Protein AF-0000000080634363 (afdb_homodimer)

Foldseek 3Di:
DPPPPPPPDPPDDPPPDPDPDPVRLLVVLQVPQPLQVVLCVLLVVLVVLLVCLVPPPLDDQLDFDQVQAFQDAPVDPSHDPSQNRGAHRRRGRVRSLLSNQSNLLLCLLQLLLVLLLVVQLVLQLQCQQVPDPSVVVSVVVLVVLVPDPLLVVLLVQLVVVPAASVSLSVSSNVRLNSVSNVLNNVQNNVQCPDPVNVVCVVVPHDPVCSCVPRRCVSCVLVSLLVSLLSSLVSSVSLLVCLLVVRHHDPPRRHLSVQLSSCPVVCVPHVSSNVVSVVVSVSNNSSSNSNSVSSCVSPPPCPDD/DPPPPPPPDPPDPPPPDPDPDPVRLLVVLQVPQVLQVVLCVLLVVLVVLLVCLVPPPLDDQLDFDQVQAFQDAPVDPSHDPSQNRGAHRRRGRPRSLLSNQSNLLLCLLQLLLVLLLVVQLVLQLCCQQVPDPSVVVSVVVLVVLVPDPLLVVLLVQLVVVPAASVSLSVSSNVNLNSVSNVLNNVQNNVQCPDPVNVVCVVVPHDPVCSCVPRRCVSCVLVSLLSSLLSSLVSSVSLLVCLLVVRHHDPPRHHLSVQLSSCPVVCVPHVSSNVVSVVVSVSNNSSSNSNSVSSCVSPPPCVPD

pLDDT: mean 87.27, std 14.67, range [27.08, 98.5]

Organism: NCBI:txid1064539

Solvent-accessible surface area (backbone atoms only — not comparable to full-atom values): 30603 Å² total; per-residue (Å²): 138,83,80,74,73,76,74,71,72,76,78,80,74,75,76,73,71,76,74,76,51,72,63,54,52,48,48,52,47,42,75,63,31,63,54,24,46,50,12,46,49,52,42,48,48,52,50,50,44,26,71,39,21,89,76,67,36,88,49,60,50,74,49,69,33,74,90,47,40,57,34,43,26,48,91,40,92,77,26,39,81,90,30,54,60,7,23,37,88,50,17,22,36,36,50,19,27,51,30,45,5,44,39,44,39,50,46,43,11,51,51,16,26,50,47,4,37,53,54,8,34,54,47,6,37,48,18,26,67,70,31,72,69,52,28,50,53,46,53,50,52,41,51,52,56,73,16,45,51,61,65,61,51,47,48,53,50,22,69,73,72,40,49,28,65,66,53,49,31,51,48,45,15,73,68,58,18,53,65,35,18,53,52,32,18,53,45,32,42,58,45,59,72,32,66,73,45,49,51,39,56,71,74,60,56,53,69,69,52,44,44,69,65,54,43,46,68,70,38,40,66,60,49,51,36,48,40,32,53,41,16,41,47,42,39,47,50,44,22,50,33,13,54,67,73,40,13,59,44,83,81,59,44,26,38,31,35,43,29,36,66,17,55,88,37,42,92,80,41,48,61,47,31,47,53,33,46,50,51,48,29,52,50,29,35,14,39,46,26,34,25,52,29,52,49,60,66,66,43,71,76,71,76,131,138,82,80,76,74,73,75,72,72,77,75,76,75,75,77,74,74,77,74,74,51,72,64,53,53,47,48,52,46,41,74,64,30,62,54,23,47,50,10,46,51,50,44,48,49,52,50,50,44,25,72,39,21,89,76,67,37,87,50,58,50,75,48,68,34,73,91,45,40,58,35,42,26,46,94,41,92,77,25,40,81,90,29,54,59,7,23,37,88,51,17,21,36,35,50,19,28,50,29,46,4,41,39,42,39,50,46,41,11,50,50,14,26,50,46,4,37,54,54,8,35,53,47,7,38,47,19,26,67,71,31,71,67,52,27,49,51,46,51,49,52,41,50,51,54,71,15,46,49,60,63,61,52,46,48,53,51,22,68,75,70,40,48,29,64,65,52,48,33,51,49,44,13,74,68,56,17,52,64,35,19,53,53,32,18,55,46,30,40,58,43,59,73,32,67,73,45,48,51,40,54,71,73,60,57,52,69,69,52,44,44,66,64,53,43,46,68,71,40,41,66,60,48,50,34,48,40,31,52,42,18,43,48,43,38,46,51,44,24,50,33,13,53,68,72,40,13,60,44,84,82,59,44,25,39,31,34,43,28,37,66,17,55,88,38,41,90,80,40,48,62,47,31,46,53,33,45,48,51,49,28,50,51,29,34,14,38,47,25,33,24,50,30,52,50,60,65,66,43,73,80,73,68,128

Sequence (608 aa):
MTMSETLRAPAASAAAAPPPTPGQILRRRILGHWSLMGGLAVLGLILLLAVLAPFVAPDDPYRQDLMERLVPPVWNAEGSWTHPLGTDHLGRDYLSRLLYGARVSLLIGFAAALGSGVIGTTLGVCAGYFRGRVDMVVTFLVTVRLSTPVVLVALAVVALFGGSLEVVILVLSALLWDRFAIVMRTSTIQATSQDYVLAAQAVGCSVPRIIFGEILPNVLNNLIIVATLEMAHAILLEAALSFLGLGVQPPLPSWGLMVAEGRSNLFFEPWLIAIPGVALFLLVLAINLVGDGVRDVTAPDGRTMTMSETLRAPAASAAAAPPPTPGQILRRRILGHWSLMGGLAVLGLILLLAVLAPFVAPDDPYRQDLMERLVPPVWNAEGSWTHPLGTDHLGRDYLSRLLYGARVSLLIGFAAALGSGVIGTTLGVCAGYFRGRVDMVVTFLVTVRLSTPVVLVALAVVALFGGSLEVVILVLSALLWDRFAIVMRTSTIQATSQDYVLAAQAVGCSVPRIIFGEILPNVLNNLIIVATLEMAHAILLEAA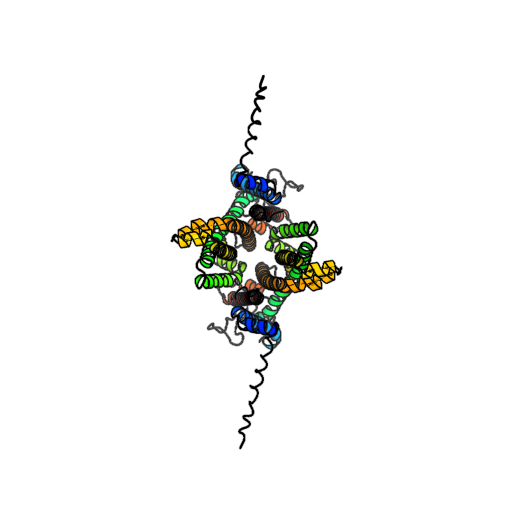LSFLGLGVQPPLPSWGLMVAEGRSNLFFEPWLIAIPGVALFLLVLAINLVGDGVRDVTAPDGRT

Radius of gyration: 30.13 Å; Cα contacts (8 Å, |Δi|>4): 949; chains: 2; bounding box: 117×101×61 Å

Secondary structure (DSSP, 8-state):
---------------------HHHHHHHHHHH-HHHHHHHHHHHHHHHHHHTHHHH-SS-TT---GGGTTPPPTTSTT--TTSTT-B-TT--BHHHHHHHHHHHHHHHHHHHHHHHHHHHHHHHHHHHHH-HHHHHHHHHHHHHHHHS-HHHHHHHHHHHH---HHHHHHHHHHHS-HHHHHHHHHHHHHHHTSHHHHHHHHHT--HHHHIIIIIHHHHHHHHHHHHHHHHHHHHHHHHHHHHTT-SS-TTS--HHHHHHHHGGGTTT-THHHHHHHHHHHHHHHHHHHHHHHHHHHHS-----/---------------------HHHHHHHHHHH-HHHHHHHHHHHHHHHHHHTHHHH-SS-TT---GGGTTPPPTTSTT--TTSTT-B-TT--BHHHHHHHHHHHHHHHHHHHHHHHHHHHHHHHHHHHHH-HHHHHHHHHHHHHHHHS-HHHHHHHHHHHH---HHHHHHHHHHHS-HHHHHHHHHHHHHHHTSHHHHHHHHHT--HHHHIIIIIHHHHHHHHHHHHHHHHHHHHHHHHHHHHTT-SS-TTS--HHHHHHHHGGGTTT-THHHHHHHHHHHHHHHHHHHHHHHHHHHHS-----

Nearest PDB structures (foldseek):
  8j5q-assembly1_C  TM=8.961E-01  e=3.047E-15  Mycobacterium tuberculosis H37Rv
  8xfc-assembly1_C  TM=9.104E-01  e=8.372E-14  Mycobacterium tuberculosis H37Rv
  8wda-assembly1_B  TM=7.779E-01  e=4.416E-04  Mycobacterium tuberculosis H37Rv
  8wd9-assembly1_B  TM=6.577E-01  e=3.423E-04  Mycobacterium tuberculosis H37Rv
  8j5q-assembly1_B  TM=6.318E-01  e=2.219E-03  Mycobacterium tuberculosis H37Rv

Structure (mmCIF, N/CA/C/O backbone):
data_AF-0000000080634363-model_v1
#
loop_
_entity.id
_entity.type
_entity.pdbx_description
1 polymer 'Dipeptide transport system permease protein dppC (ABC transporter)'
#
loop_
_atom_site.group_PDB
_atom_site.id
_atom_site.type_symbol
_atom_site.label_atom_id
_atom_site.label_alt_id
_atom_site.label_comp_id
_atom_site.label_asym_id
_atom_site.label_entity_id
_atom_site.label_seq_id
_atom_site.pdbx_PDB_ins_code
_atom_site.Cartn_x
_atom_site.Cartn_y
_atom_site.Cartn_z
_atom_site.occupancy
_atom_site.B_iso_or_equiv
_atom_site.auth_seq_id
_atom_site.auth_comp_id
_atom_site.auth_asym_id
_atom_site.auth_atom_id
_atom_site.pdbx_PDB_model_num
ATOM 1 N N . MET A 1 1 ? 54.75 71.5 22.969 1 32.91 1 MET A N 1
ATOM 2 C CA . MET A 1 1 ? 55.031 70.25 22.281 1 32.91 1 MET A CA 1
ATOM 3 C C . MET A 1 1 ? 53.844 69.25 22.391 1 32.91 1 MET A C 1
ATOM 5 O O . MET A 1 1 ? 53.531 68.812 23.484 1 32.91 1 MET A O 1
ATOM 9 N N . THR A 1 2 ? 52.75 69.438 21.531 1 37.19 2 THR A N 1
ATOM 10 C CA . THR A 1 2 ? 51.469 68.812 21.219 1 37.19 2 THR A CA 1
ATOM 11 C C . THR A 1 2 ? 51.688 67.375 20.734 1 37.19 2 THR A C 1
ATOM 13 O O . THR A 1 2 ? 52.375 67.125 19.734 1 37.19 2 THR A O 1
ATOM 16 N N . MET A 1 3 ? 51.969 66.438 21.672 1 39.88 3 MET A N 1
ATOM 17 C CA . MET A 1 3 ? 52.094 65 21.375 1 39.88 3 MET A CA 1
ATOM 18 C C . MET A 1 3 ? 50.906 64.5 20.531 1 39.88 3 MET A C 1
ATOM 20 O O . MET A 1 3 ? 49.75 64.5 21 1 39.88 3 MET A O 1
ATOM 24 N N . SER A 1 4 ? 50.812 64.75 19.188 1 43.94 4 SER A N 1
ATOM 25 C CA . SER A 1 4 ? 49.875 64.188 18.219 1 43.94 4 SER A CA 1
ATOM 26 C C . SER A 1 4 ? 49.906 62.688 18.266 1 43.94 4 SER A C 1
ATOM 28 O O . SER A 1 4 ? 50.875 62.062 17.781 1 43.94 4 SER A O 1
ATOM 30 N N . GLU A 1 5 ? 49.625 62.062 19.438 1 40.88 5 GLU A N 1
ATOM 31 C CA . GLU A 1 5 ? 49.469 60.594 19.375 1 40.88 5 GLU A CA 1
ATOM 32 C C . GLU A 1 5 ? 48.594 60.188 18.188 1 40.88 5 GLU A C 1
ATOM 34 O O . GLU A 1 5 ? 47.469 60.688 18.047 1 40.88 5 GLU A O 1
ATOM 39 N N . THR A 1 6 ? 49.188 59.906 17.031 1 45.09 6 THR A N 1
ATOM 40 C CA . THR A 1 6 ? 48.625 59.219 15.875 1 45.09 6 THR A CA 1
ATOM 41 C C . THR A 1 6 ? 47.781 58.031 16.312 1 45.09 6 THR A C 1
ATOM 43 O O . THR A 1 6 ? 48.281 57.031 16.844 1 45.09 6 THR A O 1
ATOM 46 N N . LEU A 1 7 ? 46.625 58.281 16.984 1 43.5 7 LEU A N 1
ATOM 47 C CA . LEU A 1 7 ? 45.656 57.219 17.188 1 43.5 7 LEU A CA 1
ATOM 48 C C . LEU A 1 7 ? 45.531 56.312 15.953 1 43.5 7 LEU A C 1
ATOM 50 O O . LEU A 1 7 ? 45.062 56.75 14.906 1 43.5 7 LEU A O 1
ATOM 54 N N . ARG A 1 8 ? 46.594 55.469 15.68 1 42.72 8 ARG A N 1
ATOM 55 C CA . ARG A 1 8 ? 46.469 54.438 14.633 1 42.72 8 ARG A CA 1
ATOM 56 C C . ARG A 1 8 ? 45.094 53.781 14.672 1 42.72 8 ARG A C 1
ATOM 58 O O . ARG A 1 8 ? 44.625 53.344 15.734 1 42.72 8 ARG A O 1
ATOM 65 N N . ALA A 1 9 ? 44.281 54.094 13.656 1 45.97 9 ALA A N 1
ATOM 66 C CA . ALA A 1 9 ? 43 53.5 13.352 1 45.97 9 ALA A CA 1
ATOM 67 C C . ALA A 1 9 ? 43 52 13.586 1 45.97 9 ALA A C 1
ATOM 69 O O . ALA A 1 9 ? 44 51.312 13.242 1 45.97 9 ALA A O 1
ATOM 70 N N . PRO A 1 10 ? 42.281 51.406 14.664 1 42.09 10 PRO A N 1
ATOM 71 C CA . PRO A 1 10 ? 42.25 49.969 14.844 1 42.09 10 PRO A CA 1
ATOM 72 C C . PRO A 1 10 ? 42.219 49.188 13.523 1 42.09 10 PRO A C 1
ATOM 74 O O . PRO A 1 10 ? 41.781 49.75 12.5 1 42.09 10 PRO A O 1
ATOM 77 N N . ALA A 1 11 ? 43.156 48.219 13.266 1 44.34 11 ALA A N 1
ATOM 78 C CA . ALA A 1 11 ? 43.219 47.281 12.164 1 44.34 11 ALA A CA 1
ATOM 79 C C . ALA A 1 11 ? 41.812 46.906 11.656 1 44.34 11 ALA A C 1
ATOM 81 O O . ALA A 1 11 ? 40.844 46.969 12.414 1 44.34 11 ALA A O 1
ATOM 82 N N . ALA A 1 12 ? 41.594 47.094 10.344 1 42.5 12 ALA A N 1
ATOM 83 C CA . ALA A 1 12 ? 40.438 46.656 9.547 1 42.5 12 ALA A CA 1
ATOM 84 C C . ALA A 1 12 ? 39.875 45.344 10.078 1 42.5 12 ALA A C 1
ATOM 86 O O . ALA A 1 12 ? 40.625 44.406 10.383 1 42.5 12 ALA A O 1
ATOM 87 N N . SER A 1 13 ? 38.719 45.281 10.766 1 44.53 13 SER A N 1
ATOM 88 C CA . SER A 1 13 ? 37.875 44.125 11.125 1 44.53 13 SER A CA 1
ATOM 89 C C . SER A 1 13 ? 38 43 10.102 1 44.53 13 SER A C 1
ATOM 91 O O . SER A 1 13 ? 37.938 43.25 8.898 1 44.53 13 SER A O 1
ATOM 93 N N . ALA A 1 14 ? 38.781 41.969 10.391 1 46.22 14 ALA A N 1
ATOM 94 C CA . ALA A 1 14 ? 38.812 40.719 9.617 1 46.22 14 ALA A CA 1
ATOM 95 C C . ALA A 1 14 ? 37.5 40.531 8.852 1 46.22 14 ALA A C 1
ATOM 97 O O . ALA A 1 14 ? 36.438 40.688 9.414 1 46.22 14 ALA A O 1
ATOM 98 N N . ALA A 1 15 ? 37.5 40.781 7.609 1 46.09 15 ALA A N 1
ATOM 99 C CA . ALA A 1 15 ? 36.406 40.438 6.676 1 46.09 15 ALA A CA 1
ATOM 100 C C . ALA A 1 15 ? 35.688 39.188 7.094 1 46.09 15 ALA A C 1
ATOM 102 O O . ALA A 1 15 ? 36.312 38.125 7.262 1 46.09 15 ALA A O 1
ATOM 103 N N . ALA A 1 16 ? 34.625 39.156 7.965 1 52.53 16 ALA A N 1
ATOM 104 C CA . ALA A 1 16 ? 33.688 38.062 8.273 1 52.53 16 ALA A CA 1
ATOM 105 C C . ALA A 1 16 ? 33.5 37.125 7.078 1 52.53 16 ALA A C 1
ATOM 107 O O . ALA A 1 16 ? 33.406 37.594 5.938 1 52.53 16 ALA A O 1
ATOM 108 N N . ALA A 1 17 ? 34.188 36 7.023 1 54.72 17 ALA A N 1
ATOM 109 C CA . ALA A 1 17 ? 33.969 34.969 6.004 1 54.72 17 ALA A CA 1
ATOM 110 C C . ALA A 1 17 ? 32.562 35.031 5.461 1 54.72 17 ALA A C 1
ATOM 112 O O . ALA A 1 17 ? 31.609 35.344 6.199 1 54.72 17 ALA A O 1
ATOM 113 N N . PRO A 1 18 ? 32.344 35.219 4.168 1 57.47 18 PRO A N 1
ATOM 114 C CA . PRO A 1 18 ? 30.984 35.281 3.615 1 57.47 18 PRO A CA 1
ATOM 115 C C . PRO A 1 18 ? 30.078 34.188 4.148 1 57.47 18 PRO A C 1
ATOM 117 O O . PRO A 1 18 ? 30.547 33.094 4.496 1 57.47 18 PRO A O 1
ATOM 120 N N . PRO A 1 19 ? 28.859 34.469 4.738 1 64 19 PRO A N 1
ATOM 121 C CA . PRO A 1 19 ? 27.891 33.5 5.215 1 64 19 PRO A CA 1
ATOM 122 C C . PRO A 1 19 ? 27.75 32.281 4.273 1 64 19 PRO A C 1
ATOM 124 O O . PRO A 1 19 ? 27.922 32.438 3.059 1 64 19 PRO A O 1
ATOM 127 N N . PRO A 1 20 ? 28 31.109 4.773 1 61.31 20 PRO A N 1
ATOM 128 C CA . PRO A 1 20 ? 27.891 29.922 3.932 1 61.31 20 PRO A CA 1
ATOM 129 C C . PRO A 1 20 ? 26.688 29.969 2.988 1 61.31 20 PRO A C 1
ATOM 131 O O . PRO A 1 20 ? 25.656 30.562 3.328 1 61.31 20 PRO A O 1
ATOM 134 N N . THR A 1 21 ? 26.906 29.844 1.684 1 61 21 THR A N 1
ATOM 135 C CA . THR A 1 21 ? 25.875 29.781 0.658 1 61 21 THR A CA 1
ATOM 136 C C . THR A 1 21 ? 24.828 28.719 1.009 1 61 21 THR A C 1
ATOM 138 O O . THR A 1 21 ? 25.109 27.812 1.781 1 61 21 THR A O 1
ATOM 141 N N . PRO A 1 22 ? 23.609 28.891 0.783 1 62.78 22 PRO A N 1
ATOM 142 C CA . PRO A 1 22 ? 22.547 27.922 1.034 1 62.78 22 PRO A CA 1
ATOM 143 C C . PRO A 1 22 ? 22.938 26.5 0.629 1 62.78 22 PRO A C 1
ATOM 145 O O . PRO A 1 22 ? 22.578 25.531 1.308 1 62.78 22 PRO A O 1
ATOM 148 N N . GLY A 1 23 ? 23.797 26.438 -0.386 1 62.72 23 GLY A N 1
ATOM 149 C CA . GLY A 1 23 ? 24.266 25.125 -0.792 1 62.72 23 GLY A CA 1
ATOM 150 C C . GLY A 1 23 ? 25.219 24.5 0.212 1 62.72 23 GLY A C 1
ATOM 151 O O . GLY A 1 23 ? 25.172 23.297 0.441 1 62.72 23 GLY A O 1
ATOM 152 N N . GLN A 1 24 ? 26.094 25.266 0.692 1 62.12 24 GLN A N 1
ATOM 153 C CA . GLN A 1 24 ? 27.047 24.766 1.668 1 62.12 24 GLN A CA 1
ATOM 154 C C . GLN A 1 24 ? 26.359 24.344 2.965 1 62.12 24 GLN A C 1
ATOM 156 O O . GLN A 1 24 ? 26.734 23.359 3.586 1 62.12 24 GLN A O 1
ATOM 161 N N . ILE A 1 25 ? 25.375 25.125 3.371 1 61.66 25 ILE A N 1
ATOM 162 C CA . ILE A 1 25 ? 24.594 24.797 4.562 1 61.66 25 ILE A CA 1
ATOM 163 C C . ILE A 1 25 ? 23.859 23.469 4.348 1 61.66 25 ILE A C 1
ATOM 165 O O . ILE A 1 25 ? 23.844 22.609 5.234 1 61.66 25 ILE A O 1
ATOM 169 N N . LEU A 1 26 ? 23.422 23.406 3.166 1 63.81 26 LEU A N 1
ATOM 170 C CA . LEU A 1 26 ? 22.719 22.188 2.818 1 63.81 26 LEU A CA 1
ATOM 171 C C . LEU A 1 26 ? 23.672 20.984 2.848 1 63.81 26 LEU A C 1
ATOM 173 O O . LEU A 1 26 ? 23.312 19.922 3.338 1 63.81 26 LEU A O 1
ATOM 177 N N . ARG A 1 27 ? 24.828 21.203 2.311 1 62.34 27 ARG A N 1
ATOM 178 C CA . ARG A 1 27 ? 25.812 20.125 2.281 1 62.34 27 ARG A CA 1
ATOM 179 C C . ARG A 1 27 ? 26.203 19.703 3.693 1 62.34 27 ARG A C 1
ATOM 181 O O . ARG A 1 27 ? 26.344 18.516 3.98 1 62.34 27 ARG A O 1
ATOM 188 N N . ARG A 1 28 ? 26.375 20.594 4.484 1 61.59 28 ARG A N 1
ATOM 189 C CA . ARG A 1 28 ? 26.75 20.312 5.867 1 61.59 28 ARG A CA 1
ATOM 190 C C . ARG A 1 28 ? 25.625 19.578 6.594 1 61.59 28 ARG A C 1
ATOM 192 O O . ARG A 1 28 ? 25.891 18.672 7.395 1 61.59 28 ARG A O 1
ATOM 199 N N . ARG A 1 29 ? 24.5 20 6.336 1 64.38 29 ARG A N 1
ATOM 200 C CA . ARG A 1 29 ? 23.344 19.344 6.949 1 64.38 29 ARG A CA 1
ATOM 201 C C . ARG A 1 29 ? 23.203 17.922 6.445 1 64.38 29 ARG A C 1
ATOM 203 O O . ARG A 1 29 ? 22.875 17.016 7.215 1 64.38 29 ARG A O 1
ATOM 210 N N . ILE A 1 30 ? 23.547 17.844 5.258 1 62.62 30 ILE A N 1
ATOM 211 C CA . ILE A 1 30 ? 23.453 16.531 4.625 1 62.62 30 ILE A CA 1
ATOM 212 C C . ILE A 1 30 ? 24.5 15.594 5.23 1 62.62 30 ILE A C 1
ATOM 214 O O . ILE A 1 30 ? 24.172 14.461 5.602 1 62.62 30 ILE A O 1
ATOM 218 N N . LEU A 1 31 ? 25.641 16.062 5.281 1 63.41 31 LEU A N 1
ATOM 219 C CA . LEU A 1 31 ? 26.734 15.234 5.766 1 63.41 31 LEU A CA 1
ATOM 220 C C . LEU A 1 31 ? 26.578 14.93 7.25 1 63.41 31 LEU A C 1
ATOM 222 O O . LEU A 1 31 ? 27.156 13.961 7.754 1 63.41 31 LEU A O 1
ATOM 226 N N . GLY A 1 32 ? 25.766 15.695 7.758 1 63.53 32 GLY A N 1
ATOM 227 C CA . GLY A 1 32 ? 25.562 15.492 9.18 1 63.53 32 GLY A CA 1
ATOM 228 C C . GLY A 1 32 ? 24.375 14.602 9.492 1 63.53 32 GLY A C 1
ATOM 229 O O . GLY A 1 32 ? 24.203 14.164 10.633 1 63.53 32 GLY A O 1
ATOM 230 N N . HIS A 1 33 ? 23.656 14.352 8.445 1 74.56 33 HIS A N 1
ATOM 231 C CA . HIS A 1 33 ? 22.484 13.531 8.688 1 74.56 33 HIS A CA 1
ATOM 232 C C . HIS A 1 33 ? 22.75 12.062 8.406 1 74.56 33 HIS A C 1
ATOM 234 O O . HIS A 1 33 ? 22.812 11.648 7.242 1 74.56 33 HIS A O 1
ATOM 240 N N . TRP A 1 34 ? 22.984 11.281 9.375 1 78.5 34 TRP A N 1
ATOM 241 C CA . TRP A 1 34 ? 23.422 9.891 9.305 1 78.5 34 TRP A CA 1
ATOM 242 C C . TRP A 1 34 ? 22.453 9.062 8.461 1 78.5 34 TRP A C 1
ATOM 244 O O . TRP A 1 34 ? 22.891 8.188 7.703 1 78.5 34 TRP A O 1
ATOM 254 N N . SER A 1 35 ? 21.219 9.344 8.594 1 80.94 35 SER A N 1
ATOM 255 C CA . SER A 1 35 ? 20.234 8.578 7.828 1 80.94 35 SER A CA 1
ATOM 256 C C . SER A 1 35 ? 20.359 8.867 6.336 1 80.94 35 SER A C 1
ATOM 258 O O . SER A 1 35 ? 20.297 7.949 5.516 1 80.94 35 SER A O 1
ATOM 260 N N . LEU A 1 36 ? 20.609 10.086 6.012 1 86.38 36 LEU A N 1
ATOM 261 C CA . LEU A 1 36 ? 20.719 10.469 4.609 1 86.38 36 LEU A CA 1
ATOM 262 C C . LEU A 1 36 ? 22.016 9.906 4.008 1 86.38 36 LEU A C 1
ATOM 264 O O . LEU A 1 36 ? 21.984 9.336 2.912 1 86.38 36 LEU A O 1
ATOM 268 N N . MET A 1 37 ? 23.047 10.008 4.695 1 89.5 37 MET A N 1
ATOM 269 C CA . MET A 1 37 ? 24.344 9.531 4.207 1 89.5 37 MET A CA 1
ATOM 270 C C . MET A 1 37 ? 24.344 8.008 4.078 1 89.5 37 MET A C 1
ATOM 272 O O . MET A 1 37 ? 24.859 7.465 3.104 1 89.5 37 MET A O 1
ATOM 276 N N . GLY A 1 38 ? 23.812 7.426 5.078 1 91 38 GLY A N 1
ATOM 277 C CA . GLY A 1 38 ? 23.703 5.977 5.004 1 91 38 GLY A CA 1
ATOM 278 C C . GLY A 1 38 ? 22.875 5.488 3.836 1 91 38 GLY A C 1
ATOM 279 O O . GLY A 1 38 ? 23.266 4.559 3.131 1 91 38 GLY A O 1
ATOM 280 N N . GLY A 1 39 ? 21.75 6.102 3.713 1 92.56 39 GLY A N 1
ATOM 281 C CA . GLY A 1 39 ? 20.891 5.762 2.59 1 92.56 39 GLY A CA 1
ATOM 282 C C . GLY A 1 39 ? 21.547 6.008 1.244 1 92.56 39 GLY A C 1
ATOM 283 O O . GLY A 1 39 ? 21.453 5.168 0.345 1 92.56 39 GLY A O 1
ATOM 284 N N . LEU A 1 40 ? 22.234 7.121 1.144 1 93.94 40 LEU A N 1
ATOM 285 C CA . LEU A 1 40 ? 22.906 7.469 -0.109 1 93.94 40 LEU A CA 1
ATOM 286 C C . LEU A 1 40 ? 24.047 6.508 -0.4 1 93.94 40 LEU A C 1
ATOM 288 O O . LEU A 1 40 ? 24.297 6.156 -1.557 1 93.94 40 LEU A O 1
ATOM 292 N N . ALA A 1 41 ? 24.688 6.156 0.59 1 95.62 41 ALA A N 1
ATOM 293 C CA . ALA A 1 41 ? 25.797 5.227 0.427 1 95.62 41 ALA A CA 1
ATOM 294 C C . ALA A 1 41 ? 25.312 3.875 -0.088 1 95.62 41 ALA A C 1
ATOM 296 O O . ALA A 1 41 ? 25.875 3.334 -1.045 1 95.62 41 ALA A O 1
ATOM 297 N N . VAL A 1 42 ? 24.312 3.363 0.576 1 95.94 42 VAL A N 1
ATOM 298 C CA . VAL A 1 42 ? 23.781 2.059 0.189 1 95.94 42 VAL A CA 1
ATOM 299 C C . VAL A 1 42 ? 23.172 2.143 -1.206 1 95.94 42 VAL A C 1
ATOM 301 O O . VAL A 1 42 ? 23.406 1.28 -2.053 1 95.94 42 VAL A O 1
ATOM 304 N N . LEU A 1 43 ? 22.375 3.115 -1.414 1 96.06 43 LEU A N 1
ATOM 305 C CA . LEU A 1 43 ? 21.766 3.311 -2.721 1 96.06 43 LEU A CA 1
ATOM 306 C C . LEU A 1 43 ? 22.828 3.518 -3.799 1 96.06 43 LEU A C 1
ATOM 308 O O . LEU A 1 43 ? 22.703 2.984 -4.902 1 96.06 43 LEU A O 1
ATOM 312 N N . GLY A 1 44 ? 23.828 4.355 -3.51 1 96.56 44 GLY A N 1
ATOM 313 C CA . GLY A 1 44 ? 24.922 4.566 -4.434 1 96.56 44 GLY A CA 1
ATOM 314 C C . GLY A 1 44 ? 25.672 3.287 -4.773 1 96.56 44 GLY A C 1
ATOM 315 O O . GLY A 1 44 ? 26.031 3.062 -5.934 1 96.56 44 GLY A O 1
ATOM 316 N N . LEU A 1 45 ? 25.844 2.514 -3.764 1 96.81 45 LEU A N 1
ATOM 317 C CA . LEU A 1 45 ? 26.516 1.238 -3.977 1 96.81 45 LEU A CA 1
ATOM 318 C C . LEU A 1 45 ? 25.703 0.335 -4.891 1 96.81 45 LEU A C 1
ATOM 320 O O . LEU A 1 45 ? 26.234 -0.288 -5.805 1 96.81 45 LEU A O 1
ATOM 324 N N . ILE A 1 46 ? 24.453 0.225 -4.609 1 97.12 46 ILE A N 1
ATOM 325 C CA . ILE A 1 46 ? 23.578 -0.61 -5.422 1 97.12 46 ILE A CA 1
ATOM 326 C C . ILE A 1 46 ? 23.547 -0.09 -6.859 1 97.12 46 ILE A C 1
ATOM 328 O O . ILE A 1 46 ? 23.609 -0.871 -7.809 1 97.12 46 ILE A O 1
ATOM 332 N N . LEU A 1 47 ? 23.484 1.202 -7.031 1 96.75 47 LEU A N 1
ATOM 333 C CA . LEU A 1 47 ? 23.484 1.817 -8.352 1 96.75 47 LEU A CA 1
ATOM 334 C C . LEU A 1 47 ? 24.797 1.542 -9.078 1 96.75 47 LEU A C 1
ATOM 336 O O . LEU A 1 47 ? 24.797 1.251 -10.281 1 96.75 47 LEU A O 1
ATOM 340 N N . LEU A 1 48 ? 25.859 1.686 -8.375 1 96.56 48 LEU A N 1
ATOM 341 C CA . LEU A 1 48 ? 27.188 1.427 -8.945 1 96.56 48 LEU A CA 1
ATOM 342 C C . LEU A 1 48 ? 27.297 -0.023 -9.406 1 96.56 48 LEU A C 1
ATOM 344 O O . LEU A 1 48 ? 27.781 -0.294 -10.5 1 96.56 48 LEU A O 1
ATOM 348 N N . LEU A 1 49 ? 26.828 -0.913 -8.555 1 96.38 49 LEU A N 1
ATOM 349 C CA . LEU A 1 49 ? 26.875 -2.33 -8.898 1 96.38 49 LEU A CA 1
ATOM 350 C C . LEU A 1 49 ? 25.969 -2.629 -10.094 1 96.38 49 LEU A C 1
ATOM 352 O O . LEU A 1 49 ? 26.297 -3.475 -10.93 1 96.38 49 LEU A O 1
ATOM 356 N N . ALA A 1 50 ? 24.875 -1.965 -10.102 1 95.88 50 ALA A N 1
ATOM 357 C CA . ALA A 1 50 ? 23.953 -2.146 -11.219 1 95.88 50 ALA A CA 1
ATOM 358 C C . ALA A 1 50 ? 24.562 -1.665 -12.531 1 95.88 50 ALA A C 1
ATOM 360 O O . ALA A 1 50 ? 24.469 -2.342 -13.555 1 95.88 50 ALA A O 1
ATOM 361 N N . VAL A 1 51 ? 25.25 -0.552 -12.547 1 95.19 51 VAL A N 1
ATOM 362 C CA . VAL A 1 51 ? 25.844 0.037 -13.75 1 95.19 51 VAL A CA 1
ATOM 363 C C . VAL A 1 51 ? 27.062 -0.775 -14.172 1 95.19 51 VAL A C 1
ATOM 365 O O . VAL A 1 51 ? 27.281 -0.978 -15.367 1 95.19 51 VAL A O 1
ATOM 368 N N . LEU A 1 52 ? 27.734 -1.294 -13.227 1 95.44 52 LEU A N 1
ATOM 369 C CA . LEU A 1 52 ? 28.969 -2.012 -13.523 1 95.44 52 LEU A CA 1
ATOM 370 C C . LEU A 1 52 ? 28.703 -3.502 -13.703 1 95.44 52 LEU A C 1
ATOM 372 O O . LEU A 1 52 ? 29.641 -4.289 -13.867 1 95.44 52 LEU A O 1
ATOM 376 N N . ALA A 1 53 ? 27.5 -3.852 -13.648 1 94.38 53 ALA A N 1
ATOM 377 C CA . ALA A 1 53 ? 27.141 -5.27 -13.711 1 94.38 53 ALA A CA 1
ATOM 378 C C . ALA A 1 53 ? 27.828 -5.953 -14.891 1 94.38 53 ALA A C 1
ATOM 380 O O . ALA A 1 53 ? 28.422 -7.027 -14.734 1 94.38 53 ALA A O 1
ATOM 381 N N . PRO A 1 54 ? 27.906 -5.348 -16.109 1 92.12 54 PRO A N 1
ATOM 382 C CA . PRO A 1 54 ? 28.547 -6.02 -17.25 1 92.12 54 PRO A CA 1
ATOM 383 C C . PRO A 1 54 ? 30.047 -6.23 -17.047 1 92.12 54 PRO A C 1
ATOM 385 O O . PRO A 1 54 ? 30.625 -7.133 -17.656 1 92.12 54 PRO A O 1
ATOM 388 N N . PHE A 1 55 ? 30.594 -5.523 -16.109 1 93.12 55 PHE A N 1
ATOM 389 C CA . PHE A 1 55 ? 32.031 -5.598 -15.914 1 93.12 55 PHE A CA 1
ATOM 390 C C . PHE A 1 55 ? 32.375 -6.449 -14.695 1 93.12 55 PHE A C 1
ATOM 392 O O . PHE A 1 55 ? 33.438 -7.051 -14.633 1 93.12 55 PHE A O 1
ATOM 399 N N . VAL A 1 56 ? 31.438 -6.535 -13.773 1 92.12 56 VAL A N 1
ATOM 400 C CA . VAL A 1 56 ? 31.766 -7.168 -12.5 1 92.12 56 VAL A CA 1
ATOM 401 C C . VAL A 1 56 ? 31.125 -8.555 -12.438 1 92.12 56 VAL A C 1
ATOM 403 O O . VAL A 1 56 ? 31.578 -9.422 -11.68 1 92.12 56 VAL A O 1
ATOM 406 N N . ALA A 1 57 ? 30.156 -8.812 -13.219 1 93.56 57 ALA A N 1
ATOM 407 C CA . ALA A 1 57 ? 29.5 -10.109 -13.188 1 93.56 57 ALA A CA 1
ATOM 408 C C . ALA A 1 57 ? 30.438 -11.219 -13.648 1 93.56 57 ALA A C 1
ATOM 410 O O . ALA A 1 57 ? 31.062 -11.109 -14.703 1 93.56 57 ALA A O 1
ATOM 411 N N . PRO A 1 58 ? 30.5 -12.227 -12.945 1 91.44 58 PRO A N 1
ATOM 412 C CA . PRO A 1 58 ? 31.438 -13.305 -13.281 1 91.44 58 PRO A CA 1
ATOM 413 C C . PRO A 1 58 ? 31 -14.086 -14.523 1 91.44 58 PRO A C 1
ATOM 415 O O . PRO A 1 58 ? 31.844 -14.695 -15.188 1 91.44 58 PRO A O 1
ATOM 418 N N . ASP A 1 59 ? 29.672 -14.117 -14.703 1 91.81 59 ASP A N 1
ATOM 419 C CA . ASP A 1 59 ? 29.141 -14.906 -15.812 1 91.81 59 ASP A CA 1
ATOM 420 C C . ASP A 1 59 ? 27.984 -14.195 -16.5 1 91.81 59 ASP A C 1
ATOM 422 O O . ASP A 1 59 ? 27.516 -13.156 -16.016 1 91.81 59 ASP A O 1
ATOM 426 N N . ASP A 1 60 ? 27.656 -14.805 -17.625 1 93.25 60 ASP A N 1
ATOM 427 C CA . ASP A 1 60 ? 26.422 -14.359 -18.281 1 93.25 60 ASP A CA 1
ATOM 428 C C . ASP A 1 60 ? 25.188 -14.688 -17.438 1 93.25 60 ASP A C 1
ATOM 430 O O . ASP A 1 60 ? 24.969 -15.852 -17.094 1 93.25 60 ASP A O 1
ATOM 434 N N . PRO A 1 61 ? 24.406 -13.68 -17.094 1 93.44 61 PRO A N 1
ATOM 435 C CA . PRO A 1 61 ? 23.25 -13.914 -16.234 1 93.44 61 PRO A CA 1
ATOM 436 C C . PRO A 1 61 ? 22.188 -14.789 -16.906 1 93.44 61 PRO A C 1
ATOM 438 O O . PRO A 1 61 ? 21.281 -15.281 -16.234 1 93.44 61 PRO A O 1
ATOM 441 N N . TYR A 1 62 ? 22.406 -15.109 -18.219 1 93.38 62 TYR A N 1
ATOM 442 C CA . TYR A 1 62 ? 21.391 -15.844 -18.984 1 93.38 62 TYR A CA 1
ATOM 443 C C . TYR A 1 62 ? 21.891 -17.234 -19.328 1 93.38 62 TYR A C 1
ATOM 445 O O . TYR A 1 62 ? 21.125 -18.078 -19.812 1 93.38 62 TYR A O 1
ATOM 453 N N . ARG A 1 63 ? 23.156 -17.5 -19.062 1 92.81 63 ARG A N 1
ATOM 454 C CA . ARG A 1 63 ? 23.734 -18.781 -19.422 1 92.81 63 ARG A CA 1
ATOM 455 C C . ARG A 1 63 ? 23.234 -19.891 -18.5 1 92.81 63 ARG A C 1
ATOM 457 O O . ARG A 1 63 ? 23.359 -19.781 -17.266 1 92.81 63 ARG A O 1
ATOM 464 N N . GLN A 1 64 ? 22.578 -20.859 -19.109 1 94.31 64 GLN A N 1
ATOM 465 C CA . GLN A 1 64 ? 22.047 -21.984 -18.328 1 94.31 64 GLN A CA 1
ATOM 466 C C . GLN A 1 64 ? 23 -23.172 -18.375 1 94.31 64 GLN A C 1
ATOM 468 O O . GLN A 1 64 ? 23.625 -23.438 -19.406 1 94.31 64 GLN A O 1
ATOM 473 N N . ASP A 1 65 ? 23.281 -23.766 -17.281 1 93.75 65 ASP A N 1
ATOM 474 C CA . ASP A 1 65 ? 24.047 -25 -17.156 1 93.75 65 ASP A CA 1
ATOM 475 C C . ASP A 1 65 ? 23.359 -25.984 -16.219 1 93.75 65 ASP A C 1
ATOM 477 O O . ASP A 1 65 ? 23.594 -25.969 -15.008 1 93.75 65 ASP A O 1
ATOM 481 N N . LEU A 1 66 ? 22.672 -26.922 -16.781 1 92.69 66 LEU A N 1
ATOM 482 C CA . LEU A 1 66 ? 21.844 -27.828 -16.016 1 92.69 66 LEU A CA 1
ATOM 483 C C . LEU A 1 66 ? 22.688 -28.781 -15.18 1 92.69 66 LEU A C 1
ATOM 485 O O . LEU A 1 66 ? 22.203 -29.375 -14.211 1 92.69 66 LEU A O 1
ATOM 489 N N . MET A 1 67 ? 23.953 -28.859 -15.469 1 91.94 67 MET A N 1
ATOM 490 C CA . MET A 1 67 ? 24.859 -29.719 -14.703 1 91.94 67 MET A CA 1
ATOM 491 C C . MET A 1 67 ? 25.25 -29.062 -13.391 1 91.94 67 MET A C 1
ATOM 493 O O . MET A 1 67 ? 25.672 -29.734 -12.453 1 91.94 67 MET A O 1
ATOM 497 N N . GLU A 1 68 ? 25.047 -27.812 -13.289 1 92.06 68 GLU A N 1
ATOM 498 C CA . GLU A 1 68 ? 25.406 -27.047 -12.094 1 92.06 68 GLU A CA 1
ATOM 499 C C . GLU A 1 68 ? 24.172 -26.406 -11.461 1 92.06 68 GLU A C 1
ATOM 501 O O . GLU A 1 68 ? 24.203 -25.234 -11.07 1 92.06 68 GLU A O 1
ATOM 506 N N . ARG A 1 69 ? 23.141 -27.188 -11.414 1 92.62 69 ARG A N 1
ATOM 507 C CA . ARG A 1 69 ? 21.922 -26.656 -10.844 1 92.62 69 ARG A CA 1
ATOM 508 C C . ARG A 1 69 ? 21.969 -26.641 -9.32 1 92.62 69 ARG A C 1
ATOM 510 O O . ARG A 1 69 ? 22.5 -27.578 -8.711 1 92.62 69 ARG A O 1
ATOM 517 N N . LEU A 1 70 ? 21.516 -25.578 -8.773 1 93.56 70 LEU A N 1
ATOM 518 C CA . LEU A 1 70 ? 21.297 -25.438 -7.344 1 93.56 70 LEU A CA 1
ATOM 519 C C . LEU A 1 70 ? 22.578 -25.672 -6.566 1 93.56 70 LEU A C 1
ATOM 521 O O . LEU A 1 70 ? 22.578 -26.391 -5.559 1 93.56 70 LEU A O 1
ATOM 525 N N . VAL A 1 71 ? 23.672 -25.234 -7.129 1 93.31 71 VAL A N 1
ATOM 526 C CA . VAL A 1 71 ? 24.922 -25.203 -6.375 1 93.31 71 VAL A CA 1
ATOM 527 C C . VAL A 1 71 ? 24.828 -24.172 -5.254 1 93.31 71 VAL A C 1
ATOM 529 O O . VAL A 1 71 ? 24.469 -23.016 -5.496 1 93.31 71 VAL A O 1
ATOM 532 N N . PRO A 1 72 ? 25.047 -24.578 -4.02 1 93.94 72 PRO A N 1
ATOM 533 C CA . PRO A 1 72 ? 24.922 -23.641 -2.9 1 93.94 72 PRO A CA 1
ATOM 534 C C . PRO A 1 72 ? 26 -22.562 -2.893 1 93.94 72 PRO A C 1
ATOM 536 O O . PRO A 1 72 ? 27.016 -22.703 -3.572 1 93.94 72 PRO A O 1
ATOM 539 N N . PRO A 1 73 ? 25.75 -21.5 -2.182 1 95.25 73 PRO A N 1
ATOM 540 C CA . PRO A 1 73 ? 26.766 -20.438 -2.07 1 95.25 73 PRO A CA 1
ATOM 541 C C . PRO A 1 73 ? 28.016 -20.891 -1.323 1 95.25 73 PRO A C 1
ATOM 543 O O . PRO A 1 73 ? 28.031 -21.969 -0.718 1 95.25 73 PRO A O 1
ATOM 546 N N . VAL A 1 74 ? 28.938 -20.047 -1.327 1 93.06 74 VAL A N 1
ATOM 547 C CA . VAL A 1 74 ? 30.266 -20.406 -0.847 1 93.06 74 VAL A CA 1
ATOM 548 C C . VAL A 1 74 ? 30.234 -20.609 0.667 1 93.06 74 VAL A C 1
ATOM 550 O O . VAL A 1 74 ? 31.094 -21.281 1.229 1 93.06 74 VAL A O 1
ATOM 553 N N . TRP A 1 75 ? 29.219 -20 1.355 1 91.56 75 TRP A N 1
ATOM 554 C CA . TRP A 1 75 ? 29.188 -20.156 2.807 1 91.56 75 TRP A CA 1
ATOM 555 C C . TRP A 1 75 ? 28.656 -21.531 3.197 1 91.56 75 TRP A C 1
ATOM 557 O O . TRP A 1 75 ? 28.734 -21.922 4.363 1 91.56 75 TRP A O 1
ATOM 567 N N . ASN A 1 76 ? 28.172 -22.25 2.217 1 90 76 ASN A N 1
ATOM 568 C CA . ASN A 1 76 ? 27.797 -23.656 2.406 1 90 76 ASN A CA 1
AT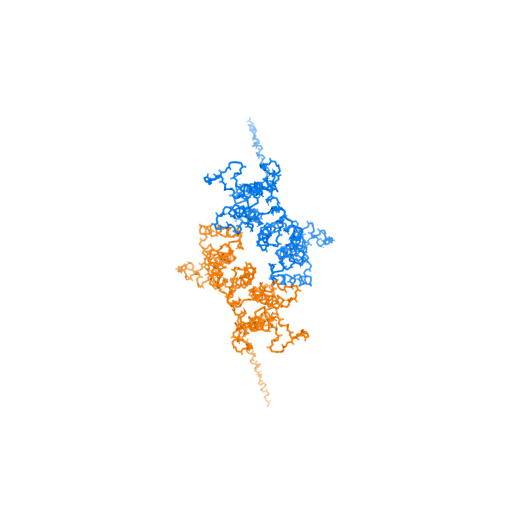OM 569 C C . ASN A 1 76 ? 28.969 -24.578 2.08 1 90 76 ASN A C 1
ATOM 571 O O . ASN A 1 76 ? 29.828 -24.234 1.271 1 90 76 ASN A O 1
ATOM 575 N N . ALA A 1 77 ? 29.031 -25.75 2.645 1 87.88 77 ALA A N 1
ATOM 576 C CA . ALA A 1 77 ? 30.125 -26.719 2.482 1 87.88 77 ALA A CA 1
ATOM 577 C C . ALA A 1 77 ? 30.25 -27.156 1.029 1 87.88 77 ALA A C 1
ATOM 579 O O . ALA A 1 77 ? 31.344 -27.406 0.54 1 87.88 77 ALA A O 1
ATOM 580 N N . GLU A 1 78 ? 29.156 -27.203 0.393 1 88.75 78 GLU A N 1
ATOM 581 C CA . GLU A 1 78 ? 29.141 -27.688 -0.985 1 88.75 78 GLU A CA 1
ATOM 582 C C . GLU A 1 78 ? 29.25 -26.531 -1.976 1 88.75 78 GLU A C 1
ATOM 584 O O . GLU A 1 78 ? 29.125 -26.719 -3.186 1 88.75 78 GLU A O 1
ATOM 589 N N . GLY A 1 79 ? 29.562 -25.375 -1.406 1 88.88 79 GLY A N 1
ATOM 590 C CA . GLY A 1 79 ? 29.641 -24.203 -2.262 1 88.88 79 GLY A CA 1
ATOM 591 C C . GLY A 1 79 ? 30.969 -24.109 -3.008 1 88.88 79 GLY A C 1
ATOM 592 O O . GLY A 1 79 ? 31.938 -24.797 -2.67 1 88.88 79 GLY A O 1
ATOM 593 N N . SER A 1 80 ? 30.969 -23.406 -4.188 1 87.88 80 SER A N 1
ATOM 594 C CA . SER A 1 80 ? 32.156 -23.203 -5.02 1 87.88 80 SER A CA 1
ATOM 595 C C . SER A 1 80 ? 32.406 -21.719 -5.242 1 87.88 80 SER A C 1
ATOM 597 O O . SER A 1 80 ? 31.469 -20.922 -5.293 1 87.88 80 SER A O 1
ATOM 599 N N . TRP A 1 81 ? 33.594 -21.422 -5.375 1 91.62 81 TRP A N 1
ATOM 600 C CA . TRP A 1 81 ? 33.969 -20.031 -5.617 1 91.62 81 TRP A CA 1
ATOM 601 C C . TRP A 1 81 ? 33.75 -19.641 -7.078 1 91.62 81 TRP A C 1
ATOM 603 O O . TRP A 1 81 ? 33.781 -18.469 -7.43 1 91.62 81 TRP A O 1
ATOM 613 N N . THR A 1 82 ? 33.5 -20.672 -7.895 1 89.88 82 THR A N 1
ATOM 614 C CA . THR A 1 82 ? 33.125 -20.375 -9.273 1 89.88 82 THR A CA 1
ATOM 615 C C . THR A 1 82 ? 31.781 -19.625 -9.328 1 89.88 82 THR A C 1
ATOM 617 O O . THR A 1 82 ? 31.562 -18.812 -10.219 1 89.88 82 THR A O 1
ATOM 620 N N . HIS A 1 83 ? 30.969 -20.016 -8.367 1 94 83 HIS A N 1
ATOM 621 C CA . HIS A 1 83 ? 29.672 -19.359 -8.18 1 94 83 HIS A CA 1
ATOM 622 C C . HIS A 1 83 ? 29.5 -18.891 -6.738 1 94 83 HIS A C 1
ATOM 624 O O . HIS A 1 83 ? 28.781 -19.531 -5.957 1 94 83 HIS A O 1
ATOM 630 N N . PRO A 1 84 ? 29.984 -17.766 -6.41 1 94.25 84 PRO A N 1
ATOM 631 C CA . PRO A 1 84 ? 30.062 -17.312 -5.02 1 94.25 84 PRO A CA 1
ATOM 632 C C . PRO A 1 84 ? 28.688 -17.312 -4.332 1 94.25 84 PRO A C 1
ATOM 634 O O . PRO A 1 84 ? 28.594 -17.625 -3.146 1 94.25 84 PRO A O 1
ATOM 637 N N . LEU A 1 85 ? 27.625 -16.953 -5.113 1 96.12 85 LEU A N 1
ATOM 638 C CA . LEU A 1 85 ? 26.281 -16.938 -4.512 1 96.12 85 LEU A CA 1
ATOM 639 C C . LEU A 1 85 ? 25.469 -18.125 -4.977 1 96.12 85 LEU A C 1
ATOM 641 O O . LEU A 1 85 ? 24.25 -18.156 -4.785 1 96.12 85 LEU A O 1
ATOM 645 N N . GLY A 1 86 ? 26.188 -19.047 -5.621 1 95.38 86 GLY A N 1
ATOM 646 C CA . GLY A 1 86 ? 25.516 -20.25 -6.07 1 95.38 86 GLY A CA 1
ATOM 647 C C . GLY A 1 86 ? 24.859 -20.094 -7.426 1 95.38 86 GLY A C 1
ATOM 648 O O . GLY A 1 86 ? 25.203 -19.203 -8.195 1 95.38 86 GLY A O 1
ATOM 649 N N . THR A 1 87 ? 24.016 -21.141 -7.766 1 95.19 87 THR A N 1
ATOM 650 C CA . THR A 1 87 ? 23.281 -21.156 -9.023 1 95.19 87 THR A CA 1
ATOM 651 C C . THR A 1 87 ? 21.812 -21.453 -8.781 1 95.19 87 THR A C 1
ATOM 653 O O . THR A 1 87 ? 21.422 -21.875 -7.688 1 95.19 87 THR A O 1
ATOM 656 N N . ASP A 1 88 ? 21.016 -21.047 -9.75 1 94 88 ASP A N 1
ATOM 657 C CA . ASP A 1 88 ? 19.578 -21.25 -9.586 1 94 88 ASP A CA 1
ATOM 658 C C . ASP A 1 88 ? 19.141 -22.578 -10.203 1 94 88 ASP A C 1
ATOM 660 O O . ASP A 1 88 ? 19.969 -23.469 -10.422 1 94 88 ASP A O 1
ATOM 664 N N . HIS A 1 89 ? 17.875 -22.844 -10.336 1 92.19 89 HIS A N 1
ATOM 665 C CA . HIS A 1 89 ? 17.297 -24.109 -10.75 1 92.19 89 HIS A CA 1
ATOM 666 C C . HIS A 1 89 ? 17.672 -24.453 -12.195 1 92.19 89 HIS A C 1
ATOM 668 O O . HIS A 1 89 ? 17.562 -25.594 -12.617 1 92.19 89 HIS A O 1
ATOM 674 N N . LEU A 1 90 ? 18.172 -23.422 -12.953 1 93.81 90 LEU A N 1
ATOM 675 C CA . LEU A 1 90 ? 18.594 -23.641 -14.328 1 93.81 90 LEU A CA 1
ATOM 676 C C . LEU A 1 90 ? 20.125 -23.609 -14.43 1 93.81 90 LEU A C 1
ATOM 678 O O . LEU A 1 90 ? 20.672 -23.656 -15.531 1 93.81 90 LEU A O 1
ATOM 682 N N . GLY A 1 91 ? 20.734 -23.484 -13.25 1 93.81 91 GLY A N 1
ATOM 683 C CA . GLY A 1 91 ? 22.188 -23.453 -13.219 1 93.81 91 GLY A CA 1
ATOM 684 C C . GLY A 1 91 ? 22.766 -22.094 -13.586 1 93.81 91 GLY A C 1
ATOM 685 O O . GLY A 1 91 ? 23.938 -22 -13.977 1 93.81 91 GLY A O 1
ATOM 686 N N . ARG A 1 92 ? 21.922 -21.078 -13.586 1 95.5 92 ARG A N 1
ATOM 687 C CA . ARG A 1 92 ? 22.406 -19.734 -13.875 1 95.5 92 ARG A CA 1
ATOM 688 C C . ARG A 1 92 ? 23.156 -19.156 -12.672 1 95.5 92 ARG A C 1
ATOM 690 O O . ARG A 1 92 ? 22.75 -19.359 -11.531 1 95.5 92 ARG A O 1
ATOM 697 N N . ASP A 1 93 ? 24.188 -18.453 -12.961 1 95.75 93 ASP A N 1
ATOM 698 C CA . ASP A 1 93 ? 25 -17.859 -11.898 1 95.75 93 ASP A CA 1
ATOM 699 C C . ASP A 1 93 ? 24.203 -16.844 -11.094 1 95.75 93 ASP A C 1
ATOM 701 O O . ASP A 1 93 ? 23.781 -15.82 -11.633 1 95.75 93 ASP A O 1
ATOM 705 N N . TYR A 1 94 ? 24.094 -17.078 -9.891 1 96.25 94 TYR A N 1
ATOM 706 C CA . TYR A 1 94 ? 23.156 -16.312 -9.07 1 96.25 94 TYR A CA 1
ATOM 707 C C . TYR A 1 94 ? 23.703 -14.922 -8.773 1 96.25 94 TYR A C 1
ATOM 709 O O . TYR A 1 94 ? 22.938 -13.953 -8.688 1 96.25 94 TYR A O 1
ATOM 717 N N . LEU A 1 95 ? 25.031 -14.789 -8.633 1 96.88 95 LEU A N 1
ATOM 718 C CA . LEU A 1 95 ? 25.625 -13.477 -8.43 1 96.88 95 LEU A CA 1
ATOM 719 C C . LEU A 1 95 ? 25.422 -12.586 -9.648 1 96.88 95 LEU A C 1
ATOM 721 O O . LEU A 1 95 ? 25.047 -11.422 -9.516 1 96.88 95 LEU A O 1
ATOM 725 N N . SER A 1 96 ? 25.656 -13.125 -10.781 1 97.06 96 SER A N 1
ATOM 726 C CA . SER A 1 96 ? 25.453 -12.375 -12.016 1 97.06 96 SER A CA 1
ATOM 727 C C . SER A 1 96 ? 24 -11.953 -12.18 1 97.06 96 SER A C 1
ATOM 729 O O . SER A 1 96 ? 23.734 -10.812 -12.555 1 97.06 96 SER A O 1
ATOM 731 N N . ARG A 1 97 ? 23.172 -12.852 -11.828 1 96.69 97 ARG A N 1
ATOM 732 C CA . ARG A 1 97 ? 21.75 -12.531 -11.922 1 96.69 97 ARG A CA 1
ATOM 733 C C . ARG A 1 97 ? 21.359 -11.453 -10.914 1 96.69 97 ARG A C 1
ATOM 735 O O . ARG A 1 97 ? 20.531 -10.586 -11.211 1 96.69 97 ARG A O 1
ATOM 742 N N . LEU A 1 98 ? 21.906 -11.539 -9.797 1 97.38 98 LEU A N 1
ATOM 743 C CA . LEU A 1 98 ? 21.641 -10.539 -8.773 1 97.38 98 LEU A CA 1
ATOM 744 C C . LEU A 1 98 ? 22.078 -9.156 -9.227 1 97.38 98 LEU A C 1
ATOM 746 O O . LEU A 1 98 ? 21.359 -8.172 -9.039 1 97.38 98 LEU A O 1
ATOM 750 N N . LEU A 1 99 ? 23.219 -9.078 -9.805 1 97.44 99 LEU A N 1
ATOM 751 C CA . LEU A 1 99 ? 23.766 -7.809 -10.273 1 97.44 99 LEU A CA 1
ATOM 752 C C . LEU A 1 99 ? 22.906 -7.234 -11.398 1 97.44 99 LEU A C 1
ATOM 754 O O . LEU A 1 99 ? 22.547 -6.055 -11.375 1 97.44 99 LEU A O 1
ATOM 758 N N . TYR A 1 100 ? 22.562 -8.031 -12.297 1 96.69 100 TYR A N 1
ATOM 759 C CA . TYR A 1 100 ? 21.734 -7.566 -13.398 1 96.69 100 TYR A CA 1
ATOM 760 C C . TYR A 1 100 ? 20.312 -7.309 -12.938 1 96.69 100 TYR A C 1
ATOM 762 O O . TYR A 1 100 ? 19.625 -6.441 -13.484 1 96.69 100 TYR A O 1
ATOM 770 N N . GLY A 1 101 ? 19.875 -8.062 -11.977 1 96.62 101 GLY A N 1
ATOM 771 C CA . GLY A 1 101 ? 18.578 -7.832 -11.383 1 96.62 101 GLY A CA 1
ATOM 772 C C . GLY A 1 101 ? 18.438 -6.461 -10.742 1 96.62 101 GLY A C 1
ATOM 773 O O . GLY A 1 101 ? 17.359 -5.879 -10.742 1 96.62 101 GLY A O 1
ATOM 774 N N . ALA A 1 102 ? 19.516 -6.023 -10.242 1 97.06 102 ALA A N 1
ATOM 775 C CA . ALA A 1 102 ? 19.531 -4.684 -9.664 1 97.06 102 ALA A CA 1
ATOM 776 C C . ALA A 1 102 ? 19.172 -3.629 -10.711 1 97.06 102 ALA A C 1
ATOM 778 O O . ALA A 1 102 ? 18.453 -2.678 -10.422 1 97.06 102 ALA A O 1
ATOM 779 N N . ARG A 1 103 ? 19.656 -3.809 -11.859 1 96.5 103 ARG A N 1
ATOM 780 C CA . ARG A 1 103 ? 19.391 -2.875 -12.945 1 96.5 103 ARG A CA 1
ATOM 781 C C . ARG A 1 103 ? 17.906 -2.824 -13.273 1 96.5 103 ARG A C 1
ATOM 783 O O . ARG A 1 103 ? 17.328 -1.743 -13.406 1 96.5 103 ARG A O 1
ATOM 790 N N . VAL A 1 104 ? 17.375 -3.973 -13.352 1 95.88 104 VAL A N 1
ATOM 791 C CA . VAL A 1 104 ? 15.977 -4.078 -13.75 1 95.88 104 VAL A CA 1
ATOM 792 C C . VAL A 1 104 ? 15.078 -3.551 -12.633 1 95.88 104 VAL A C 1
ATOM 794 O O . VAL A 1 104 ? 14.148 -2.781 -12.891 1 95.88 104 VAL A O 1
ATOM 797 N N . SER A 1 105 ? 15.336 -3.953 -11.43 1 96.81 105 SER A N 1
ATOM 798 C CA . SER A 1 105 ? 14.539 -3.504 -10.297 1 96.81 105 SER A CA 1
ATOM 799 C C . SER A 1 105 ? 14.609 -1.988 -10.133 1 96.81 105 SER A C 1
ATOM 801 O O . SER A 1 105 ? 13.594 -1.337 -9.883 1 96.81 105 SER A O 1
ATOM 803 N N . LEU A 1 106 ? 15.812 -1.468 -10.305 1 97.31 106 LEU A N 1
ATOM 804 C CA . LEU A 1 106 ? 15.977 -0.021 -10.219 1 97.31 106 LEU A CA 1
ATOM 805 C C . LEU A 1 106 ? 15.242 0.682 -11.352 1 97.31 106 LEU A C 1
ATOM 807 O O . LEU A 1 106 ? 14.609 1.721 -11.141 1 97.31 106 LEU A O 1
ATOM 811 N N . LEU A 1 107 ? 15.328 0.108 -12.484 1 96.94 107 LEU A N 1
ATOM 812 C CA . LEU A 1 107 ? 14.656 0.681 -13.641 1 96.94 107 LEU A CA 1
ATOM 813 C C . LEU A 1 107 ? 13.141 0.705 -13.438 1 96.94 107 LEU A C 1
ATOM 815 O O . LEU A 1 107 ? 12.484 1.704 -13.734 1 96.94 107 LEU A O 1
ATOM 819 N N . ILE A 1 108 ? 12.625 -0.334 -12.945 1 97 108 ILE A N 1
ATOM 820 C CA . ILE A 1 108 ? 11.188 -0.434 -12.711 1 97 108 ILE A CA 1
ATOM 821 C C . ILE A 1 108 ? 10.766 0.617 -11.688 1 97 108 ILE A C 1
ATOM 823 O O . ILE A 1 108 ? 9.797 1.352 -11.906 1 97 108 ILE A O 1
ATOM 827 N N . GLY A 1 109 ? 11.477 0.603 -10.609 1 97.44 109 GLY A N 1
ATOM 828 C CA . GLY A 1 109 ? 11.148 1.574 -9.586 1 97.44 109 GLY A CA 1
ATOM 829 C C . GLY A 1 109 ? 11.195 3.008 -10.078 1 97.44 109 GLY A C 1
ATOM 830 O O . GLY A 1 109 ? 10.266 3.781 -9.852 1 97.44 109 GLY A O 1
ATOM 831 N N . PHE A 1 110 ? 12.234 3.324 -10.805 1 97.5 110 PHE A N 1
ATOM 832 C CA . PHE A 1 110 ? 12.43 4.688 -11.289 1 97.5 110 PHE A CA 1
ATOM 833 C C . PHE A 1 110 ? 11.406 5.039 -12.359 1 97.5 110 PHE A C 1
ATOM 835 O O . PHE A 1 110 ? 10.781 6.102 -12.305 1 97.5 110 PHE A O 1
ATOM 842 N N . ALA A 1 111 ? 11.211 4.176 -13.289 1 98.31 111 ALA A N 1
ATOM 843 C CA . ALA A 1 111 ? 10.297 4.43 -14.406 1 98.31 111 ALA A CA 1
ATOM 844 C C . ALA A 1 111 ? 8.859 4.531 -13.914 1 98.31 111 ALA A C 1
ATOM 846 O O . ALA A 1 111 ? 8.109 5.406 -14.352 1 98.31 111 ALA A O 1
ATOM 847 N N . ALA A 1 112 ? 8.492 3.631 -13.055 1 98 112 ALA A N 1
ATOM 848 C CA . ALA A 1 112 ? 7.137 3.658 -12.516 1 98 112 ALA A CA 1
ATOM 849 C C . ALA A 1 112 ? 6.895 4.926 -11.703 1 98 112 ALA A C 1
ATOM 851 O O . ALA A 1 112 ? 5.836 5.547 -11.805 1 98 112 ALA A O 1
ATOM 852 N N . ALA A 1 113 ? 7.852 5.266 -10.859 1 97.88 113 ALA A N 1
ATOM 853 C CA . ALA A 1 113 ? 7.734 6.484 -10.062 1 97.88 113 ALA A CA 1
ATOM 854 C C . ALA A 1 113 ? 7.637 7.715 -10.961 1 97.88 113 ALA A C 1
ATOM 856 O O . ALA A 1 113 ? 6.867 8.633 -10.672 1 97.88 113 ALA A O 1
ATOM 857 N N . LEU A 1 114 ? 8.445 7.719 -11.992 1 98.06 114 LEU A N 1
ATOM 858 C CA . LEU A 1 114 ? 8.43 8.844 -12.93 1 98.06 114 LEU A CA 1
ATOM 859 C C . LEU A 1 114 ? 7.078 8.945 -13.633 1 98.06 114 LEU A C 1
ATOM 861 O O . LEU A 1 114 ? 6.492 10.023 -13.711 1 98.06 114 LEU A O 1
ATOM 865 N N . GLY A 1 115 ? 6.609 7.871 -14.172 1 98.5 115 GLY A N 1
ATOM 866 C CA . GLY A 1 115 ? 5.316 7.871 -14.836 1 98.5 115 GLY A CA 1
ATOM 867 C C . GLY A 1 115 ? 4.176 8.273 -13.922 1 98.5 115 GLY A C 1
ATOM 868 O O . GLY A 1 115 ? 3.379 9.148 -14.266 1 98.5 115 GLY A O 1
ATOM 869 N N . SER A 1 116 ? 4.109 7.652 -12.75 1 98.44 116 SER A N 1
ATOM 870 C CA . SER A 1 116 ? 3.094 7.992 -11.758 1 98.44 116 SER A CA 1
ATOM 871 C C . SER A 1 116 ? 3.24 9.438 -11.297 1 98.44 116 SER A C 1
ATOM 873 O O . SER A 1 116 ? 2.242 10.117 -11.039 1 98.44 116 SER A O 1
ATOM 875 N N . GLY A 1 117 ? 4.516 9.844 -11.148 1 98.38 117 GLY A N 1
ATOM 876 C CA . GLY A 1 117 ? 4.785 11.211 -10.734 1 98.38 117 GLY A CA 1
ATOM 877 C C . GLY A 1 117 ? 4.277 12.242 -11.727 1 98.38 117 GLY A C 1
ATOM 878 O O . GLY A 1 117 ? 3.723 13.266 -11.336 1 98.38 117 GLY A O 1
ATOM 879 N N . VAL A 1 118 ? 4.484 11.969 -12.961 1 98.19 118 VAL A N 1
ATOM 880 C CA . VAL A 1 118 ? 4.027 12.883 -14 1 98.19 118 VAL A CA 1
ATOM 881 C C . VAL A 1 118 ? 2.502 12.984 -13.961 1 98.19 118 VAL A C 1
ATOM 883 O O . VAL A 1 118 ? 1.946 14.086 -13.961 1 98.19 118 VAL A O 1
ATOM 886 N N . ILE A 1 119 ? 1.854 11.914 -13.852 1 98.25 119 ILE A N 1
ATOM 887 C CA . ILE A 1 119 ? 0.395 11.875 -13.828 1 98.25 119 ILE A CA 1
ATOM 888 C C . ILE A 1 119 ? -0.121 12.555 -12.562 1 98.25 119 ILE A C 1
ATOM 890 O O . ILE A 1 119 ? -0.937 13.477 -12.633 1 98.25 119 ILE A O 1
ATOM 894 N N . GLY A 1 120 ? 0.365 12.109 -11.469 1 98.5 120 GLY A N 1
ATOM 895 C CA . GLY A 1 120 ? -0.104 12.609 -10.188 1 98.5 120 GLY A CA 1
ATOM 896 C C . GLY A 1 120 ? 0.215 14.078 -9.969 1 98.5 120 GLY A C 1
ATOM 897 O O . GLY A 1 120 ? -0.619 14.836 -9.461 1 98.5 120 GLY A O 1
ATOM 898 N N . THR A 1 121 ? 1.43 14.453 -10.312 1 98.06 121 THR A N 1
ATOM 899 C CA . THR A 1 121 ? 1.832 15.844 -10.141 1 98.06 121 THR A CA 1
ATOM 900 C C . THR A 1 121 ? 0.99 16.75 -11.031 1 98.06 121 THR A C 1
ATOM 902 O O . THR A 1 121 ? 0.553 17.828 -10.586 1 98.06 121 THR A O 1
ATOM 905 N N . THR A 1 122 ? 0.784 16.375 -12.266 1 97.88 122 THR A N 1
ATOM 906 C CA . THR A 1 122 ? -0.041 17.156 -13.172 1 97.88 122 THR A CA 1
ATOM 907 C C . THR A 1 122 ? -1.451 17.328 -12.617 1 97.88 122 THR A C 1
ATOM 909 O O . THR A 1 122 ? -1.963 18.438 -12.539 1 97.88 122 THR A O 1
ATOM 912 N N . LEU A 1 123 ? -2.027 16.312 -12.141 1 98.19 123 LEU A N 1
ATOM 913 C CA . LEU A 1 123 ? -3.375 16.375 -11.594 1 98.19 123 LEU A CA 1
ATOM 914 C C . LEU A 1 123 ? -3.4 17.172 -10.289 1 98.19 123 LEU A C 1
ATOM 916 O O . LEU A 1 123 ? -4.273 18.016 -10.094 1 98.19 123 LEU A O 1
ATOM 920 N N . GLY A 1 124 ? -2.428 16.859 -9.43 1 98 124 GLY A N 1
ATOM 921 C CA . GLY A 1 124 ? -2.379 17.531 -8.141 1 98 124 GLY A CA 1
ATOM 922 C C . GLY A 1 124 ? -2.162 19.016 -8.25 1 98 124 GLY A C 1
ATOM 923 O O . GLY A 1 124 ? -2.844 19.797 -7.582 1 98 124 GLY A O 1
ATOM 924 N N . VAL A 1 125 ? -1.213 19.406 -9.078 1 97.25 125 VAL A N 1
ATOM 925 C CA . VAL A 1 125 ? -0.911 20.828 -9.258 1 97.25 125 VAL A CA 1
ATOM 926 C C . VAL A 1 125 ? -2.109 21.531 -9.883 1 97.25 125 VAL A C 1
ATOM 928 O O . VAL A 1 125 ? -2.467 22.641 -9.477 1 97.25 125 VAL A O 1
ATOM 931 N N . CYS A 1 126 ? -2.75 20.938 -10.867 1 97 126 CYS A N 1
ATOM 932 C CA . CYS A 1 126 ? -3.934 21.516 -11.492 1 97 126 CYS A CA 1
ATOM 933 C C . CYS A 1 126 ? -5.055 21.688 -10.469 1 97 126 CYS A C 1
ATOM 935 O O . CYS A 1 126 ? -5.707 22.734 -10.422 1 97 126 CYS A O 1
ATOM 937 N N . ALA A 1 127 ? -5.262 20.75 -9.672 1 97.31 127 ALA A N 1
ATOM 938 C CA . ALA A 1 127 ? -6.316 20.812 -8.664 1 97.31 127 ALA A CA 1
ATOM 939 C C . ALA A 1 127 ? -6.012 21.891 -7.621 1 97.31 127 ALA A C 1
ATOM 941 O O . ALA A 1 127 ? -6.902 22.656 -7.23 1 97.31 127 ALA A O 1
ATOM 942 N N . GLY A 1 128 ? -4.77 21.938 -7.215 1 95.88 128 GLY A N 1
ATOM 943 C CA . GLY A 1 128 ? -4.383 22.906 -6.203 1 95.88 128 GLY A CA 1
ATOM 944 C C . GLY A 1 128 ? -4.395 24.344 -6.715 1 95.88 128 GLY A C 1
ATOM 945 O O . GLY A 1 128 ? -4.684 25.266 -5.961 1 95.88 128 GLY A O 1
ATOM 946 N N . TYR A 1 129 ? -4.055 24.516 -7.941 1 95 129 TYR A N 1
ATOM 947 C CA . TYR A 1 129 ? -3.934 25.859 -8.492 1 95 129 TYR A CA 1
ATOM 948 C C . TYR A 1 129 ? -5.297 26.391 -8.914 1 95 129 TYR A C 1
ATOM 950 O O . TYR A 1 129 ? -5.652 27.516 -8.57 1 95 129 TYR A O 1
ATOM 958 N N . PHE A 1 130 ? -6.047 25.672 -9.695 1 94.56 130 PHE A N 1
ATOM 959 C CA . PHE A 1 130 ? -7.293 26.156 -10.273 1 94.56 130 PHE A CA 1
ATOM 960 C C . PHE A 1 130 ? -8.43 26.078 -9.258 1 94.56 130 PHE A C 1
ATOM 962 O O . PHE A 1 130 ? -9.383 26.844 -9.328 1 94.56 130 PHE A O 1
ATOM 969 N N . ARG A 1 131 ? -8.359 25.125 -8.359 1 92.75 131 ARG A N 1
ATOM 970 C CA . ARG A 1 131 ? -9.391 24.938 -7.348 1 92.75 131 ARG A CA 1
ATOM 971 C C . ARG A 1 131 ? -10.75 24.703 -8 1 92.75 131 ARG A C 1
ATOM 973 O O . ARG A 1 131 ? -10.828 24.266 -9.148 1 92.75 131 ARG A O 1
ATOM 980 N N . GLY A 1 132 ? -11.938 24.703 -7.238 1 93.19 132 GLY A N 1
ATOM 981 C CA . GLY A 1 132 ? -13.281 24.625 -7.773 1 93.19 132 GLY A CA 1
ATOM 982 C C . GLY A 1 132 ? -13.586 23.281 -8.414 1 93.19 132 GLY A C 1
ATOM 983 O O . GLY A 1 132 ? -13.391 22.234 -7.793 1 93.19 132 GLY A O 1
ATOM 984 N N . ARG A 1 133 ? -13.961 23.359 -9.703 1 93.94 133 ARG A N 1
ATOM 985 C CA . ARG A 1 133 ? -14.414 22.156 -10.398 1 93.94 133 ARG A CA 1
ATOM 986 C C . ARG A 1 133 ? -13.258 21.203 -10.664 1 93.94 133 ARG A C 1
ATOM 988 O O . ARG A 1 133 ? -13.422 19.984 -10.609 1 93.94 133 ARG A O 1
ATOM 995 N N . VAL A 1 134 ? -12.156 21.797 -10.969 1 95.88 134 VAL A N 1
ATOM 996 C CA . VAL A 1 134 ? -10.992 20.969 -11.25 1 95.88 134 VAL A CA 1
ATOM 997 C C . VAL A 1 134 ? -10.594 20.203 -9.992 1 95.88 134 VAL A C 1
ATOM 999 O O . VAL A 1 134 ? -10.305 19 -10.055 1 95.88 134 VAL A O 1
ATOM 1002 N N . ASP A 1 135 ? -10.617 20.844 -8.906 1 95.38 135 ASP A N 1
ATOM 1003 C CA . ASP A 1 135 ? -10.305 20.219 -7.629 1 95.38 135 ASP A CA 1
ATOM 1004 C C . ASP A 1 135 ? -11.297 19.094 -7.309 1 95.38 135 ASP A C 1
ATOM 1006 O O . ASP A 1 135 ? -10.898 18.031 -6.832 1 95.38 135 ASP A O 1
ATOM 1010 N N . MET A 1 136 ? -12.508 19.359 -7.699 1 91.69 136 MET A N 1
ATOM 1011 C CA . MET A 1 136 ? -13.547 18.375 -7.434 1 91.69 136 MET A CA 1
ATOM 1012 C C . MET A 1 136 ? -13.336 17.109 -8.273 1 91.69 136 MET A C 1
ATOM 1014 O O . MET A 1 136 ? -13.484 16 -7.773 1 91.69 136 MET A O 1
ATOM 1018 N N . VAL A 1 137 ? -13.008 17.297 -9.461 1 95.12 137 VAL A N 1
ATOM 1019 C CA . VAL A 1 137 ? -12.812 16.172 -10.367 1 95.12 137 VAL A CA 1
ATOM 1020 C C . VAL A 1 137 ? -11.594 15.359 -9.93 1 95.12 137 VAL A C 1
ATOM 1022 O O . VAL A 1 137 ? -11.641 14.125 -9.891 1 95.12 137 VAL A O 1
ATOM 1025 N N . VAL A 1 138 ? -10.516 16.031 -9.617 1 96.38 138 VAL A N 1
ATOM 1026 C CA . VAL A 1 138 ? -9.289 15.359 -9.227 1 96.38 138 VAL A CA 1
ATOM 1027 C C . VAL A 1 138 ? -9.508 14.609 -7.914 1 96.38 138 VAL A C 1
ATOM 1029 O O . VAL A 1 138 ? -9.07 13.461 -7.766 1 96.38 138 VAL A O 1
ATOM 1032 N N . THR A 1 139 ? -10.203 15.211 -7.02 1 90 139 THR A N 1
ATOM 1033 C CA . THR A 1 139 ? -10.492 14.57 -5.742 1 90 139 THR A CA 1
ATOM 1034 C C . THR A 1 139 ? -11.359 13.328 -5.945 1 90 139 THR A C 1
ATOM 1036 O O . THR A 1 139 ? -11.156 12.312 -5.285 1 90 139 THR A O 1
ATOM 1039 N N . PHE A 1 140 ? -12.266 13.484 -6.879 1 87.12 140 PHE A N 1
ATOM 1040 C CA . PHE A 1 140 ? -13.102 12.336 -7.211 1 87.12 140 PHE A CA 1
ATOM 1041 C C . PHE A 1 140 ? -12.258 11.211 -7.797 1 87.12 140 PHE A C 1
ATOM 1043 O O . PHE A 1 140 ? -12.422 10.047 -7.418 1 87.12 140 PHE A O 1
ATOM 1050 N N . LEU A 1 141 ? -11.398 11.461 -8.648 1 94.44 141 LEU A N 1
ATOM 1051 C CA . LEU A 1 141 ? -10.539 10.461 -9.273 1 94.44 141 LEU A CA 1
ATOM 1052 C C . LEU A 1 141 ? -9.641 9.797 -8.242 1 94.44 141 LEU A C 1
ATOM 1054 O O . LEU A 1 141 ? -9.391 8.586 -8.312 1 94.44 141 LEU A O 1
ATOM 1058 N N . VAL A 1 142 ? -9.133 10.547 -7.316 1 94.12 142 VAL A N 1
ATOM 1059 C CA . VAL A 1 142 ? -8.281 10.016 -6.254 1 94.12 142 VAL A CA 1
ATOM 1060 C C . VAL A 1 142 ? -9.086 9.047 -5.387 1 94.12 142 VAL A C 1
ATOM 1062 O O . VAL A 1 142 ? -8.586 7.98 -5.02 1 94.12 142 VAL A O 1
ATOM 1065 N N . THR A 1 143 ? -10.297 9.438 -5.121 1 86.19 143 THR A N 1
ATOM 1066 C CA . THR A 1 143 ? -11.148 8.57 -4.309 1 86.19 143 THR A CA 1
ATOM 1067 C C . THR A 1 143 ? -11.414 7.25 -5.023 1 86.19 143 THR A C 1
ATOM 1069 O O . THR A 1 143 ? -11.383 6.184 -4.402 1 86.19 143 THR A O 1
ATOM 1072 N N . VAL A 1 144 ? -11.656 7.336 -6.238 1 88.38 144 VAL A N 1
ATOM 1073 C CA . VAL A 1 144 ? -11.883 6.141 -7.043 1 88.38 144 VAL A CA 1
ATOM 1074 C C . VAL A 1 144 ? -10.633 5.27 -7.039 1 88.38 144 VAL A C 1
ATOM 1076 O O . VAL A 1 144 ? -10.711 4.051 -6.848 1 88.38 144 VAL A O 1
ATOM 1079 N N . ARG A 1 145 ? -9.539 5.875 -7.273 1 93.62 145 ARG A N 1
ATOM 1080 C CA . ARG A 1 145 ? -8.281 5.141 -7.293 1 93.62 145 ARG A CA 1
ATOM 1081 C C . ARG A 1 145 ? -8.016 4.469 -5.953 1 93.62 145 ARG A C 1
ATOM 1083 O O . ARG A 1 145 ? -7.602 3.309 -5.902 1 93.62 145 ARG A O 1
ATOM 1090 N N . LEU A 1 146 ? -8.25 5.141 -4.887 1 88.44 146 LEU A N 1
ATOM 1091 C CA . LEU A 1 146 ? -8 4.613 -3.551 1 88.44 146 LEU A CA 1
ATOM 1092 C C . LEU A 1 146 ? -8.938 3.445 -3.244 1 88.44 146 LEU A C 1
ATOM 1094 O O . LEU A 1 146 ? -8.617 2.588 -2.42 1 88.44 146 LEU A O 1
ATOM 1098 N N . SER A 1 147 ? -10.039 3.371 -3.938 1 87.44 147 SER A N 1
ATOM 1099 C CA . SER A 1 147 ? -11.016 2.309 -3.721 1 87.44 147 SER A CA 1
ATOM 1100 C C . SER A 1 147 ? -10.719 1.1 -4.605 1 87.44 147 SER A C 1
ATOM 1102 O O . SER A 1 147 ? -11.281 0.021 -4.395 1 87.44 147 SER A O 1
ATOM 1104 N N . THR A 1 148 ? -9.883 1.316 -5.555 1 89.31 148 THR A N 1
ATOM 1105 C CA . THR A 1 148 ? -9.555 0.261 -6.508 1 89.31 148 THR A CA 1
ATOM 1106 C C . THR A 1 148 ? -8.555 -0.722 -5.902 1 89.31 148 THR A C 1
ATOM 1108 O O . THR A 1 148 ? -7.512 -0.315 -5.383 1 89.31 148 THR A O 1
ATOM 1111 N N . PRO A 1 149 ? -8.805 -1.965 -5.953 1 86.56 149 PRO A N 1
ATOM 1112 C CA . PRO A 1 149 ? -7.805 -2.957 -5.555 1 86.56 149 PRO A CA 1
ATOM 1113 C C . PRO A 1 149 ? -6.637 -3.037 -6.535 1 86.56 149 PRO A C 1
ATOM 1115 O O . PRO A 1 149 ? -6.707 -3.76 -7.531 1 86.56 149 PRO A O 1
ATOM 1118 N N . VAL A 1 150 ? -5.578 -2.42 -6.219 1 87.81 150 VAL A N 1
ATOM 1119 C CA . VAL A 1 150 ? -4.457 -2.182 -7.121 1 87.81 150 VAL A CA 1
ATOM 1120 C C . VAL A 1 150 ? -3.873 -3.516 -7.582 1 87.81 150 VAL A C 1
ATOM 1122 O O . VAL A 1 150 ? -3.6 -3.703 -8.773 1 87.81 150 VAL A O 1
ATOM 1125 N N . VAL A 1 151 ? -3.689 -4.387 -6.684 1 83.56 151 VAL A N 1
ATOM 1126 C CA . VAL A 1 151 ? -3.064 -5.664 -7.008 1 83.56 151 VAL A CA 1
ATOM 1127 C C . VAL A 1 151 ? -3.947 -6.441 -7.984 1 83.56 151 VAL A C 1
ATOM 1129 O O . VAL A 1 151 ? -3.453 -7.004 -8.961 1 83.56 151 VAL A O 1
ATOM 1132 N N . LEU A 1 152 ? -5.258 -6.457 -7.707 1 82.75 152 LEU A N 1
ATOM 1133 C CA . LEU A 1 152 ? -6.188 -7.191 -8.555 1 82.75 152 LEU A CA 1
ATOM 1134 C C . LEU A 1 152 ? -6.234 -6.598 -9.961 1 82.75 152 LEU A C 1
ATOM 1136 O O . LEU A 1 152 ? -6.273 -7.328 -10.945 1 82.75 152 LEU A O 1
ATOM 1140 N N . VAL A 1 153 ? -6.262 -5.305 -9.969 1 89.06 153 VAL A N 1
ATOM 1141 C CA . VAL A 1 153 ? -6.301 -4.629 -11.266 1 89.06 153 VAL A CA 1
ATOM 1142 C C . VAL A 1 153 ? -5.004 -4.895 -12.023 1 89.06 153 VAL A C 1
ATOM 1144 O O . VAL A 1 153 ? -5.023 -5.176 -13.227 1 89.06 153 VAL A O 1
ATOM 1147 N N . ALA A 1 154 ? -3.912 -4.797 -11.305 1 90 154 ALA A N 1
ATOM 1148 C CA . ALA A 1 154 ? -2.615 -5.066 -11.922 1 90 154 ALA A CA 1
ATOM 1149 C C . ALA A 1 154 ? -2.557 -6.488 -12.477 1 90 154 ALA A C 1
ATOM 1151 O O . ALA A 1 154 ? -2.086 -6.707 -13.594 1 90 154 ALA A O 1
ATOM 1152 N N . LEU A 1 155 ? -2.996 -7.383 -11.734 1 83.44 155 LEU A N 1
ATOM 1153 C CA . LEU A 1 155 ? -3.004 -8.773 -12.164 1 83.44 155 LEU A CA 1
ATOM 1154 C C . LEU A 1 155 ? -3.877 -8.961 -13.398 1 83.44 155 LEU A C 1
ATOM 1156 O O . LEU A 1 155 ? -3.496 -9.672 -14.336 1 83.44 155 LEU A O 1
ATOM 1160 N N . ALA A 1 156 ? -5.078 -8.352 -13.367 1 82.5 156 ALA A N 1
ATOM 1161 C CA . ALA A 1 156 ? -6.008 -8.461 -14.492 1 82.5 156 ALA A CA 1
ATOM 1162 C C . ALA A 1 156 ? -5.387 -7.902 -15.766 1 82.5 156 ALA A C 1
ATOM 1164 O O . ALA A 1 156 ? -5.496 -8.516 -16.828 1 82.5 156 ALA A O 1
ATOM 1165 N N . VAL A 1 157 ? -4.742 -6.824 -15.641 1 88.25 157 VAL A N 1
ATOM 1166 C CA . VAL A 1 157 ? -4.145 -6.184 -16.797 1 88.25 157 VAL A CA 1
ATOM 1167 C C . VAL A 1 157 ? -2.988 -7.031 -17.328 1 88.25 157 VAL A C 1
ATOM 1169 O O . VAL A 1 157 ? -2.885 -7.27 -18.531 1 88.25 157 VAL A O 1
ATOM 1172 N N . VAL A 1 158 ? -2.174 -7.5 -16.438 1 84.81 158 VAL A N 1
ATOM 1173 C CA . VAL A 1 158 ? -1.017 -8.289 -16.844 1 84.81 158 VAL A CA 1
ATOM 1174 C C . VAL A 1 158 ? -1.479 -9.641 -17.391 1 84.81 158 VAL A C 1
ATOM 1176 O O . VAL A 1 158 ? -0.871 -10.188 -18.312 1 84.81 158 VAL A O 1
ATOM 1179 N N . ALA A 1 159 ? -2.518 -10.148 -16.828 1 78.19 159 ALA A N 1
ATOM 1180 C CA . ALA A 1 159 ? -3.062 -11.414 -17.312 1 78.19 159 ALA A CA 1
ATOM 1181 C C . ALA A 1 159 ? -3.586 -11.266 -18.734 1 78.19 159 ALA A C 1
ATOM 1183 O O . ALA A 1 159 ? -3.506 -12.203 -19.531 1 78.19 159 ALA A O 1
ATOM 1184 N N . LEU A 1 160 ? -4.16 -10.125 -19.078 1 82.56 160 LEU A N 1
ATOM 1185 C CA . LEU A 1 160 ? -4.766 -9.875 -20.375 1 82.56 160 LEU A CA 1
ATOM 1186 C C . LEU A 1 160 ? -3.697 -9.578 -21.422 1 82.56 160 LEU A C 1
ATOM 1188 O O . LEU A 1 160 ? -3.824 -9.992 -22.578 1 82.56 160 LEU A O 1
ATOM 1192 N N . PHE A 1 161 ? -2.658 -8.875 -21 1 88.88 161 PHE A N 1
ATOM 1193 C CA . PHE A 1 161 ? -1.68 -8.398 -21.984 1 88.88 161 PHE A CA 1
ATOM 1194 C C . PHE A 1 161 ? -0.378 -9.18 -21.859 1 88.88 161 PHE A C 1
ATOM 1196 O O . PHE A 1 161 ? 0.517 -9.031 -22.703 1 88.88 161 PHE A O 1
ATOM 1203 N N . GLY A 1 162 ? -0.307 -9.992 -20.906 1 84.25 162 GLY A N 1
ATOM 1204 C CA . GLY A 1 162 ? 0.923 -10.734 -20.672 1 84.25 162 GLY A CA 1
ATOM 1205 C C . GLY A 1 162 ? 1.92 -9.961 -19.828 1 84.25 162 GLY A C 1
ATOM 1206 O O . GLY A 1 162 ? 1.859 -8.734 -19.75 1 84.25 162 GLY A O 1
ATOM 1207 N N . GLY A 1 163 ? 2.732 -10.688 -19.188 1 86.56 163 GLY A N 1
ATOM 1208 C CA . GLY A 1 163 ? 3.773 -10.07 -18.375 1 86.56 163 GLY A CA 1
ATOM 1209 C C . GLY A 1 163 ? 4.973 -9.617 -19.188 1 86.56 163 GLY A C 1
ATOM 1210 O O . GLY A 1 163 ? 5.398 -10.312 -20.125 1 86.56 163 GLY A O 1
ATOM 1211 N N . SER A 1 164 ? 5.336 -8.375 -19.141 1 92.56 164 SER A N 1
ATOM 1212 C CA . SER A 1 164 ? 6.551 -7.805 -19.703 1 92.56 164 SER A CA 1
ATOM 1213 C C . SER A 1 164 ? 7.02 -6.59 -18.906 1 92.56 164 SER A C 1
ATOM 1215 O O . SER A 1 164 ? 6.277 -6.066 -18.078 1 92.56 164 SER A O 1
ATOM 1217 N N . LEU A 1 165 ? 8.266 -6.297 -19.156 1 94.75 165 LEU A N 1
ATOM 1218 C CA . LEU A 1 165 ? 8.828 -5.152 -18.453 1 94.75 165 LEU A CA 1
ATOM 1219 C C . LEU A 1 165 ? 8.031 -3.887 -18.75 1 94.75 165 LEU A C 1
ATOM 1221 O O . LEU A 1 165 ? 7.707 -3.129 -17.828 1 94.75 165 LEU A O 1
ATOM 1225 N N . GLU A 1 166 ? 7.641 -3.707 -19.969 1 95.31 166 GLU A N 1
ATOM 1226 C CA . GLU A 1 166 ? 6.93 -2.502 -20.391 1 95.31 166 GLU A CA 1
ATOM 1227 C C . GLU A 1 166 ? 5.52 -2.465 -19.812 1 95.31 166 GLU A C 1
ATOM 1229 O O . GLU A 1 166 ? 5.066 -1.422 -19.328 1 95.31 166 GLU A O 1
ATOM 1234 N N . VAL A 1 167 ? 4.879 -3.621 -19.859 1 95.56 167 VAL A N 1
ATOM 1235 C CA . VAL A 1 167 ? 3.51 -3.691 -19.344 1 95.56 167 VAL A CA 1
ATOM 1236 C C . VAL A 1 167 ? 3.5 -3.439 -17.844 1 95.56 167 VAL A C 1
ATOM 1238 O O . VAL A 1 167 ? 2.656 -2.695 -17.344 1 95.56 167 VAL A O 1
ATOM 1241 N N . VAL A 1 168 ? 4.453 -4.043 -17.141 1 95 168 VAL A N 1
ATOM 1242 C CA . VAL A 1 168 ? 4.539 -3.885 -15.688 1 95 168 VAL A CA 1
ATOM 1243 C C . VAL A 1 168 ? 4.77 -2.416 -15.344 1 95 168 VAL A C 1
ATOM 1245 O O . VAL A 1 168 ? 4.098 -1.867 -14.469 1 95 168 VAL A O 1
ATOM 1248 N N . ILE A 1 169 ? 5.668 -1.726 -16.047 1 97.19 169 ILE A N 1
ATOM 1249 C CA . ILE A 1 169 ? 5.988 -0.326 -15.789 1 97.19 169 ILE A CA 1
ATOM 1250 C C . ILE A 1 169 ? 4.762 0.542 -16.062 1 97.19 169 ILE A C 1
ATOM 1252 O O . ILE A 1 169 ? 4.438 1.433 -15.266 1 97.19 169 ILE A O 1
ATOM 1256 N N . LEU A 1 170 ? 4.074 0.257 -17.109 1 97.44 170 LEU A N 1
ATOM 1257 C CA . LEU A 1 170 ? 2.9 1.039 -17.484 1 97.44 170 LEU A CA 1
ATOM 1258 C C . LEU A 1 170 ? 1.782 0.856 -16.469 1 97.44 170 LEU A C 1
ATOM 1260 O O . LEU A 1 170 ? 1.125 1.826 -16.078 1 97.44 170 LEU A O 1
ATOM 1264 N N . VAL A 1 171 ? 1.61 -0.373 -16.078 1 96.44 171 VAL A N 1
ATOM 1265 C CA . VAL A 1 171 ? 0.557 -0.69 -15.125 1 96.44 171 VAL A CA 1
ATOM 1266 C C . VAL A 1 171 ? 0.853 -0.012 -13.789 1 96.44 171 VAL A C 1
ATOM 1268 O O . VAL A 1 171 ? -0.029 0.609 -13.188 1 96.44 171 VAL A O 1
ATOM 1271 N N . LEU A 1 172 ? 2.061 -0.09 -13.312 1 96.88 172 LEU A N 1
ATOM 1272 C CA . LEU A 1 172 ? 2.453 0.519 -12.047 1 96.88 172 LEU A CA 1
ATOM 1273 C C . LEU A 1 172 ? 2.338 2.037 -12.117 1 96.88 172 LEU A C 1
ATOM 1275 O O . LEU A 1 172 ? 1.889 2.674 -11.164 1 96.88 172 LEU A O 1
ATOM 1279 N N . SER A 1 173 ? 2.727 2.58 -13.25 1 97.94 173 SER A N 1
ATOM 1280 C CA . SER A 1 173 ? 2.619 4.023 -13.438 1 97.94 173 SER A CA 1
ATOM 1281 C C . SER A 1 173 ? 1.168 4.484 -13.344 1 97.94 173 SER A C 1
ATOM 1283 O O . SER A 1 173 ? 0.875 5.516 -12.734 1 97.94 173 SER A O 1
ATOM 1285 N N . ALA A 1 174 ? 0.311 3.713 -13.891 1 97.06 174 ALA A N 1
ATOM 1286 C CA . ALA A 1 174 ? -1.1 4.078 -13.992 1 97.06 174 ALA A CA 1
ATOM 1287 C C . ALA A 1 174 ? -1.825 3.848 -12.672 1 97.06 174 ALA A C 1
ATOM 1289 O O . ALA A 1 174 ? -2.912 4.387 -12.453 1 97.06 174 ALA A O 1
ATOM 1290 N N . LEU A 1 175 ? -1.173 3.145 -11.773 1 96 175 LEU A N 1
ATOM 1291 C CA . LEU A 1 175 ? -1.897 2.744 -10.578 1 96 175 LEU A CA 1
ATOM 1292 C C . LEU A 1 175 ? -1.317 3.424 -9.336 1 96 175 LEU A C 1
ATOM 1294 O O . LEU A 1 175 ? -1.952 3.445 -8.281 1 96 175 LEU A O 1
ATOM 1298 N N . LEU A 1 176 ? -0.156 4.07 -9.414 1 96.94 176 LEU A N 1
ATOM 1299 C CA . LEU A 1 176 ? 0.513 4.566 -8.219 1 96.94 176 LEU A CA 1
ATOM 1300 C C . LEU A 1 176 ? 0.632 6.09 -8.25 1 96.94 176 LEU A C 1
ATOM 1302 O O . LEU A 1 176 ? 1.57 6.656 -7.691 1 96.94 176 LEU A O 1
ATOM 1306 N N . TRP A 1 177 ? -0.31 6.773 -8.844 1 97.81 177 TRP A N 1
ATOM 1307 C CA . TRP A 1 177 ? -0.186 8.211 -9.039 1 97.81 177 TRP A CA 1
ATOM 1308 C C . TRP A 1 177 ? -0.925 8.977 -7.941 1 97.81 177 TRP A C 1
ATOM 1310 O O . TRP A 1 177 ? -0.759 10.188 -7.801 1 97.81 177 TRP A O 1
ATOM 1320 N N . ASP A 1 178 ? -1.764 8.336 -7.156 1 96.19 178 ASP A N 1
ATOM 1321 C CA . ASP A 1 178 ? -2.68 8.992 -6.234 1 96.19 178 ASP A CA 1
ATOM 1322 C C . ASP A 1 178 ? -1.917 9.773 -5.164 1 96.19 178 ASP A C 1
ATOM 1324 O O . ASP A 1 178 ? -2.271 10.906 -4.84 1 96.19 178 ASP A O 1
ATOM 1328 N N . ARG A 1 179 ? -0.877 9.188 -4.652 1 95.62 179 ARG A N 1
ATOM 1329 C CA . ARG A 1 179 ? -0.123 9.883 -3.611 1 95.62 179 ARG A CA 1
ATOM 1330 C C . ARG A 1 179 ? 0.514 11.156 -4.152 1 95.62 179 ARG A C 1
ATOM 1332 O O . ARG A 1 179 ? 0.565 12.172 -3.461 1 95.62 179 ARG A O 1
ATOM 1339 N N . PHE A 1 180 ? 1.05 11.055 -5.328 1 98 180 PHE A N 1
ATOM 1340 C CA . PHE A 1 180 ? 1.581 12.25 -5.973 1 98 180 PHE A CA 1
ATOM 1341 C C . PHE A 1 180 ? 0.515 13.336 -6.066 1 98 180 PHE A C 1
ATOM 1343 O O . PHE A 1 180 ? 0.77 14.5 -5.738 1 98 180 PHE A O 1
ATOM 1350 N N . ALA A 1 181 ? -0.631 12.961 -6.453 1 98.06 181 ALA A N 1
ATOM 1351 C CA . ALA A 1 181 ? -1.717 13.914 -6.648 1 98.06 181 ALA A CA 1
ATOM 1352 C C . ALA A 1 181 ? -2.123 14.562 -5.328 1 98.06 181 ALA A C 1
ATOM 1354 O O . ALA A 1 181 ? -2.299 15.781 -5.254 1 98.06 181 ALA A O 1
ATOM 1355 N N . ILE A 1 182 ? -2.229 13.781 -4.34 1 95.81 182 ILE A N 1
ATOM 1356 C CA . ILE A 1 182 ? -2.684 14.258 -3.039 1 95.81 182 ILE A CA 1
ATOM 1357 C C . ILE A 1 182 ? -1.663 15.242 -2.465 1 95.81 182 ILE A C 1
ATOM 1359 O O . ILE A 1 182 ? -2.02 16.344 -2.055 1 95.81 182 ILE A O 1
ATOM 1363 N N . VAL A 1 183 ? -0.454 14.875 -2.457 1 95.44 183 VAL A N 1
ATOM 1364 C CA . VAL A 1 183 ? 0.595 15.68 -1.834 1 95.44 183 VAL A CA 1
ATOM 1365 C C . VAL A 1 183 ? 0.844 16.938 -2.664 1 95.44 183 VAL A C 1
ATOM 1367 O O . VAL A 1 183 ? 0.99 18.031 -2.115 1 95.44 183 VAL A O 1
ATOM 1370 N N . MET A 1 184 ? 0.863 16.75 -3.961 1 97.44 184 MET A N 1
ATOM 1371 C CA . MET A 1 184 ? 1.1 17.922 -4.812 1 97.44 184 MET A CA 1
ATOM 1372 C C . MET A 1 184 ? -0.078 18.891 -4.75 1 97.44 184 MET A C 1
ATOM 1374 O O . MET A 1 184 ? 0.106 20.109 -4.836 1 97.44 184 MET A O 1
ATOM 1378 N N . ARG A 1 185 ? -1.259 18.344 -4.645 1 97.06 185 ARG A N 1
ATOM 1379 C CA . ARG A 1 185 ? -2.424 19.219 -4.473 1 97.06 185 ARG A CA 1
ATOM 1380 C C . ARG A 1 185 ? -2.293 20.062 -3.215 1 97.06 185 ARG A C 1
ATOM 1382 O O . ARG A 1 185 ? -2.441 21.297 -3.27 1 97.06 185 ARG A O 1
ATOM 1389 N N . THR A 1 186 ? -2.012 19.484 -2.16 1 94.31 186 THR A N 1
ATOM 1390 C CA . THR A 1 186 ? -1.914 20.172 -0.882 1 94.31 186 THR A CA 1
ATOM 1391 C C . THR A 1 186 ? -0.762 21.172 -0.897 1 94.31 186 THR A C 1
ATOM 1393 O O . THR A 1 186 ? -0.915 22.312 -0.445 1 94.31 186 THR A O 1
ATOM 1396 N N . SER A 1 187 ? 0.344 20.719 -1.395 1 95.62 187 SER A N 1
ATOM 1397 C CA . SER A 1 187 ? 1.508 21.594 -1.468 1 95.62 187 SER A CA 1
ATOM 1398 C C . SER A 1 187 ? 1.242 22.797 -2.373 1 95.62 187 SER A C 1
ATOM 1400 O O . SER A 1 187 ? 1.707 23.906 -2.1 1 95.62 187 SER A O 1
ATOM 1402 N N . THR A 1 188 ? 0.559 22.562 -3.428 1 96.25 188 THR A N 1
ATOM 1403 C CA . THR A 1 188 ? 0.243 23.641 -4.371 1 96.25 188 THR A CA 1
ATOM 1404 C C . THR A 1 188 ? -0.729 24.641 -3.748 1 96.25 188 THR A C 1
ATOM 1406 O O . THR A 1 188 ? -0.58 25.844 -3.924 1 96.25 188 THR A O 1
ATOM 1409 N N . ILE A 1 189 ? -1.708 24.203 -3.068 1 94.75 189 ILE A N 1
ATOM 1410 C CA . ILE A 1 189 ? -2.648 25.078 -2.371 1 94.75 189 ILE A CA 1
ATOM 1411 C C . ILE A 1 189 ? -1.89 25.984 -1.405 1 94.75 189 ILE A C 1
ATOM 1413 O O . ILE A 1 189 ? -2.145 27.188 -1.346 1 94.75 189 ILE A O 1
ATOM 1417 N N . GLN A 1 190 ? -0.982 25.406 -0.72 1 93.06 190 GLN A N 1
ATOM 1418 C CA . GLN A 1 190 ? -0.184 26.172 0.232 1 93.06 190 GLN A CA 1
ATOM 1419 C C . GLN A 1 190 ? 0.702 27.188 -0.484 1 93.06 190 GLN A C 1
ATOM 1421 O O . GLN A 1 190 ? 0.864 28.312 -0.016 1 93.06 190 GLN A O 1
ATOM 1426 N N . ALA A 1 191 ? 1.219 26.812 -1.557 1 92.19 191 ALA A N 1
ATOM 1427 C CA . ALA A 1 191 ? 2.121 27.688 -2.314 1 92.19 191 ALA A CA 1
ATOM 1428 C C . ALA A 1 191 ? 1.36 28.828 -2.961 1 92.19 191 ALA A C 1
ATOM 1430 O O . ALA A 1 191 ? 1.88 29.953 -3.064 1 92.19 191 ALA A O 1
ATOM 1431 N N . THR A 1 192 ? 0.193 28.578 -3.461 1 92.44 192 THR A N 1
ATOM 1432 C CA . THR A 1 192 ? -0.587 29.578 -4.18 1 92.44 192 THR A CA 1
ATOM 1433 C C . THR A 1 192 ? -1.012 30.703 -3.248 1 92.44 192 THR A C 1
ATOM 1435 O O . THR A 1 192 ? -1.28 31.812 -3.699 1 92.44 192 THR A O 1
ATOM 1438 N N . SER A 1 193 ? -1.011 30.406 -1.954 1 90.38 193 SER A N 1
ATOM 1439 C CA . SER A 1 193 ? -1.427 31.406 -0.979 1 90.38 193 SER A CA 1
ATOM 1440 C C . SER A 1 193 ? -0.249 32.281 -0.537 1 90.38 193 SER A C 1
ATOM 1442 O O . SER A 1 193 ? -0.424 33.25 0.215 1 90.38 193 SER A O 1
ATOM 1444 N N . GLN A 1 194 ? 0.88 31.984 -1.076 1 91.38 194 GLN A N 1
ATOM 1445 C CA . GLN A 1 194 ? 2.078 32.719 -0.676 1 91.38 194 GLN A CA 1
ATOM 1446 C C . GLN A 1 194 ? 2.227 34 -1.471 1 91.38 194 GLN A C 1
ATOM 1448 O O . GLN A 1 194 ? 1.754 34.094 -2.605 1 91.38 194 GLN A O 1
ATOM 1453 N N . ASP A 1 195 ? 2.977 34.969 -0.905 1 88.88 195 ASP A N 1
ATOM 1454 C CA . ASP A 1 195 ? 3.111 36.312 -1.458 1 88.88 195 ASP A CA 1
ATOM 1455 C C . ASP A 1 195 ? 3.766 36.281 -2.838 1 88.88 195 ASP A C 1
ATOM 1457 O O . ASP A 1 195 ? 3.412 37.062 -3.719 1 88.88 195 ASP A O 1
ATOM 1461 N N . TYR A 1 196 ? 4.691 35.438 -3.037 1 88.5 196 TYR A N 1
ATOM 1462 C CA . TYR A 1 196 ? 5.426 35.406 -4.297 1 88.5 196 TYR A CA 1
ATOM 1463 C C . TYR A 1 196 ? 4.52 35 -5.449 1 88.5 196 TYR A C 1
ATOM 1465 O O . TYR A 1 196 ? 4.695 35.438 -6.582 1 88.5 196 TYR A O 1
ATOM 1473 N N . VAL A 1 197 ? 3.553 34.188 -5.168 1 89.69 197 VAL A N 1
ATOM 1474 C CA . VAL A 1 197 ? 2.623 33.781 -6.207 1 89.69 197 VAL A CA 1
ATOM 1475 C C . VAL A 1 197 ? 1.581 34.844 -6.449 1 89.69 197 VAL A C 1
ATOM 1477 O O . VAL A 1 197 ? 1.241 35.156 -7.598 1 89.69 197 VAL A O 1
ATOM 1480 N N . LEU A 1 198 ? 1.147 35.469 -5.359 1 89.06 198 LEU A N 1
ATOM 1481 C CA . LEU A 1 198 ? 0.173 36.562 -5.469 1 89.06 198 LEU A CA 1
ATOM 1482 C C . LEU A 1 198 ? 0.753 37.719 -6.246 1 89.06 198 LEU A C 1
ATOM 1484 O O . LEU A 1 198 ? 0.055 38.344 -7.047 1 89.06 198 LEU A O 1
ATOM 1488 N N . ALA A 1 199 ? 1.978 37.969 -5.977 1 91.12 199 ALA A N 1
ATOM 1489 C CA . ALA A 1 199 ? 2.664 39.062 -6.684 1 91.12 199 ALA A CA 1
ATOM 1490 C C . ALA A 1 199 ? 2.766 38.75 -8.18 1 91.12 199 ALA A C 1
ATOM 1492 O O . ALA A 1 199 ? 2.57 39.656 -9.008 1 91.12 199 ALA A O 1
ATOM 1493 N N . ALA A 1 200 ? 3.092 37.531 -8.492 1 90.88 200 ALA A N 1
ATOM 1494 C CA . ALA A 1 200 ? 3.209 37.156 -9.891 1 90.88 200 ALA A CA 1
ATOM 1495 C C . ALA A 1 200 ? 1.861 37.25 -10.602 1 90.88 200 ALA A C 1
ATOM 1497 O O . ALA A 1 200 ? 1.792 37.656 -11.758 1 90.88 200 ALA A O 1
ATOM 1498 N N . GLN A 1 201 ? 0.821 36.875 -9.93 1 90.06 201 GLN A N 1
ATOM 1499 C CA . GLN A 1 201 ? -0.526 36.969 -10.484 1 90.06 201 GLN A CA 1
ATOM 1500 C C . GLN A 1 201 ? -0.934 38.438 -10.688 1 90.06 201 GLN A C 1
ATOM 1502 O O . GLN A 1 201 ? -1.555 38.75 -11.703 1 90.06 201 GLN A O 1
ATOM 1507 N N . ALA A 1 202 ? -0.502 39.25 -9.758 1 91.44 202 ALA A N 1
ATOM 1508 C CA . ALA A 1 202 ? -0.834 40.656 -9.812 1 91.44 202 ALA A CA 1
ATOM 1509 C C . ALA A 1 202 ? -0.154 41.344 -11 1 91.44 202 ALA A C 1
ATOM 1511 O O . ALA A 1 202 ? -0.709 42.25 -11.602 1 91.44 202 ALA A O 1
ATOM 1512 N N . VAL A 1 203 ? 1.005 40.875 -11.312 1 92.44 203 VAL A N 1
ATOM 1513 C CA . VAL A 1 203 ? 1.768 41.438 -12.422 1 92.44 203 VAL A CA 1
ATOM 1514 C C . VAL A 1 203 ? 1.24 40.906 -13.75 1 92.44 203 VAL A C 1
ATOM 1516 O O . VAL A 1 203 ? 1.517 41.469 -14.805 1 92.44 203 VAL A O 1
ATOM 1519 N N . GLY A 1 204 ? 0.437 39.875 -13.773 1 90.94 204 GLY A N 1
ATOM 1520 C CA . GLY A 1 204 ? -0.192 39.344 -14.969 1 90.94 204 GLY A CA 1
ATOM 1521 C C . GLY A 1 204 ? 0.601 38.219 -15.609 1 90.94 204 GLY A C 1
ATOM 1522 O O . GLY A 1 204 ? 0.541 38 -16.828 1 90.94 204 GLY A O 1
ATOM 1523 N N . CYS A 1 205 ? 1.413 37.594 -14.898 1 91.88 205 CYS A N 1
ATOM 1524 C CA . CYS A 1 205 ? 2.168 36.438 -15.422 1 91.88 205 CYS A CA 1
ATOM 1525 C C . CYS A 1 205 ? 1.232 35.344 -15.922 1 91.88 205 CYS A C 1
ATOM 1527 O O . CYS A 1 205 ? 0.153 35.156 -15.359 1 91.88 205 CYS A O 1
ATOM 1529 N N . SER A 1 206 ? 1.698 34.719 -16.969 1 94.69 206 SER A N 1
ATOM 1530 C CA . SER A 1 206 ? 0.896 33.625 -17.516 1 94.69 206 SER A CA 1
ATOM 1531 C C . SER A 1 206 ? 0.859 32.438 -16.562 1 94.69 206 SER A C 1
ATOM 1533 O O . SER A 1 206 ? 1.753 32.281 -15.734 1 94.69 206 SER A O 1
ATOM 1535 N N . VAL A 1 207 ? -0.167 31.562 -16.719 1 93 207 VAL A N 1
ATOM 1536 C CA . VAL A 1 207 ? -0.398 30.438 -15.828 1 93 207 VAL A CA 1
ATOM 1537 C C . VAL A 1 207 ? 0.778 29.469 -15.914 1 93 207 VAL A C 1
ATOM 1539 O O . VAL A 1 207 ? 1.335 29.062 -14.883 1 93 207 VAL A O 1
ATOM 1542 N N . PRO A 1 208 ? 1.27 29.078 -17.062 1 94.62 208 PRO A N 1
ATOM 1543 C CA . PRO A 1 208 ? 2.406 28.156 -17.125 1 94.62 208 PRO A CA 1
ATOM 1544 C C . PRO A 1 208 ? 3.668 28.734 -16.5 1 94.62 208 PRO A C 1
ATOM 1546 O O . PRO A 1 208 ? 4.449 28 -15.883 1 94.62 208 PRO A O 1
ATOM 1549 N N . ARG A 1 209 ? 3.852 29.984 -16.578 1 93.12 209 ARG A N 1
ATOM 1550 C CA . ARG A 1 209 ? 5.012 30.625 -15.953 1 93.12 209 ARG A CA 1
ATOM 1551 C C . ARG A 1 209 ? 4.918 30.562 -14.438 1 93.12 209 ARG A C 1
ATOM 1553 O O . ARG A 1 209 ? 5.922 30.344 -13.758 1 93.12 209 ARG A O 1
ATOM 1560 N N . ILE A 1 210 ? 3.74 30.812 -13.977 1 94.62 210 ILE A N 1
ATOM 1561 C CA . ILE A 1 210 ? 3.537 30.766 -12.531 1 94.62 210 ILE A CA 1
ATOM 1562 C C . ILE A 1 210 ? 3.746 29.344 -12.023 1 94.62 210 ILE A C 1
ATOM 1564 O O . ILE A 1 210 ? 4.445 29.141 -11.023 1 94.62 210 ILE A O 1
ATOM 1568 N N . ILE A 1 211 ? 3.191 28.391 -12.734 1 94.62 211 ILE A N 1
ATOM 1569 C CA . ILE A 1 211 ? 3.234 27 -12.281 1 94.62 211 ILE A CA 1
ATOM 1570 C C . ILE A 1 211 ? 4.664 26.469 -12.375 1 94.62 211 ILE A C 1
ATOM 1572 O O . ILE A 1 211 ? 5.199 25.938 -11.398 1 94.62 211 ILE A O 1
ATOM 1576 N N . PHE A 1 212 ? 5.359 26.672 -13.492 1 94.19 212 PHE A N 1
ATOM 1577 C CA . PHE A 1 212 ? 6.672 26.094 -13.719 1 94.19 212 PHE A CA 1
ATOM 1578 C C . PHE A 1 212 ? 7.77 26.953 -13.109 1 94.19 212 PHE A C 1
ATOM 1580 O O . PHE A 1 212 ? 8.836 26.453 -12.742 1 94.19 212 PHE A O 1
ATOM 1587 N N . GLY A 1 213 ? 7.43 28.203 -12.883 1 91.94 213 GLY A N 1
ATOM 1588 C CA . GLY A 1 213 ? 8.445 29.125 -12.406 1 91.94 213 GLY A CA 1
ATOM 1589 C C . GLY A 1 213 ? 8.375 29.359 -10.906 1 91.94 213 GLY A C 1
ATOM 1590 O O . GLY A 1 213 ? 9.398 29.594 -10.258 1 91.94 213 GLY A O 1
ATOM 1591 N N . GLU A 1 214 ? 7.215 29.359 -10.336 1 91.25 214 GLU A N 1
ATOM 1592 C CA . GLU A 1 214 ? 7.051 29.75 -8.938 1 91.25 214 GLU A CA 1
ATOM 1593 C C . GLU A 1 214 ? 6.566 28.578 -8.094 1 91.25 214 GLU A C 1
ATOM 1595 O O . GLU A 1 214 ? 7.18 28.25 -7.074 1 91.25 214 GLU A O 1
ATOM 1600 N N . ILE A 1 215 ? 5.641 27.875 -8.555 1 93.88 215 ILE A N 1
ATOM 1601 C CA . ILE A 1 215 ? 4.984 26.891 -7.707 1 93.88 215 ILE A CA 1
ATOM 1602 C C . ILE A 1 215 ? 5.812 25.609 -7.684 1 93.88 215 ILE A C 1
ATOM 1604 O O . ILE A 1 215 ? 6.227 25.141 -6.617 1 93.88 215 ILE A O 1
ATOM 1608 N N . LEU A 1 216 ? 6.148 25.031 -8.852 1 93.88 216 LEU A N 1
ATOM 1609 C CA . LEU A 1 216 ? 6.773 23.719 -8.945 1 93.88 216 LEU A CA 1
ATOM 1610 C C . LEU A 1 216 ? 8.125 23.703 -8.242 1 93.88 216 LEU A C 1
ATOM 1612 O O . LEU A 1 216 ? 8.43 22.781 -7.484 1 93.88 216 LEU A O 1
ATOM 1616 N N . PRO A 1 217 ? 8.938 24.734 -8.438 1 91.62 217 PRO A N 1
ATOM 1617 C CA . PRO A 1 217 ? 10.219 24.75 -7.738 1 91.62 217 PRO A CA 1
ATOM 1618 C C . PRO A 1 217 ? 10.062 24.75 -6.219 1 91.62 217 PRO A C 1
ATOM 1620 O O . PRO A 1 217 ? 10.922 24.219 -5.504 1 91.62 217 PRO A O 1
ATOM 1623 N N . ASN A 1 218 ? 8.977 25.312 -5.719 1 90.44 218 ASN A N 1
ATOM 1624 C CA . ASN A 1 218 ? 8.773 25.406 -4.281 1 90.44 218 ASN A CA 1
ATOM 1625 C C . ASN A 1 218 ? 8.156 24.141 -3.705 1 90.44 218 ASN A C 1
ATOM 1627 O O . ASN A 1 218 ? 8.227 23.906 -2.498 1 90.44 218 ASN A O 1
ATOM 1631 N N . VAL A 1 219 ? 7.602 23.344 -4.547 1 92.25 219 VAL A N 1
ATOM 1632 C CA . VAL A 1 219 ? 6.98 22.109 -4.035 1 92.25 219 VAL A CA 1
ATOM 1633 C C . VAL A 1 219 ? 7.836 20.906 -4.41 1 92.25 219 VAL A C 1
ATOM 1635 O O . VAL A 1 219 ? 7.449 19.766 -4.156 1 92.25 219 VAL A O 1
ATOM 1638 N N . LEU A 1 220 ? 9.008 21.172 -4.965 1 93 220 LEU A N 1
ATOM 1639 C CA . LEU A 1 220 ? 9.898 20.109 -5.445 1 93 220 LEU A CA 1
ATOM 1640 C C . LEU A 1 220 ? 10.359 19.219 -4.293 1 93 220 LEU A C 1
ATOM 1642 O O . LEU A 1 220 ? 10.562 18.016 -4.48 1 93 220 LEU A O 1
ATOM 1646 N N . ASN A 1 221 ? 10.547 19.812 -3.18 1 91.06 221 ASN A N 1
ATOM 1647 C CA . ASN A 1 221 ? 10.969 19.016 -2.025 1 91.06 221 ASN A CA 1
ATOM 1648 C C . ASN A 1 221 ? 9.953 17.938 -1.679 1 91.06 221 ASN A C 1
ATOM 1650 O O . ASN A 1 221 ? 10.32 16.781 -1.487 1 91.06 221 ASN A O 1
ATOM 1654 N N . ASN A 1 222 ? 8.703 18.328 -1.646 1 94.19 222 ASN A N 1
ATOM 1655 C CA . ASN A 1 222 ? 7.645 17.359 -1.37 1 94.19 222 ASN A CA 1
ATOM 1656 C C . ASN A 1 222 ? 7.539 16.312 -2.471 1 94.19 222 ASN A C 1
ATOM 1658 O O . ASN A 1 222 ? 7.242 15.141 -2.195 1 94.19 222 ASN A O 1
ATOM 1662 N N . LEU A 1 223 ? 7.801 16.781 -3.639 1 95.94 223 LEU A N 1
ATOM 1663 C CA . LEU A 1 223 ? 7.742 15.867 -4.777 1 95.94 223 LEU A CA 1
ATOM 1664 C C . LEU A 1 223 ? 8.828 14.797 -4.672 1 95.94 223 LEU A C 1
ATOM 1666 O O . LEU A 1 223 ? 8.57 13.617 -4.938 1 95.94 223 LEU A O 1
ATOM 1670 N N . ILE A 1 224 ? 10.008 15.172 -4.273 1 93.69 224 ILE A N 1
ATOM 1671 C CA . ILE A 1 224 ? 11.133 14.25 -4.156 1 93.69 224 ILE A CA 1
ATOM 1672 C C . ILE A 1 224 ? 10.844 13.219 -3.061 1 93.69 224 ILE A C 1
ATOM 1674 O O . ILE A 1 224 ? 11.094 12.023 -3.238 1 93.69 224 ILE A O 1
ATOM 1678 N N . ILE A 1 225 ? 10.289 13.648 -1.991 1 91.31 225 ILE A N 1
ATOM 1679 C CA . ILE A 1 225 ? 9.969 12.758 -0.881 1 91.31 225 ILE A CA 1
ATOM 1680 C C . ILE A 1 225 ? 8.945 11.719 -1.332 1 91.31 225 ILE A C 1
ATOM 1682 O O . ILE A 1 225 ? 9.125 10.523 -1.104 1 91.31 225 ILE A O 1
ATOM 1686 N N . VAL A 1 226 ? 7.934 12.172 -1.979 1 95.44 226 VAL A N 1
ATOM 1687 C CA . VAL A 1 226 ? 6.891 11.266 -2.445 1 95.44 226 VAL A CA 1
ATOM 1688 C C . VAL A 1 226 ? 7.465 10.312 -3.488 1 95.44 226 VAL A C 1
ATOM 1690 O O . VAL A 1 226 ? 7.117 9.125 -3.516 1 95.44 226 VAL A O 1
ATOM 1693 N N . ALA A 1 227 ? 8.305 10.844 -4.324 1 96.62 227 ALA A N 1
ATOM 1694 C CA . ALA A 1 227 ? 8.898 10.023 -5.379 1 96.62 227 ALA A CA 1
ATOM 1695 C C . ALA A 1 227 ? 9.688 8.859 -4.789 1 96.62 227 ALA A C 1
ATOM 1697 O O . ALA A 1 227 ? 9.648 7.746 -5.309 1 96.62 227 ALA A O 1
ATOM 1698 N N . THR A 1 228 ? 10.445 9.125 -3.75 1 93.56 228 THR A N 1
ATOM 1699 C CA . THR A 1 228 ? 11.227 8.062 -3.115 1 93.56 228 THR A CA 1
ATOM 1700 C C . THR A 1 228 ? 10.312 6.996 -2.527 1 93.56 228 THR A C 1
ATOM 1702 O O . THR A 1 228 ? 10.555 5.801 -2.701 1 93.56 228 THR A O 1
ATOM 1705 N N . LEU A 1 229 ? 9.281 7.445 -1.896 1 91.19 229 LEU A N 1
ATOM 1706 C CA . LEU A 1 229 ? 8.336 6.516 -1.288 1 91.19 229 LEU A CA 1
ATOM 1707 C C . LEU A 1 229 ? 7.652 5.664 -2.352 1 91.19 229 LEU A C 1
ATOM 1709 O O . LEU A 1 229 ? 7.496 4.453 -2.18 1 91.19 229 LEU A O 1
ATOM 1713 N N . GLU A 1 230 ? 7.258 6.293 -3.398 1 95.81 230 GLU A N 1
ATOM 1714 C CA . GLU A 1 230 ? 6.523 5.586 -4.441 1 95.81 230 GLU A CA 1
ATOM 1715 C C . GLU A 1 230 ? 7.445 4.668 -5.238 1 95.81 230 GLU A C 1
ATOM 1717 O O . GLU A 1 230 ? 7.016 3.625 -5.734 1 95.81 230 GLU A O 1
ATOM 1722 N N . MET A 1 231 ? 8.68 5.078 -5.359 1 96.44 231 MET A N 1
ATOM 1723 C CA . MET A 1 231 ? 9.641 4.176 -5.984 1 96.44 231 MET A CA 1
ATOM 1724 C C . MET A 1 231 ? 9.742 2.865 -5.211 1 96.44 231 MET A C 1
ATOM 1726 O O . MET A 1 231 ? 9.695 1.786 -5.805 1 96.44 231 MET A O 1
ATOM 1730 N N . ALA A 1 232 ? 9.914 3.01 -3.951 1 94.38 232 ALA A N 1
ATOM 1731 C CA . ALA A 1 232 ? 9.953 1.824 -3.1 1 94.38 232 ALA A CA 1
ATOM 1732 C C . ALA A 1 232 ? 8.68 0.999 -3.246 1 94.38 232 ALA A C 1
ATOM 1734 O O . ALA A 1 232 ? 8.734 -0.229 -3.352 1 94.38 232 ALA A O 1
ATOM 1735 N N . HIS A 1 233 ? 7.574 1.621 -3.309 1 93.44 233 HIS A N 1
ATOM 1736 C CA . HIS A 1 233 ? 6.289 0.952 -3.457 1 93.44 233 HIS A CA 1
ATOM 1737 C C . HIS A 1 233 ? 6.207 0.205 -4.785 1 93.44 233 HIS A C 1
ATOM 1739 O O . HIS A 1 233 ? 5.672 -0.905 -4.844 1 93.44 233 HIS A O 1
ATOM 1745 N N . ALA A 1 234 ? 6.617 0.842 -5.773 1 96.12 234 ALA A N 1
ATOM 1746 C CA . ALA A 1 234 ? 6.594 0.232 -7.102 1 96.12 234 ALA A CA 1
ATOM 1747 C C . ALA A 1 234 ? 7.445 -1.033 -7.137 1 96.12 234 ALA A C 1
ATOM 1749 O O . ALA A 1 234 ? 7.039 -2.045 -7.715 1 96.12 234 ALA A O 1
ATOM 1750 N N . ILE A 1 235 ? 8.594 -0.929 -6.578 1 95.81 235 ILE A N 1
ATOM 1751 C CA . ILE A 1 235 ? 9.516 -2.061 -6.547 1 95.81 235 ILE A CA 1
ATOM 1752 C C . ILE A 1 235 ? 8.859 -3.236 -5.824 1 95.81 235 ILE A C 1
ATOM 1754 O O . ILE A 1 235 ? 8.898 -4.371 -6.309 1 95.81 235 ILE A O 1
ATOM 1758 N N . LEU A 1 236 ? 8.281 -2.973 -4.801 1 92.5 236 LEU A N 1
ATOM 1759 C CA . LEU A 1 236 ? 7.672 -4.02 -3.99 1 92.5 236 LEU A CA 1
ATOM 1760 C C . LEU A 1 236 ? 6.438 -4.594 -4.684 1 92.5 236 LEU A C 1
ATOM 1762 O O . LEU A 1 236 ? 6.18 -5.797 -4.602 1 92.5 236 LEU A O 1
ATOM 1766 N N . LEU A 1 237 ? 5.656 -3.746 -5.328 1 92.12 237 LEU A N 1
ATOM 1767 C CA . LEU A 1 237 ? 4.488 -4.227 -6.059 1 92.12 237 LEU A CA 1
ATOM 1768 C C . LEU A 1 237 ? 4.906 -5.098 -7.238 1 92.12 237 LEU A C 1
ATOM 1770 O O . LEU A 1 237 ? 4.242 -6.086 -7.551 1 92.12 237 LEU A O 1
ATOM 1774 N N . GLU A 1 238 ? 5.965 -4.715 -7.879 1 94 238 GLU A N 1
ATOM 1775 C CA . GLU A 1 238 ? 6.5 -5.574 -8.938 1 94 238 GLU A CA 1
ATOM 1776 C C . GLU A 1 238 ? 6.895 -6.941 -8.391 1 94 238 GLU A C 1
ATOM 1778 O O . GLU A 1 238 ? 6.641 -7.965 -9.023 1 94 238 GLU A O 1
ATOM 1783 N N . ALA A 1 239 ? 7.543 -6.93 -7.285 1 91.75 239 ALA A N 1
ATOM 1784 C CA . ALA A 1 239 ? 7.906 -8.203 -6.664 1 91.75 239 ALA A CA 1
ATOM 1785 C C . ALA A 1 239 ? 6.672 -9.055 -6.391 1 91.75 239 ALA A C 1
ATOM 1787 O O . ALA A 1 239 ? 6.684 -10.266 -6.613 1 91.75 239 ALA A O 1
ATOM 1788 N N . ALA A 1 240 ? 5.648 -8.438 -5.949 1 88.25 240 ALA A N 1
ATOM 1789 C CA . ALA A 1 240 ? 4.395 -9.141 -5.691 1 88.25 240 ALA A CA 1
ATOM 1790 C C . ALA A 1 240 ? 3.814 -9.719 -6.977 1 88.25 240 ALA A C 1
ATOM 1792 O O . ALA A 1 240 ? 3.371 -10.867 -7.008 1 88.25 240 ALA A O 1
ATOM 1793 N N . LEU A 1 241 ? 3.801 -8.961 -8.031 1 89.88 241 LEU A N 1
ATOM 1794 C CA . LEU A 1 241 ? 3.293 -9.406 -9.32 1 89.88 241 LEU A CA 1
ATOM 1795 C C . LEU A 1 241 ? 4.137 -10.555 -9.867 1 89.88 241 LEU A C 1
ATOM 1797 O O . LEU A 1 241 ? 3.602 -11.5 -10.461 1 89.88 241 LEU A O 1
ATOM 1801 N N . SER A 1 242 ? 5.43 -10.43 -9.68 1 90.56 242 SER A N 1
ATOM 1802 C CA . SER A 1 242 ? 6.32 -11.5 -10.125 1 90.56 242 SER A CA 1
ATOM 1803 C C . SER A 1 242 ? 6.047 -12.789 -9.359 1 90.56 242 SER A C 1
ATOM 1805 O O . SER A 1 242 ? 6.078 -13.875 -9.938 1 90.56 242 SER A O 1
ATOM 1807 N N . PHE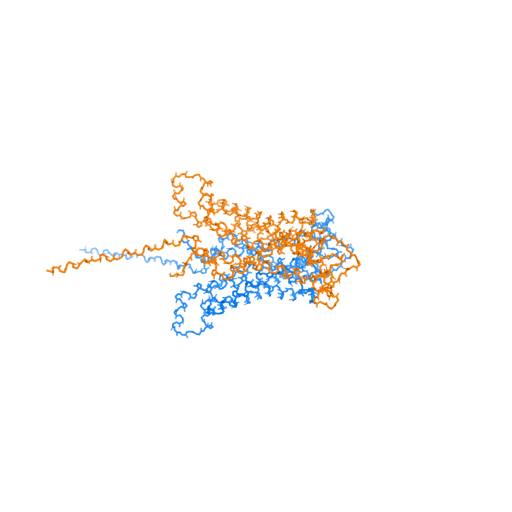 A 1 243 ? 5.816 -12.664 -8.164 1 84 243 PHE A N 1
ATOM 1808 C CA . PHE A 1 243 ? 5.484 -13.828 -7.355 1 84 243 PHE A CA 1
ATOM 1809 C C . PHE A 1 243 ? 4.207 -14.492 -7.859 1 84 243 PHE A C 1
ATOM 1811 O O . PHE A 1 243 ? 4.039 -15.711 -7.73 1 84 243 PHE A O 1
ATOM 1818 N N . LEU A 1 244 ? 3.369 -13.719 -8.469 1 80.88 244 LEU A N 1
ATOM 1819 C CA . LEU A 1 244 ? 2.113 -14.234 -9.008 1 80.88 244 LEU A CA 1
ATOM 1820 C C . LEU A 1 244 ? 2.305 -14.75 -10.43 1 80.88 244 LEU A C 1
ATOM 1822 O O . LEU A 1 244 ? 1.355 -15.227 -11.055 1 80.88 244 LEU A O 1
ATOM 1826 N N . GLY A 1 245 ? 3.488 -14.633 -10.875 1 83.5 245 GLY A N 1
ATOM 1827 C CA . GLY A 1 245 ? 3.799 -15.102 -12.219 1 83.5 245 GLY A CA 1
ATOM 1828 C C . GLY A 1 245 ? 3.443 -14.094 -13.297 1 83.5 245 GLY A C 1
ATOM 1829 O O . GLY A 1 245 ? 3.439 -14.422 -14.484 1 83.5 245 GLY A O 1
ATOM 1830 N N . LEU A 1 246 ? 3.109 -12.859 -12.859 1 85.5 246 LEU A N 1
ATOM 1831 C CA . LEU A 1 246 ? 2.605 -11.891 -13.82 1 85.5 246 LEU A CA 1
ATOM 1832 C C . LEU A 1 246 ? 3.506 -10.656 -13.867 1 85.5 246 LEU A C 1
ATOM 1834 O O . LEU A 1 246 ? 3.129 -9.625 -14.43 1 85.5 246 LEU A O 1
ATOM 1838 N N . GLY A 1 247 ? 4.59 -10.68 -13.219 1 89.94 247 GLY A N 1
ATOM 1839 C CA . GLY A 1 247 ? 5.547 -9.586 -13.258 1 89.94 247 GLY A CA 1
ATOM 1840 C C . GLY A 1 247 ? 6.52 -9.688 -14.422 1 89.94 247 GLY A C 1
ATOM 1841 O O . GLY A 1 247 ? 6.129 -10.047 -15.531 1 89.94 247 GLY A O 1
ATOM 1842 N N . VAL A 1 248 ? 7.684 -9.352 -14.188 1 91.12 248 VAL A N 1
ATOM 1843 C CA . VAL A 1 248 ? 8.758 -9.477 -15.164 1 91.12 248 VAL A CA 1
ATOM 1844 C C . VAL A 1 248 ? 8.945 -10.938 -15.547 1 91.12 248 VAL A C 1
ATOM 1846 O O . VAL A 1 248 ? 8.836 -11.828 -14.695 1 91.12 248 VAL A O 1
ATOM 1849 N N . GLN A 1 249 ? 9.188 -11.117 -16.797 1 91.5 249 GLN A N 1
ATOM 1850 C CA . GLN A 1 249 ? 9.297 -12.492 -17.281 1 91.5 249 GLN A CA 1
ATOM 1851 C C . GLN A 1 249 ? 10.742 -12.844 -17.625 1 91.5 249 GLN A C 1
ATOM 1853 O O . GLN A 1 249 ? 11.508 -11.984 -18.078 1 91.5 249 GLN A O 1
ATOM 1858 N N . PRO A 1 250 ? 11.023 -14.148 -17.328 1 89.44 250 PRO A N 1
ATOM 1859 C CA . PRO A 1 250 ? 12.328 -14.602 -17.812 1 89.44 250 PRO A CA 1
ATOM 1860 C C . PRO A 1 250 ? 12.531 -14.344 -19.297 1 89.44 250 PRO A C 1
ATOM 1862 O O . PRO A 1 250 ? 11.562 -14.281 -20.062 1 89.44 250 PRO A O 1
ATOM 1865 N N . PRO A 1 251 ? 13.859 -14.078 -19.703 1 90.44 251 PRO A N 1
ATOM 1866 C CA . PRO A 1 251 ? 15.125 -14.352 -19.016 1 90.44 251 PRO A CA 1
ATOM 1867 C C . PRO A 1 251 ? 15.609 -13.172 -18.172 1 90.44 251 PRO A C 1
ATOM 1869 O O . PRO A 1 251 ? 16.594 -13.289 -17.438 1 90.44 251 PRO A O 1
ATOM 1872 N N . LEU A 1 252 ? 14.844 -12.102 -18.188 1 90.75 252 LEU A N 1
ATOM 1873 C CA . LEU A 1 252 ? 15.25 -10.914 -17.453 1 90.75 252 LEU A CA 1
ATOM 1874 C C . LEU A 1 252 ? 15.227 -11.172 -15.953 1 90.75 252 LEU A C 1
ATOM 1876 O O . LEU A 1 252 ? 14.242 -11.688 -15.43 1 90.75 252 LEU A O 1
ATOM 1880 N N . PRO A 1 253 ? 16.344 -10.758 -15.391 1 93.31 253 PRO A N 1
ATOM 1881 C CA . PRO A 1 253 ? 16.344 -10.93 -13.938 1 93.31 253 PRO A CA 1
ATOM 1882 C C . PRO A 1 253 ? 15.867 -9.68 -13.195 1 93.31 253 PRO A C 1
ATOM 1884 O O . PRO A 1 253 ? 16.281 -8.57 -13.539 1 93.31 253 PRO A O 1
ATOM 1887 N N . SER A 1 254 ? 14.914 -9.789 -12.32 1 94.56 254 SER A N 1
ATOM 1888 C CA . SER A 1 254 ? 14.57 -8.82 -11.289 1 94.56 254 SER A CA 1
ATOM 1889 C C . SER A 1 254 ? 14.586 -9.453 -9.906 1 94.56 254 SER A C 1
ATOM 1891 O O . SER A 1 254 ? 14.438 -10.672 -9.773 1 94.56 254 SER A O 1
ATOM 1893 N N . TRP A 1 255 ? 14.875 -8.633 -8.984 1 95.69 255 TRP A N 1
ATOM 1894 C CA . TRP A 1 255 ? 14.945 -9.195 -7.645 1 95.69 255 TRP A CA 1
ATOM 1895 C C . TRP A 1 255 ? 13.602 -9.797 -7.238 1 95.69 255 TRP A C 1
ATOM 1897 O O . TRP A 1 255 ? 13.555 -10.82 -6.547 1 95.69 255 TRP A O 1
ATOM 1907 N N . GLY A 1 256 ? 12.539 -9.172 -7.684 1 92.69 256 GLY A N 1
ATOM 1908 C CA . GLY A 1 256 ? 11.227 -9.75 -7.445 1 92.69 256 GLY A CA 1
ATOM 1909 C C . GLY A 1 256 ? 11.031 -11.094 -8.117 1 92.69 256 GLY A C 1
ATOM 1910 O O . GLY A 1 256 ? 10.523 -12.031 -7.508 1 92.69 256 GLY A O 1
ATOM 1911 N N . LEU A 1 257 ? 11.43 -11.203 -9.32 1 93.69 257 LEU A N 1
ATOM 1912 C CA . LEU A 1 257 ? 11.312 -12.461 -10.055 1 93.69 257 LEU A CA 1
ATOM 1913 C C . LEU A 1 257 ? 12.203 -13.531 -9.438 1 93.69 257 LEU A C 1
ATOM 1915 O O . LEU A 1 257 ? 11.828 -14.703 -9.383 1 93.69 257 LEU A O 1
ATOM 1919 N N . MET A 1 258 ? 13.391 -13.094 -9.023 1 94.69 258 MET A N 1
ATOM 1920 C CA . MET A 1 258 ? 14.312 -14.047 -8.406 1 94.69 258 MET A CA 1
ATOM 1921 C C . MET A 1 258 ? 13.719 -14.625 -7.129 1 94.69 258 MET A C 1
ATOM 1923 O O . MET A 1 258 ? 13.891 -15.812 -6.84 1 94.69 258 MET A O 1
ATOM 1927 N N . VAL A 1 259 ? 13.031 -13.836 -6.41 1 91.56 259 VAL A N 1
ATOM 1928 C CA . VAL A 1 259 ? 12.32 -14.312 -5.227 1 91.56 259 VAL A CA 1
ATOM 1929 C C . VAL A 1 259 ? 11.234 -15.297 -5.637 1 91.56 259 VAL A C 1
ATOM 1931 O O . VAL A 1 259 ? 11.094 -16.375 -5.035 1 91.56 259 VAL A O 1
ATOM 1934 N N . ALA A 1 260 ? 10.5 -14.969 -6.633 1 89.5 260 ALA A N 1
ATOM 1935 C CA . ALA A 1 260 ? 9.406 -15.812 -7.133 1 89.5 260 ALA A CA 1
ATOM 1936 C C . ALA A 1 260 ? 9.93 -17.172 -7.578 1 89.5 260 ALA A C 1
ATOM 1938 O O . ALA A 1 260 ? 9.297 -18.203 -7.316 1 89.5 260 ALA A O 1
ATOM 1939 N N . GLU A 1 261 ? 11.047 -17.172 -8.219 1 90.75 261 GLU A N 1
ATOM 1940 C CA . GLU A 1 261 ? 11.625 -18.406 -8.727 1 90.75 261 GLU A CA 1
ATOM 1941 C C . GLU A 1 261 ? 12.125 -19.297 -7.594 1 90.75 261 GLU A C 1
ATOM 1943 O O . GLU A 1 261 ? 12.203 -20.516 -7.738 1 90.75 261 GLU A O 1
ATOM 1948 N N . GLY A 1 262 ? 12.492 -18.656 -6.539 1 88.94 262 GLY A N 1
ATOM 1949 C CA . GLY A 1 262 ? 12.992 -19.406 -5.395 1 88.94 262 GLY A CA 1
ATOM 1950 C C . GLY A 1 262 ? 11.891 -20.047 -4.57 1 88.94 262 GLY A C 1
ATOM 1951 O O . GLY A 1 262 ? 12.156 -20.891 -3.703 1 88.94 262 GLY A O 1
ATOM 1952 N N . ARG A 1 263 ? 10.711 -19.766 -4.848 1 82.44 263 ARG A N 1
ATOM 1953 C CA . ARG A 1 263 ? 9.586 -20.219 -4.047 1 82.44 263 ARG A CA 1
ATOM 1954 C C . ARG A 1 263 ? 9.477 -21.734 -4.055 1 82.44 263 ARG A C 1
ATOM 1956 O O . ARG A 1 263 ? 9.203 -22.359 -3.023 1 82.44 263 ARG A O 1
ATOM 1963 N N . SER A 1 264 ? 9.648 -22.344 -5.199 1 80.62 264 SER A N 1
ATOM 1964 C CA . SER A 1 264 ? 9.5 -23.781 -5.344 1 80.62 264 SER A CA 1
ATOM 1965 C C . SER A 1 264 ? 10.562 -24.531 -4.551 1 80.62 264 SER A C 1
ATOM 1967 O O . SER A 1 264 ? 10.391 -25.703 -4.223 1 80.62 264 SER A O 1
ATOM 1969 N N . ASN A 1 265 ? 11.625 -23.859 -4.238 1 80.31 265 ASN A N 1
ATOM 1970 C CA . ASN A 1 265 ? 12.727 -24.516 -3.537 1 80.31 265 ASN A CA 1
ATOM 1971 C C . ASN A 1 265 ? 12.938 -23.906 -2.15 1 80.31 265 ASN A C 1
ATOM 1973 O O . ASN A 1 265 ? 14.039 -23.984 -1.603 1 80.31 265 ASN A O 1
ATOM 1977 N N . LEU A 1 266 ? 11.922 -23.297 -1.686 1 72.25 266 LEU A N 1
ATOM 1978 C CA . LEU A 1 266 ? 12.023 -22.547 -0.438 1 72.25 266 LEU A CA 1
ATOM 1979 C C . LEU A 1 266 ? 12.492 -23.438 0.701 1 72.25 266 LEU A C 1
ATOM 1981 O O . LEU A 1 266 ? 13.352 -23.047 1.493 1 72.25 266 LEU A O 1
ATOM 1985 N N . PHE A 1 267 ? 12.055 -24.625 0.769 1 74 267 PHE A N 1
ATOM 1986 C CA . PHE A 1 267 ? 12.312 -25.5 1.908 1 74 267 PHE A CA 1
ATOM 1987 C C . PHE A 1 267 ? 13.703 -26.109 1.817 1 74 267 PHE A C 1
ATOM 1989 O O . PHE A 1 267 ? 14.336 -26.375 2.84 1 74 267 PHE A O 1
ATOM 1996 N N . PHE A 1 268 ? 14.195 -26.172 0.661 1 78.62 268 PHE A N 1
ATOM 1997 C CA . PHE A 1 268 ? 15.453 -26.891 0.497 1 78.62 268 PHE A CA 1
ATOM 1998 C C . PHE A 1 268 ? 16.609 -25.922 0.227 1 78.62 268 PHE A C 1
ATOM 2000 O O . PHE A 1 268 ? 17.734 -26.172 0.638 1 78.62 268 PHE A O 1
ATOM 2007 N N . GLU A 1 269 ? 16.266 -24.859 -0.411 1 88.75 269 GLU A N 1
ATOM 2008 C CA . GLU A 1 269 ? 17.297 -23.875 -0.766 1 88.75 269 GLU A CA 1
ATOM 2009 C C . GLU A 1 269 ? 16.844 -22.453 -0.421 1 88.75 269 GLU A C 1
ATOM 2011 O O . GLU A 1 269 ? 16.688 -21.609 -1.309 1 88.75 269 GLU A O 1
ATOM 2016 N N . PRO A 1 270 ? 16.844 -22.156 0.85 1 86.94 270 PRO A N 1
ATOM 2017 C CA . PRO A 1 270 ? 16.281 -20.875 1.293 1 86.94 270 PRO A CA 1
ATOM 2018 C C . PRO A 1 270 ? 17.109 -19.688 0.826 1 86.94 270 PRO A C 1
ATOM 2020 O O . PRO A 1 270 ? 16.625 -18.562 0.808 1 86.94 270 PRO A O 1
ATOM 2023 N N . TRP A 1 271 ? 18.391 -19.938 0.442 1 90.75 271 TRP A N 1
ATOM 2024 C CA . TRP A 1 271 ? 19.234 -18.828 0.009 1 90.75 271 TRP A CA 1
ATOM 2025 C C . TRP A 1 271 ? 18.719 -18.234 -1.291 1 90.75 271 TRP A C 1
ATOM 2027 O O . TRP A 1 271 ? 18.984 -17.062 -1.596 1 90.75 271 TRP A O 1
ATOM 2037 N N . LEU A 1 272 ? 17.984 -18.969 -2.072 1 91.94 272 LEU A N 1
ATOM 2038 C CA . LEU A 1 272 ? 17.422 -18.5 -3.336 1 91.94 272 LEU A CA 1
ATOM 2039 C C . LEU A 1 272 ? 16.422 -17.359 -3.105 1 91.94 272 LEU A C 1
ATOM 2041 O O . LEU A 1 272 ? 16.281 -16.469 -3.947 1 91.94 272 LEU A O 1
ATOM 2045 N N . ILE A 1 273 ? 15.789 -17.359 -1.971 1 90.19 273 ILE A N 1
ATOM 2046 C CA . ILE A 1 273 ? 14.805 -16.328 -1.642 1 90.19 273 ILE A CA 1
ATOM 2047 C C . ILE A 1 273 ? 15.453 -15.266 -0.753 1 90.19 273 ILE A C 1
ATOM 2049 O O . ILE A 1 273 ? 15.203 -14.07 -0.923 1 90.19 273 ILE A O 1
ATOM 2053 N N . ALA A 1 274 ? 16.328 -15.688 0.101 1 91.31 274 ALA A N 1
ATOM 2054 C CA . ALA A 1 274 ? 16.922 -14.797 1.094 1 91.31 274 ALA A CA 1
ATOM 2055 C C . ALA A 1 274 ? 17.812 -13.758 0.428 1 91.31 274 ALA A C 1
ATOM 2057 O O . ALA A 1 274 ? 17.797 -12.586 0.811 1 91.31 274 ALA A O 1
ATOM 2058 N N . ILE A 1 275 ? 18.516 -14.148 -0.547 1 94.5 275 ILE A N 1
ATOM 2059 C CA . ILE A 1 275 ? 19.5 -13.266 -1.15 1 94.5 275 ILE A CA 1
ATOM 2060 C C . ILE A 1 275 ? 18.797 -12.117 -1.872 1 94.5 275 ILE A C 1
ATOM 2062 O O . ILE A 1 275 ? 19.016 -10.945 -1.543 1 94.5 275 ILE A O 1
ATOM 2066 N N . PRO A 1 276 ? 17.906 -12.445 -2.832 1 95 276 PRO A N 1
ATOM 2067 C CA . PRO A 1 276 ? 17.203 -11.328 -3.461 1 95 276 PRO A CA 1
ATOM 2068 C C . PRO A 1 276 ? 16.266 -10.602 -2.498 1 95 276 PRO A C 1
ATOM 2070 O O . PRO A 1 276 ? 16.047 -9.398 -2.639 1 95 276 PRO A O 1
ATOM 2073 N N . GLY A 1 277 ? 15.758 -11.312 -1.515 1 92.56 277 GLY A N 1
ATOM 2074 C CA . GLY A 1 277 ? 14.93 -10.68 -0.499 1 92.56 277 GLY A CA 1
ATOM 2075 C C . GLY A 1 277 ? 15.672 -9.633 0.305 1 92.56 277 GLY A C 1
ATOM 2076 O O . GLY A 1 277 ? 15.156 -8.539 0.536 1 92.56 277 GLY A O 1
ATOM 2077 N N . VAL A 1 278 ? 16.812 -9.961 0.735 1 93.94 278 VAL A N 1
ATOM 2078 C CA . VAL A 1 278 ? 17.656 -9.023 1.479 1 93.94 278 VAL A CA 1
ATOM 2079 C C . VAL A 1 278 ? 18.047 -7.852 0.584 1 93.94 278 VAL A C 1
ATOM 2081 O O . VAL A 1 278 ? 18.078 -6.703 1.035 1 93.94 278 VAL A O 1
ATOM 2084 N N . ALA A 1 279 ? 18.359 -8.18 -0.651 1 96 279 ALA A N 1
ATOM 2085 C CA . ALA A 1 279 ? 18.656 -7.121 -1.604 1 96 279 ALA A CA 1
ATOM 2086 C C . ALA A 1 279 ? 17.5 -6.141 -1.733 1 96 279 ALA A C 1
ATOM 2088 O O . ALA A 1 279 ? 17.703 -4.926 -1.716 1 96 279 ALA A O 1
ATOM 2089 N N . LEU A 1 280 ? 16.328 -6.703 -1.832 1 95.56 280 LEU A N 1
ATOM 2090 C CA . LEU A 1 280 ? 15.125 -5.883 -1.913 1 95.56 280 LEU A CA 1
ATOM 2091 C C . LEU A 1 280 ? 14.961 -5.039 -0.655 1 95.56 280 LEU A C 1
ATOM 2093 O O . LEU A 1 280 ? 14.688 -3.838 -0.74 1 95.56 280 LEU A O 1
ATOM 2097 N N . PHE A 1 281 ? 15.141 -5.66 0.428 1 94.19 281 PHE A N 1
ATOM 2098 C CA . PHE A 1 281 ? 15.008 -4.98 1.71 1 94.19 281 PHE A CA 1
ATOM 2099 C C . PHE A 1 281 ? 16 -3.82 1.812 1 94.19 281 PHE A C 1
ATOM 2101 O O . PHE A 1 281 ? 15.617 -2.707 2.182 1 94.19 281 PHE A O 1
ATOM 2108 N N . LEU A 1 282 ? 17.219 -4.047 1.528 1 95.5 282 LEU A N 1
ATOM 2109 C CA . LEU A 1 282 ? 18.266 -3.033 1.617 1 95.5 282 LEU A CA 1
ATOM 2110 C C . LEU A 1 282 ? 17.984 -1.884 0.653 1 95.5 282 LEU A C 1
ATOM 2112 O O . LEU A 1 282 ? 18.203 -0.718 0.993 1 95.5 282 LEU A O 1
ATOM 2116 N N . LEU A 1 283 ? 17.562 -2.236 -0.537 1 96.12 283 LEU A N 1
ATOM 2117 C CA . LEU A 1 283 ? 17.266 -1.21 -1.526 1 96.12 283 LEU A CA 1
ATOM 2118 C C . LEU A 1 283 ? 16.141 -0.306 -1.039 1 96.12 283 LEU A C 1
ATOM 2120 O O . LEU A 1 283 ? 16.25 0.92 -1.08 1 96.12 283 LEU A O 1
ATOM 2124 N N . VAL A 1 284 ? 15.117 -0.92 -0.601 1 94.5 284 VAL A N 1
ATOM 2125 C CA . VAL A 1 284 ? 13.961 -0.166 -0.132 1 94.5 284 VAL A CA 1
ATOM 2126 C C . VAL A 1 284 ? 14.336 0.652 1.101 1 94.5 284 VAL A C 1
ATOM 2128 O O . VAL A 1 284 ? 13.922 1.806 1.239 1 94.5 284 VAL A O 1
ATOM 2131 N N . LEU A 1 285 ? 15.062 0.083 1.984 1 93.12 285 LEU A N 1
ATOM 2132 C CA . LEU A 1 285 ? 15.57 0.794 3.154 1 93.12 285 LEU A CA 1
ATOM 2133 C C . LEU A 1 285 ? 16.375 2.014 2.742 1 93.12 285 LEU A C 1
ATOM 2135 O O . LEU A 1 285 ? 16.203 3.105 3.287 1 93.12 285 LEU A O 1
ATOM 2139 N N . ALA A 1 286 ? 17.25 1.805 1.852 1 95.5 286 ALA A N 1
ATOM 2140 C CA . ALA A 1 286 ? 18.109 2.893 1.371 1 95.5 286 ALA A CA 1
ATOM 2141 C C . ALA A 1 286 ? 17.266 4.023 0.785 1 95.5 286 ALA A C 1
ATOM 2143 O O . ALA A 1 286 ? 17.5 5.199 1.08 1 95.5 286 ALA A O 1
ATOM 2144 N N . ILE A 1 287 ? 16.328 3.678 -0.008 1 94.38 287 ILE A N 1
ATOM 2145 C CA . ILE A 1 287 ? 15.445 4.656 -0.646 1 94.38 287 ILE A CA 1
ATOM 2146 C C . ILE A 1 287 ? 14.672 5.43 0.42 1 94.38 287 ILE A C 1
ATOM 2148 O O . ILE A 1 287 ? 14.578 6.656 0.36 1 94.38 287 ILE A O 1
ATOM 2152 N N . ASN A 1 288 ? 14.203 4.773 1.4 1 90.25 288 ASN A N 1
ATOM 2153 C CA . ASN A 1 288 ? 13.445 5.41 2.473 1 90.25 288 ASN A CA 1
ATOM 2154 C C . ASN A 1 288 ? 14.328 6.324 3.314 1 90.25 288 ASN A C 1
ATOM 2156 O O . ASN A 1 288 ? 13.891 7.398 3.738 1 90.25 288 ASN A O 1
ATOM 2160 N N . LEU A 1 289 ? 15.484 5.852 3.562 1 90.06 289 LEU A N 1
ATOM 2161 C CA . LEU A 1 289 ? 16.422 6.676 4.324 1 90.06 289 LEU A CA 1
ATOM 2162 C C . LEU A 1 289 ? 16.734 7.969 3.578 1 90.06 289 LEU A C 1
ATOM 2164 O O . LEU A 1 289 ? 16.828 9.039 4.188 1 90.06 289 LEU A O 1
ATOM 2168 N N . VAL A 1 290 ? 16.891 7.812 2.322 1 90.88 290 VAL A N 1
ATOM 2169 C CA . VAL A 1 290 ? 17.141 8.992 1.502 1 90.88 290 VAL A CA 1
ATOM 2170 C C . VAL A 1 290 ? 15.945 9.93 1.568 1 90.88 290 VAL A C 1
ATOM 2172 O O . VAL A 1 290 ? 16.109 11.141 1.747 1 90.88 290 VAL A O 1
ATOM 2175 N N . GLY A 1 291 ? 14.789 9.398 1.407 1 88.56 291 GLY A N 1
ATOM 2176 C CA . GLY A 1 291 ? 13.594 10.211 1.525 1 88.56 291 GLY A CA 1
ATOM 2177 C C . GLY A 1 291 ? 13.492 10.938 2.852 1 88.56 291 GLY A C 1
ATOM 2178 O O . GLY A 1 291 ? 13.188 12.133 2.889 1 88.56 291 GLY A O 1
ATOM 2179 N N . ASP A 1 292 ? 13.703 10.297 3.916 1 84.31 292 ASP A N 1
ATOM 2180 C CA . ASP A 1 292 ? 13.688 10.891 5.25 1 84.31 292 ASP A CA 1
ATOM 2181 C C . ASP A 1 292 ? 14.75 11.977 5.375 1 84.31 292 ASP A C 1
ATOM 2183 O O . ASP A 1 292 ? 14.508 13.031 5.969 1 84.31 292 ASP A O 1
ATOM 2187 N N . GLY A 1 293 ? 15.906 11.648 4.895 1 85.5 293 GLY A N 1
ATOM 2188 C CA . GLY A 1 293 ? 16.984 12.625 4.926 1 85.5 293 GLY A CA 1
ATOM 2189 C C . GLY A 1 293 ? 16.641 13.906 4.188 1 85.5 293 GLY A C 1
ATOM 2190 O O . GLY A 1 293 ? 16.922 15 4.676 1 85.5 293 GLY A O 1
ATOM 2191 N N . VAL A 1 294 ? 16.062 13.766 3.045 1 85.81 294 VAL A N 1
ATOM 2192 C CA . VAL A 1 294 ? 15.648 14.922 2.256 1 85.81 294 VAL A CA 1
ATOM 2193 C C . VAL A 1 294 ? 14.609 15.734 3.027 1 85.81 294 VAL A C 1
ATOM 2195 O O . VAL A 1 294 ? 14.664 16.969 3.047 1 85.81 294 VAL A O 1
ATOM 2198 N N . ARG A 1 295 ? 13.734 15.031 3.607 1 82.38 295 ARG A N 1
ATOM 2199 C CA . ARG A 1 295 ? 12.711 15.688 4.418 1 82.38 295 ARG A CA 1
ATOM 2200 C C . ARG A 1 295 ? 13.344 16.484 5.559 1 82.38 295 ARG A C 1
ATOM 2202 O O . ARG A 1 295 ? 12.969 17.625 5.809 1 82.38 295 ARG A O 1
ATOM 2209 N N . ASP A 1 296 ? 14.258 15.953 6.207 1 80.69 296 ASP A N 1
ATOM 2210 C CA . ASP A 1 296 ? 14.883 16.562 7.375 1 80.69 296 ASP A CA 1
ATOM 2211 C C . ASP A 1 296 ? 15.727 17.781 6.98 1 80.69 296 ASP A C 1
ATOM 2213 O O . ASP A 1 296 ? 15.727 18.781 7.68 1 80.69 296 ASP A O 1
ATOM 2217 N N . VAL A 1 297 ? 16.422 17.594 5.922 1 78 297 VAL A N 1
ATOM 2218 C CA . VAL A 1 297 ? 17.344 18.641 5.527 1 78 297 VAL A CA 1
ATOM 2219 C C . VAL A 1 297 ? 16.562 19.812 4.938 1 78 297 VAL A C 1
ATOM 2221 O O . VAL A 1 297 ? 17 20.969 5.023 1 78 297 VAL A O 1
ATOM 2224 N N . THR A 1 298 ? 15.414 19.562 4.301 1 74.06 298 THR A N 1
ATOM 2225 C CA . THR A 1 298 ? 14.641 20.625 3.662 1 74.06 298 THR A CA 1
ATOM 2226 C C . THR A 1 298 ? 13.609 21.203 4.633 1 74.06 298 THR A C 1
ATOM 2228 O O . THR A 1 298 ? 12.969 22.203 4.336 1 74.06 298 THR A O 1
ATOM 2231 N N . ALA A 1 299 ? 13.312 20.422 5.703 1 64.38 299 ALA A N 1
ATOM 2232 C CA . ALA A 1 299 ? 12.398 20.953 6.707 1 64.38 299 ALA A CA 1
ATOM 2233 C C . ALA A 1 299 ? 12.891 22.297 7.234 1 64.38 299 ALA A C 1
ATOM 2235 O O . ALA A 1 299 ? 14.094 22.484 7.469 1 64.38 299 ALA A O 1
ATOM 2236 N N . PRO A 1 300 ? 12.07 23.344 7 1 54.28 300 PRO A N 1
ATOM 2237 C CA . PRO A 1 300 ? 12.516 24.641 7.516 1 54.28 300 PRO A CA 1
ATOM 2238 C C . PRO A 1 300 ? 13.047 24.562 8.945 1 54.28 300 PRO A C 1
ATOM 2240 O O . PRO A 1 300 ? 12.633 23.688 9.711 1 54.28 300 PRO A O 1
ATOM 2243 N N . ASP A 1 301 ? 14.289 24.875 9.164 1 46.97 301 ASP A N 1
ATOM 2244 C CA . ASP A 1 301 ? 14.945 25.062 10.453 1 46.97 301 ASP A CA 1
ATOM 2245 C C . ASP A 1 301 ? 13.93 25.438 11.531 1 46.97 301 ASP A C 1
ATOM 2247 O O . ASP A 1 301 ? 13.383 26.547 11.516 1 46.97 301 ASP A O 1
ATOM 2251 N N . GLY A 1 302 ? 12.727 24.797 11.734 1 41.84 302 GLY A N 1
ATOM 2252 C CA . GLY A 1 302 ? 12.211 25.297 13 1 41.84 302 GLY A CA 1
ATOM 2253 C C . GLY A 1 302 ? 13.297 25.5 14.047 1 41.84 302 GLY A C 1
ATOM 2254 O O . GLY A 1 302 ? 14.141 24.625 14.242 1 41.84 302 GLY A O 1
ATOM 2255 N N . ARG A 1 303 ? 13.633 26.719 14.398 1 36.47 303 ARG A N 1
ATOM 2256 C CA . ARG A 1 303 ? 14.688 27.156 15.312 1 36.47 303 ARG A CA 1
ATOM 2257 C C . ARG A 1 303 ? 14.766 26.234 16.531 1 36.47 303 ARG A C 1
ATOM 2259 O O . ARG A 1 303 ? 13.742 25.828 17.078 1 36.47 303 ARG A O 1
ATOM 2266 N N . THR A 1 304 ? 16.016 25.531 16.922 1 27.78 304 THR A N 1
ATOM 2267 C CA . THR A 1 304 ? 16.547 25.578 18.281 1 27.78 304 THR A CA 1
ATOM 2268 C C . THR A 1 304 ? 16.062 26.812 19.031 1 27.78 304 THR A C 1
ATOM 2270 O O . THR A 1 304 ? 15.914 27.891 18.422 1 27.78 304 THR A O 1
ATOM 2273 N N . MET B 1 1 ? -62.094 60.844 32.531 1 33 1 MET B N 1
ATOM 2274 C CA . MET B 1 1 ? -61.906 59.719 31.641 1 33 1 MET B CA 1
ATOM 2275 C C . MET B 1 1 ? -60.438 59.594 31.25 1 33 1 MET B C 1
ATOM 2277 O O . MET B 1 1 ? -59.969 60.281 30.328 1 33 1 MET B O 1
ATOM 2281 N N . THR B 1 2 ? -59.438 59.531 32.25 1 37.12 2 THR B N 1
ATOM 2282 C CA . THR B 1 2 ? -58 59.375 32.25 1 37.12 2 THR B CA 1
ATOM 2283 C C . THR B 1 2 ? -57.594 58.062 31.531 1 37.12 2 THR B C 1
ATOM 2285 O O . THR B 1 2 ? -58.125 57 31.859 1 37.12 2 THR B O 1
ATOM 2288 N N . MET B 1 3 ? -57.312 58.125 30.203 1 39.62 3 MET B N 1
ATOM 2289 C CA . MET B 1 3 ? -56.75 57.125 29.297 1 39.62 3 MET B CA 1
ATOM 2290 C C . MET B 1 3 ? -55.5 56.5 29.875 1 39.62 3 MET B C 1
ATOM 2292 O O . MET B 1 3 ? -54.438 57.125 29.922 1 39.62 3 MET B O 1
ATOM 2296 N N . SER B 1 4 ? -55.5 55.719 31.031 1 44.25 4 SER B N 1
ATOM 2297 C CA . SER B 1 4 ? -54.406 54.875 31.5 1 44.25 4 SER B CA 1
ATOM 2298 C C . SER B 1 4 ? -53.906 53.969 30.391 1 44.25 4 SER B C 1
ATOM 2300 O O . SER B 1 4 ? -54.594 53 30 1 44.25 4 SER B O 1
ATOM 2302 N N . GLU B 1 5 ? -53.281 54.531 29.328 1 41.19 5 GLU B N 1
ATOM 2303 C CA . GLU B 1 5 ? -52.562 53.688 28.375 1 41.19 5 GLU B CA 1
ATOM 2304 C C . GLU B 1 5 ? -51.625 52.688 29.094 1 41.19 5 GLU B C 1
ATOM 2306 O O . GLU B 1 5 ? -50.719 53.094 29.797 1 41.19 5 GLU B O 1
ATOM 2311 N N . THR B 1 6 ? -52.156 51.562 29.594 1 45.22 6 THR B N 1
ATOM 2312 C 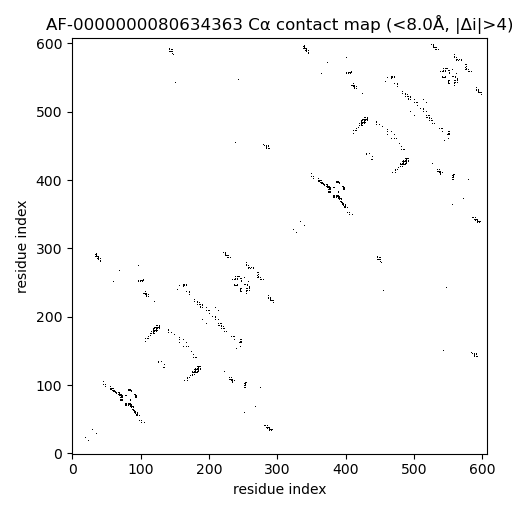CA . THR B 1 6 ? -51.375 50.406 30.031 1 45.22 6 THR B CA 1
ATOM 2313 C C . THR B 1 6 ? -50.25 50.094 29.047 1 45.22 6 THR B C 1
ATOM 2315 O O . THR B 1 6 ? -50.531 49.719 27.906 1 45.22 6 THR B O 1
ATOM 2318 N N . LEU B 1 7 ? -49.156 50.875 29.031 1 44.78 7 LEU B N 1
ATOM 2319 C CA . LEU B 1 7 ? -47.938 50.5 28.328 1 44.78 7 LEU B CA 1
ATOM 2320 C C . LEU B 1 7 ? -47.656 49.031 28.5 1 44.78 7 LEU B C 1
ATOM 2322 O O . LEU B 1 7 ? -47.344 48.562 29.609 1 44.78 7 LEU B O 1
ATOM 2326 N N . ARG B 1 8 ? -48.469 48.094 27.844 1 44.94 8 ARG B N 1
ATOM 2327 C CA . ARG B 1 8 ? -48.125 46.688 27.797 1 44.94 8 ARG B CA 1
ATOM 2328 C C . ARG B 1 8 ? -46.625 46.469 27.531 1 44.94 8 ARG B C 1
ATOM 2330 O O . ARG B 1 8 ? -46.094 47 26.547 1 44.94 8 ARG B O 1
ATOM 2337 N N . ALA B 1 9 ? -45.844 46.188 28.578 1 49.84 9 ALA B N 1
ATOM 2338 C CA . ALA B 1 9 ? -44.469 45.75 28.516 1 49.84 9 ALA B CA 1
ATOM 2339 C C . ALA B 1 9 ? -44.219 44.844 27.297 1 49.84 9 ALA B C 1
ATOM 2341 O O . ALA B 1 9 ? -45.062 44.031 26.938 1 49.84 9 ALA B O 1
ATOM 2342 N N . PRO B 1 10 ? -43.375 45.281 26.312 1 44.62 10 PRO B N 1
ATOM 2343 C CA . PRO B 1 10 ? -43.094 44.438 25.156 1 44.62 10 PRO B CA 1
ATOM 2344 C C . PRO B 1 10 ? -42.969 42.969 25.547 1 44.62 10 PRO B C 1
ATOM 2346 O O . PRO B 1 10 ? -42.625 42.656 26.688 1 44.62 1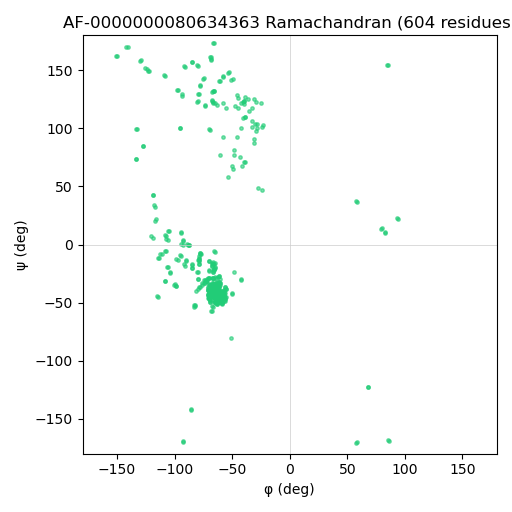0 PRO B O 1
ATOM 2349 N N . ALA B 1 11 ? -43.688 42.031 24.922 1 45.88 11 ALA B N 1
ATOM 2350 C CA . ALA B 1 11 ? -43.625 40.562 24.984 1 45.88 11 ALA B CA 1
ATOM 2351 C C . ALA B 1 11 ? -42.219 40.062 25.219 1 45.88 11 ALA B C 1
ATOM 2353 O O . ALA B 1 11 ? -41.25 40.688 24.75 1 45.88 11 ALA B O 1
ATOM 2354 N N . ALA B 1 12 ? -41.938 39.375 26.312 1 45.44 12 ALA B N 1
ATOM 2355 C CA . ALA B 1 12 ? -40.781 38.594 26.641 1 45.44 12 ALA B CA 1
ATOM 2356 C C . ALA B 1 12 ? -40.125 38.031 25.391 1 45.44 12 ALA B C 1
ATOM 2358 O O . ALA B 1 12 ? -40.781 37.5 24.516 1 45.44 12 ALA B O 1
ATOM 2359 N N . SER B 1 13 ? -39 38.562 24.906 1 46.03 13 SER B N 1
ATOM 2360 C CA . SER B 1 13 ? -38.094 38.062 23.891 1 46.03 13 SER B CA 1
ATOM 2361 C C . SER B 1 13 ? -38.094 36.531 23.875 1 46.03 13 SER B C 1
ATOM 2363 O O . SER B 1 13 ? -38.031 35.875 24.922 1 46.03 13 SER B O 1
ATOM 2365 N N . ALA B 1 14 ? -38.75 35.938 22.922 1 47.78 14 ALA B N 1
ATOM 2366 C CA . ALA B 1 14 ? -38.688 34.531 22.609 1 47.78 14 ALA B CA 1
ATOM 2367 C C . ALA B 1 14 ? -37.375 33.906 23.094 1 47.78 14 ALA B C 1
ATOM 2369 O O . ALA B 1 14 ? -36.312 34.438 22.828 1 47.78 14 ALA B O 1
ATOM 2370 N N . ALA B 1 15 ? -37.344 33.25 24.141 1 48.34 15 ALA B N 1
ATOM 2371 C CA . ALA B 1 15 ? -36.25 32.406 24.625 1 48.34 15 ALA B CA 1
ATOM 2372 C C . ALA B 1 15 ? -35.469 31.797 23.453 1 48.34 15 ALA B C 1
ATOM 2374 O O . ALA B 1 15 ? -36.031 31.156 22.578 1 48.34 15 ALA B O 1
ATOM 2375 N N . ALA B 1 16 ? -34.375 32.438 22.922 1 54.09 16 ALA B N 1
ATOM 2376 C CA . ALA B 1 16 ? -33.406 31.922 21.953 1 54.09 16 ALA B CA 1
ATOM 2377 C C . ALA B 1 16 ? -33.188 30.422 22.141 1 54.09 16 ALA B C 1
ATOM 2379 O O . ALA B 1 16 ? -33.094 29.938 23.266 1 54.09 16 ALA B O 1
ATOM 2380 N N . ALA B 1 17 ? -33.781 29.547 21.344 1 56.31 17 ALA B N 1
ATOM 2381 C CA . ALA B 1 17 ? -33.531 28.109 21.328 1 56.31 17 ALA B CA 1
ATOM 2382 C C . ALA B 1 17 ? -32.094 27.812 21.75 1 56.31 17 ALA B C 1
ATOM 2384 O O . ALA B 1 17 ? -31.172 28.578 21.438 1 56.31 17 ALA B O 1
ATOM 2385 N N . PRO B 1 18 ? -31.859 27 22.812 1 59.44 18 PRO B N 1
ATOM 2386 C CA . PRO B 1 18 ? -30.484 26.688 23.25 1 59.44 18 PRO B CA 1
ATOM 2387 C C . PRO B 1 18 ? -29.562 26.328 22.078 1 59.44 18 PRO B C 1
ATOM 2389 O O . PRO B 1 18 ? -30.016 25.812 21.062 1 59.44 18 PRO B O 1
ATOM 2392 N N . PRO B 1 19 ? -28.344 26.969 21.938 1 65 19 PRO B N 1
ATOM 2393 C CA . PRO B 1 19 ? -27.359 26.656 20.906 1 65 19 PRO B CA 1
ATOM 2394 C C . PRO B 1 19 ? -27.203 25.141 20.688 1 65 19 PRO B C 1
ATOM 2396 O O . PRO B 1 19 ? -27.375 24.359 21.625 1 65 19 PRO B O 1
ATOM 2399 N N . PRO B 1 20 ? -27.438 24.688 19.484 1 62.28 20 PRO B N 1
ATOM 2400 C CA . PRO B 1 20 ? -27.312 23.266 19.203 1 62.28 20 PRO B CA 1
ATOM 2401 C C . PRO B 1 20 ? -26.094 22.625 19.906 1 62.28 20 PRO B C 1
ATOM 2403 O O . PRO B 1 20 ? -25.078 23.297 20.094 1 62.28 20 PRO B O 1
ATOM 2406 N N . THR B 1 21 ? -26.281 21.609 20.719 1 61.78 21 THR B N 1
ATOM 2407 C CA . THR B 1 21 ? -25.25 20.812 21.375 1 61.78 21 THR B CA 1
ATOM 2408 C C . THR B 1 21 ? -24.203 20.359 20.359 1 61.78 21 THR B C 1
ATOM 2410 O O . THR B 1 21 ? -24.469 20.297 19.156 1 61.78 21 THR B O 1
ATOM 2413 N N . PRO B 1 22 ? -22.969 20.312 20.656 1 63.19 22 PRO B N 1
ATOM 2414 C CA . PRO B 1 22 ? -21.906 19.828 19.766 1 63.19 22 PRO B CA 1
ATOM 2415 C C . PRO B 1 22 ? -22.297 18.562 19.016 1 63.19 22 PRO B C 1
ATOM 2417 O O . PRO B 1 22 ? -21.922 18.391 17.844 1 63.19 22 PRO B O 1
ATOM 2420 N N . GLY B 1 23 ? -23.125 17.797 19.656 1 63.03 23 GLY B N 1
ATOM 2421 C CA . GLY B 1 23 ? -23.609 16.594 18.984 1 63.03 23 GLY B CA 1
ATOM 2422 C C . GLY B 1 23 ? -24.547 16.906 17.844 1 63.03 23 GLY B C 1
ATOM 2423 O O . GLY B 1 23 ? -24.516 16.25 16.797 1 63.03 23 GLY B O 1
ATOM 2424 N N . GLN B 1 24 ? -25.438 17.766 18.062 1 62.56 24 GLN B N 1
ATOM 2425 C CA . GLN B 1 24 ? -26.406 18.141 17.031 1 62.56 24 GLN B CA 1
ATOM 2426 C C . GLN B 1 24 ? -25.719 18.812 15.844 1 62.56 24 GLN B C 1
ATOM 2428 O O . GLN B 1 24 ? -26.094 18.578 14.695 1 62.56 24 GLN B O 1
ATOM 2433 N N . ILE B 1 25 ? -24.719 19.641 16.141 1 62.34 25 ILE B N 1
ATOM 2434 C CA . ILE B 1 25 ? -23.953 20.281 15.086 1 62.34 25 ILE B CA 1
ATOM 2435 C C . ILE B 1 25 ? -23.219 19.219 14.266 1 62.34 25 ILE B C 1
ATOM 2437 O O . ILE B 1 25 ? -23.203 19.281 13.031 1 62.34 25 ILE B O 1
ATOM 2441 N N . LEU B 1 26 ? -22.766 18.312 15.023 1 64.38 26 LEU B N 1
ATOM 2442 C CA . LEU B 1 26 ? -22.062 17.219 14.367 1 64.38 26 LEU B CA 1
ATOM 2443 C C . LEU B 1 26 ? -23.016 16.422 13.477 1 64.38 26 LEU B C 1
ATOM 2445 O O . LEU B 1 26 ? -22.656 16.062 12.352 1 64.38 26 LEU B O 1
ATOM 2449 N N . ARG B 1 27 ? -24.156 16.172 14.008 1 63 27 ARG B N 1
ATOM 2450 C CA . ARG B 1 27 ? -25.156 15.414 13.25 1 63 27 ARG B CA 1
ATOM 2451 C C . ARG B 1 27 ? -25.547 16.156 11.977 1 63 27 ARG B C 1
ATOM 2453 O O . ARG B 1 27 ? -25.688 15.555 10.914 1 63 27 ARG B O 1
ATOM 2460 N N . ARG B 1 28 ? -25.734 17.359 12.094 1 62.19 28 ARG B N 1
ATOM 2461 C CA . ARG B 1 28 ? -26.109 18.172 10.945 1 62.19 28 ARG B CA 1
ATOM 2462 C C . ARG B 1 28 ? -25 18.203 9.906 1 62.19 28 ARG B C 1
ATOM 2464 O O . ARG B 1 28 ? -25.25 18.172 8.703 1 62.19 28 ARG B O 1
ATOM 2471 N N . ARG B 1 29 ? -23.859 18.297 10.391 1 65.19 29 ARG B N 1
ATOM 2472 C CA . ARG B 1 29 ? -22.719 18.297 9.484 1 65.19 29 ARG B CA 1
ATOM 2473 C C . ARG B 1 29 ? -22.562 16.953 8.781 1 65.19 29 ARG B C 1
ATOM 2475 O O . ARG B 1 29 ? -22.25 16.906 7.594 1 65.19 29 ARG B O 1
ATOM 2482 N N . ILE B 1 30 ? -22.906 16.047 9.539 1 63.34 30 ILE B N 1
ATOM 2483 C CA . ILE B 1 30 ? -22.812 14.688 9.023 1 63.34 30 ILE B CA 1
ATOM 2484 C C . ILE B 1 30 ? -23.859 14.477 7.926 1 63.34 30 ILE B C 1
ATOM 2486 O O . ILE B 1 30 ? -23.531 13.977 6.844 1 63.34 30 ILE B O 1
ATOM 2490 N N . LEU B 1 31 ? -25 14.828 8.234 1 64.44 31 LEU B N 1
ATOM 2491 C CA . LEU B 1 31 ? -26.109 14.617 7.305 1 64.44 31 LEU B CA 1
ATOM 2492 C C . LEU B 1 31 ? -25.953 15.492 6.07 1 64.44 31 LEU B C 1
ATOM 2494 O O . LEU B 1 31 ? -26.5 15.188 5.012 1 64.44 31 LEU B O 1
ATOM 2498 N N . GLY B 1 32 ? -25.141 16.391 6.277 1 64.31 32 GLY B N 1
ATOM 2499 C CA . GLY B 1 32 ? -24.938 17.297 5.156 1 64.31 32 GLY B CA 1
ATOM 2500 C C . GLY B 1 32 ? -23.766 16.922 4.285 1 64.31 32 GLY B C 1
ATOM 2501 O O . GLY B 1 32 ? -23.594 17.453 3.184 1 64.31 32 GLY B O 1
ATOM 2502 N N . HIS B 1 33 ? -23.031 15.984 4.809 1 74.94 33 HIS B N 1
ATOM 2503 C CA . HIS B 1 33 ? -21.859 15.609 4.043 1 74.94 33 HIS B CA 1
ATOM 2504 C C . HIS B 1 33 ? -22.141 14.398 3.154 1 74.94 33 HIS B C 1
ATOM 2506 O O . HIS B 1 33 ? -22.203 13.266 3.639 1 74.94 33 HIS B O 1
ATOM 2512 N N . TRP B 1 34 ? -22.375 14.594 1.926 1 78.75 34 TRP B N 1
ATOM 2513 C CA . TRP B 1 34 ? -22.812 13.594 0.959 1 78.75 34 TRP B CA 1
ATOM 2514 C C . TRP B 1 34 ? -21.844 12.414 0.917 1 78.75 34 TRP B C 1
ATOM 2516 O O . TRP B 1 34 ? -22.281 11.266 0.793 1 78.75 34 TRP B O 1
ATOM 2526 N N . SER B 1 35 ? -20.609 12.703 1.023 1 81 35 SER B N 1
ATOM 2527 C CA . SER B 1 35 ? -19.625 11.617 0.971 1 81 35 SER B CA 1
ATOM 2528 C C . SER B 1 35 ? -19.734 10.719 2.201 1 81 35 SER B C 1
ATOM 2530 O O . SER B 1 35 ? -19.672 9.492 2.088 1 81 35 SER B O 1
ATOM 2532 N N . LEU B 1 36 ? -19.969 11.32 3.314 1 86.56 36 LEU B N 1
ATOM 2533 C CA . LEU B 1 36 ? -20.094 10.547 4.547 1 86.56 36 LEU B CA 1
ATOM 2534 C C . LEU B 1 36 ? -21.375 9.727 4.555 1 86.56 36 LEU B C 1
ATOM 2536 O O . LEU B 1 36 ? -21.359 8.539 4.883 1 86.56 36 LEU B O 1
ATOM 2540 N N . MET B 1 37 ? -22.422 10.305 4.164 1 89.62 37 MET B N 1
ATOM 2541 C CA . MET B 1 37 ? -23.719 9.625 4.156 1 89.62 37 MET B CA 1
ATOM 2542 C C . MET B 1 37 ? -23.719 8.5 3.131 1 89.62 37 MET B C 1
ATOM 2544 O O . MET B 1 37 ? -24.25 7.414 3.398 1 89.62 37 MET B O 1
ATOM 2548 N N . GLY B 1 38 ? -23.188 8.828 2.014 1 91 38 GLY B N 1
ATOM 2549 C CA . GLY B 1 38 ? -23.109 7.793 1 1 91 38 GLY B CA 1
ATOM 2550 C C . GLY B 1 38 ? -22.266 6.602 1.436 1 91 38 GLY B C 1
ATOM 2551 O O . GLY B 1 38 ? -22.656 5.453 1.234 1 91 38 GLY B O 1
ATOM 2552 N N . GLY B 1 39 ? -21.141 6.922 1.966 1 92.62 39 GLY B N 1
ATOM 2553 C CA . GLY B 1 39 ? -20.281 5.867 2.477 1 92.62 39 GLY B CA 1
ATOM 2554 C C . GLY B 1 39 ? -20.938 5.047 3.574 1 92.62 39 GLY B C 1
ATOM 2555 O O . GLY B 1 39 ? -20.859 3.816 3.568 1 92.62 39 GLY B O 1
ATOM 2556 N N . LEU B 1 40 ? -21.625 5.73 4.461 1 94 40 LEU B N 1
ATOM 2557 C CA . LEU B 1 40 ? -22.281 5.051 5.57 1 94 40 LEU B CA 1
ATOM 2558 C C . LEU B 1 40 ? -23.438 4.188 5.07 1 94 40 LEU B C 1
ATOM 2560 O O . LEU B 1 40 ? -23.688 3.102 5.602 1 94 40 LEU B O 1
ATOM 2564 N N . ALA B 1 41 ? -24.062 4.672 4.133 1 95.69 41 ALA B N 1
ATOM 2565 C CA . ALA B 1 41 ? -25.188 3.924 3.57 1 95.69 41 ALA B CA 1
ATOM 2566 C C . ALA B 1 41 ? -24.719 2.625 2.926 1 95.69 41 ALA B C 1
ATOM 2568 O O . ALA B 1 41 ? -25.281 1.556 3.184 1 95.69 41 ALA B O 1
ATOM 2569 N N . VAL B 1 42 ? -23.719 2.762 2.1 1 96 42 VAL B N 1
ATOM 2570 C CA . VAL B 1 42 ? -23.203 1.59 1.402 1 96 42 VAL B CA 1
ATOM 2571 C C . VAL B 1 42 ? -22.578 0.623 2.408 1 96 42 VAL B C 1
ATOM 2573 O O . VAL B 1 42 ? -22.828 -0.585 2.35 1 96 42 VAL B O 1
ATOM 2576 N N . LEU B 1 43 ? -21.781 1.129 3.264 1 96.19 43 LEU B N 1
ATOM 2577 C CA . LEU B 1 43 ? -21.156 0.3 4.293 1 96.19 43 LEU B CA 1
ATOM 2578 C C . LEU B 1 43 ? -22.219 -0.348 5.18 1 96.19 43 LEU B C 1
ATOM 2580 O O . LEU B 1 43 ? -22.094 -1.522 5.535 1 96.19 43 LEU B O 1
ATOM 2584 N N . GLY B 1 44 ? -23.219 0.439 5.598 1 96.62 44 GLY B N 1
ATOM 2585 C CA . GLY B 1 44 ? -24.312 -0.092 6.383 1 96.62 44 GLY B CA 1
ATOM 2586 C C . GLY B 1 44 ? -25.062 -1.209 5.68 1 96.62 44 GLY B C 1
ATOM 2587 O O . GLY B 1 44 ? -25.422 -2.209 6.305 1 96.62 44 GLY B O 1
ATOM 2588 N N . LEU B 1 45 ? -25.25 -0.998 4.43 1 96.88 45 LEU B N 1
ATOM 2589 C CA . LEU B 1 45 ? -25.922 -2.02 3.641 1 96.88 45 LEU B CA 1
ATOM 2590 C C . LEU B 1 45 ? -25.109 -3.305 3.596 1 96.88 45 LEU B C 1
ATOM 2592 O O . LEU B 1 45 ? -25.656 -4.398 3.762 1 96.88 45 LEU B O 1
ATOM 2596 N N . ILE B 1 46 ? -23.875 -3.178 3.314 1 97.19 46 ILE B N 1
ATOM 2597 C CA . ILE B 1 46 ? -23 -4.344 3.248 1 97.19 46 ILE B CA 1
ATOM 2598 C C . ILE B 1 46 ? -22.969 -5.043 4.605 1 97.19 46 ILE B C 1
ATOM 2600 O O . ILE B 1 46 ? -23.031 -6.273 4.676 1 97.19 46 ILE B O 1
ATOM 2604 N N . LEU B 1 47 ? -22.891 -4.289 5.672 1 96.81 47 LEU B N 1
ATOM 2605 C CA . LEU B 1 47 ? -22.891 -4.844 7.023 1 96.81 47 LEU B CA 1
ATOM 2606 C C . LEU B 1 47 ? -24.203 -5.562 7.32 1 96.81 47 LEU B C 1
ATOM 2608 O O . LEU B 1 47 ? -24.203 -6.641 7.918 1 96.81 47 LEU B O 1
ATOM 2612 N N . LEU B 1 48 ? -25.266 -4.941 6.949 1 96.62 48 LEU B N 1
ATOM 2613 C CA . LEU B 1 48 ? -26.578 -5.535 7.156 1 96.62 48 LEU B CA 1
ATOM 2614 C C . LEU B 1 48 ? -26.703 -6.855 6.402 1 96.62 48 LEU B C 1
ATOM 2616 O O . LEU B 1 48 ? -27.188 -7.848 6.953 1 96.62 48 LEU B O 1
ATOM 2620 N N . LEU B 1 49 ? -26.25 -6.844 5.172 1 96.44 49 LEU B N 1
ATOM 2621 C CA . LEU B 1 49 ? -26.297 -8.055 4.367 1 96.44 49 LEU B CA 1
ATOM 2622 C C . LEU B 1 49 ? -25.391 -9.141 4.953 1 96.44 49 LEU B C 1
ATOM 2624 O O . LEU B 1 49 ? -25.734 -10.328 4.902 1 96.44 49 LEU B O 1
ATOM 2628 N N . ALA B 1 50 ? -24.297 -8.703 5.441 1 96 50 ALA B N 1
ATOM 2629 C CA . ALA B 1 50 ? -23.359 -9.648 6.059 1 96 50 ALA B CA 1
ATOM 2630 C C . ALA B 1 50 ? -23.969 -10.281 7.305 1 96 50 ALA B C 1
ATOM 2632 O O . ALA B 1 50 ? -23.875 -11.492 7.504 1 96 50 ALA B O 1
ATOM 2633 N N . VAL B 1 51 ? -24.656 -9.531 8.125 1 95.25 51 VAL B N 1
ATOM 2634 C CA . VAL B 1 51 ? -25.234 -10.008 9.375 1 95.25 51 VAL B CA 1
ATOM 2635 C C . VAL B 1 51 ? -26.469 -10.875 9.07 1 95.25 51 VAL B C 1
ATOM 2637 O O . VAL B 1 51 ? -26.688 -11.891 9.734 1 95.25 51 VAL B O 1
ATOM 2640 N N . LEU B 1 52 ? -27.141 -10.539 8.055 1 95.5 52 LEU B N 1
ATOM 2641 C CA . LEU B 1 52 ? -28.391 -11.234 7.73 1 95.5 52 LEU B CA 1
ATOM 2642 C C . LEU B 1 52 ? -28.125 -12.383 6.758 1 95.5 52 LEU B C 1
ATOM 2644 O O . LEU B 1 52 ? -29.062 -13.039 6.301 1 95.5 52 LEU B O 1
ATOM 2648 N N . ALA B 1 53 ? -26.906 -12.586 6.457 1 94.5 53 ALA B N 1
ATOM 2649 C CA . ALA B 1 53 ? -26.562 -13.594 5.457 1 94.5 53 ALA B CA 1
ATOM 2650 C C . ALA B 1 53 ? -27.25 -14.922 5.758 1 94.5 53 ALA B C 1
ATOM 2652 O O . ALA B 1 53 ? -27.844 -15.531 4.867 1 94.5 53 ALA B O 1
ATOM 2653 N N . PRO B 1 54 ? -27.328 -15.406 7.027 1 92.31 54 PRO B N 1
ATOM 2654 C CA . PRO B 1 54 ? -27.953 -16.703 7.312 1 92.31 54 PRO B CA 1
ATOM 2655 C C . PRO B 1 54 ? -29.453 -16.703 7.031 1 92.31 54 PRO B C 1
ATOM 2657 O O . PRO B 1 54 ? -30.047 -17.75 6.789 1 92.31 54 PRO B O 1
ATOM 2660 N N . PHE B 1 55 ? -30 -15.523 6.922 1 93.25 55 PHE B N 1
ATOM 2661 C CA . PHE B 1 55 ? -31.438 -15.43 6.742 1 93.25 55 PHE B CA 1
ATOM 2662 C C . PHE B 1 55 ? -31.797 -15.109 5.293 1 93.25 55 PHE B C 1
ATOM 2664 O O . PHE B 1 55 ? -32.875 -15.469 4.816 1 93.25 55 PHE B O 1
ATOM 2671 N N . VAL B 1 56 ? -30.859 -14.5 4.586 1 92.19 56 VAL B N 1
ATOM 2672 C CA . VAL B 1 56 ? -31.203 -13.992 3.262 1 92.19 56 VAL B CA 1
ATOM 2673 C C . VAL B 1 56 ? -30.578 -14.883 2.191 1 92.19 56 VAL B C 1
ATOM 2675 O O . VAL B 1 56 ? -31.031 -14.898 1.046 1 92.19 56 VAL B O 1
ATOM 2678 N N . ALA B 1 57 ? -29.594 -15.633 2.531 1 93.62 57 ALA B N 1
ATOM 2679 C CA . ALA B 1 57 ? -28.938 -16.484 1.55 1 93.62 57 ALA B CA 1
ATOM 2680 C C . ALA B 1 57 ? -29.875 -17.578 1.043 1 93.62 57 ALA B C 1
ATOM 2682 O O . ALA B 1 57 ? -30.516 -18.266 1.837 1 93.62 57 ALA B O 1
ATOM 2683 N N . PRO B 1 58 ? -29.938 -17.734 -0.19 1 91.5 58 PRO B N 1
ATOM 2684 C CA . PRO B 1 58 ? -30.875 -18.719 -0.758 1 91.5 58 PRO B CA 1
ATOM 2685 C C . PRO B 1 58 ? -30.453 -20.156 -0.494 1 91.5 58 PRO B C 1
ATOM 2687 O O . PRO B 1 58 ? -31.297 -21.062 -0.493 1 91.5 58 PRO B O 1
ATOM 2690 N N . ASP B 1 59 ? -29.125 -20.312 -0.372 1 91.75 59 ASP B N 1
ATOM 2691 C CA . ASP B 1 59 ? -28.609 -21.672 -0.207 1 91.75 59 ASP B CA 1
ATOM 2692 C C . ASP B 1 59 ? -27.438 -21.703 0.778 1 91.75 59 ASP B C 1
ATOM 2694 O O . ASP B 1 59 ? -26.969 -20.656 1.229 1 91.75 59 ASP B O 1
ATOM 2698 N N . ASP B 1 60 ? -27.109 -22.938 1.081 1 93.25 60 ASP B N 1
ATOM 2699 C CA . ASP B 1 60 ? -25.891 -23.125 1.854 1 93.25 60 ASP B CA 1
ATOM 2700 C C . ASP B 1 60 ? -24.656 -22.734 1.038 1 93.25 60 ASP B C 1
ATOM 2702 O O . ASP B 1 60 ? -24.438 -23.266 -0.051 1 93.25 60 ASP B O 1
ATOM 2706 N N . PRO B 1 61 ? -23.875 -21.781 1.543 1 93.5 61 PRO B N 1
ATOM 2707 C CA . PRO B 1 61 ? -22.719 -21.328 0.777 1 93.5 61 PRO B CA 1
ATOM 2708 C C . PRO B 1 61 ? -21.656 -22.406 0.583 1 93.5 61 PRO B C 1
ATOM 2710 O O . PRO B 1 61 ? -20.75 -22.25 -0.233 1 93.5 61 PRO B O 1
ATOM 2713 N N . TYR B 1 62 ? -21.859 -23.594 1.264 1 93.44 62 TYR B N 1
ATOM 2714 C CA . TYR B 1 62 ? -20.859 -24.656 1.23 1 93.44 62 TYR B CA 1
ATOM 2715 C C . TYR B 1 62 ? -21.375 -25.859 0.442 1 93.44 62 TYR B C 1
ATOM 2717 O O . TYR B 1 62 ? -20.609 -26.781 0.151 1 93.44 62 TYR B O 1
ATOM 2725 N N . ARG B 1 63 ? -22.625 -25.812 0.084 1 92.75 63 ARG B N 1
ATOM 2726 C CA . ARG B 1 63 ? -23.219 -26.953 -0.623 1 92.75 63 ARG B CA 1
ATOM 2727 C C . ARG B 1 63 ? -22.719 -27.016 -2.061 1 92.75 63 ARG B C 1
ATOM 2729 O O . ARG B 1 63 ? -22.844 -26.047 -2.814 1 92.75 63 ARG B O 1
ATOM 2736 N N . GLN B 1 64 ? -22.078 -28.141 -2.352 1 94.25 64 GLN B N 1
ATOM 2737 C CA . GLN B 1 64 ? -21.547 -28.328 -3.699 1 94.25 64 GLN B CA 1
ATOM 2738 C C . GLN B 1 64 ? -22.5 -29.172 -4.547 1 94.25 64 GLN B C 1
ATOM 2740 O O . GLN B 1 64 ? -23.125 -30.109 -4.043 1 94.25 64 GLN B O 1
ATOM 2745 N N . ASP B 1 65 ? -22.766 -28.75 -5.719 1 93.56 65 ASP B N 1
ATOM 2746 C CA . ASP B 1 65 ? -23.531 -29.5 -6.707 1 93.56 65 ASP B CA 1
ATOM 2747 C C . ASP B 1 65 ? -22.859 -29.484 -8.07 1 93.56 65 ASP B C 1
ATOM 2749 O O . ASP B 1 65 ? -23.094 -28.578 -8.875 1 93.56 65 ASP B O 1
ATOM 2753 N N . LEU B 1 66 ? -22.172 -30.531 -8.391 1 92.62 66 LEU B N 1
ATOM 2754 C CA . LEU B 1 66 ? -21.344 -30.578 -9.586 1 92.62 66 LEU B CA 1
ATOM 2755 C C . LEU B 1 66 ? -22.203 -30.609 -10.844 1 92.62 66 LEU B C 1
ATOM 2757 O O . LEU B 1 66 ? -21.719 -30.297 -11.938 1 92.62 66 LEU B O 1
ATOM 2761 N N . MET B 1 67 ? -23.453 -30.875 -10.688 1 91.75 67 MET B N 1
ATOM 2762 C CA . MET B 1 67 ? -24.359 -30.906 -11.828 1 91.75 67 MET B CA 1
ATOM 2763 C C . MET B 1 67 ? -24.75 -29.484 -12.242 1 91.75 67 MET B C 1
ATOM 2765 O O . MET B 1 67 ? -25.188 -29.25 -13.367 1 91.75 67 MET B O 1
ATOM 2769 N N . GLU B 1 68 ? -24.547 -28.562 -11.406 1 91.88 68 GLU B N 1
ATOM 2770 C CA . GLU B 1 68 ? -24.906 -27.156 -11.656 1 91.88 68 GLU B CA 1
ATOM 2771 C C . GLU B 1 68 ? -23.672 -26.266 -11.617 1 91.88 68 GLU B C 1
ATOM 2773 O O . GLU B 1 68 ? -23.703 -25.188 -11.023 1 91.88 68 GLU B O 1
ATOM 2778 N N . ARG B 1 69 ? -22.641 -26.766 -12.219 1 92.38 69 ARG B N 1
ATOM 2779 C CA . ARG B 1 69 ? -21.406 -26 -12.219 1 92.38 69 ARG B CA 1
ATOM 2780 C C . ARG B 1 69 ? -21.469 -24.875 -13.242 1 92.38 69 ARG B C 1
ATOM 2782 O O . ARG B 1 69 ? -22 -25.062 -14.344 1 92.38 69 ARG B O 1
ATOM 2789 N N . LEU B 1 70 ? -21 -23.734 -12.82 1 93.38 70 LEU B N 1
ATOM 2790 C CA . LEU B 1 70 ? -20.781 -22.578 -13.695 1 93.38 70 LEU B CA 1
ATOM 2791 C C . LEU B 1 70 ? -22.062 -22.172 -14.398 1 93.38 70 LEU B C 1
ATOM 2793 O O . LEU B 1 70 ? -22.062 -21.922 -15.602 1 93.38 70 LEU B O 1
ATOM 2797 N N . VAL B 1 71 ? -23.172 -22.281 -13.68 1 93.31 71 VAL B N 1
ATOM 2798 C CA . VAL B 1 71 ? -24.422 -21.703 -14.172 1 93.31 71 VAL B CA 1
ATOM 2799 C C . VAL B 1 71 ? -24.312 -20.188 -14.172 1 93.31 71 VAL B C 1
ATOM 2801 O O . VAL B 1 71 ? -23.938 -19.578 -13.164 1 93.31 71 VAL B O 1
ATOM 2804 N N . PRO B 1 72 ? -24.547 -19.562 -15.32 1 93.94 72 PRO B N 1
ATOM 2805 C CA . PRO B 1 72 ? -24.406 -18.109 -15.398 1 93.94 72 PRO B CA 1
ATOM 2806 C C . PRO B 1 72 ? -25.484 -17.359 -14.609 1 93.94 72 PRO B C 1
ATOM 2808 O O . PRO B 1 72 ? -26.5 -17.953 -14.242 1 93.94 72 PRO B O 1
ATOM 2811 N N . PRO B 1 73 ? -25.25 -16.109 -14.305 1 95.25 73 PRO B N 1
ATOM 2812 C CA . PRO B 1 73 ? -26.25 -15.312 -13.602 1 95.25 73 PRO B CA 1
ATOM 2813 C C . PRO B 1 73 ? -27.5 -15.062 -14.43 1 95.25 73 PRO B C 1
ATOM 2815 O O . PRO B 1 73 ? -27.516 -15.352 -15.633 1 95.25 73 PRO B O 1
ATOM 2818 N N . VAL B 1 74 ? -28.406 -14.492 -13.805 1 93.12 74 VAL B N 1
ATOM 2819 C CA . VAL B 1 74 ? -29.734 -14.383 -14.383 1 93.12 74 VAL B CA 1
ATOM 2820 C C . VAL B 1 74 ? -29.703 -13.398 -15.555 1 93.12 74 VAL B C 1
ATOM 2822 O O . VAL B 1 74 ? -30.562 -13.453 -16.438 1 93.12 74 VAL B O 1
ATOM 2825 N N . TRP B 1 75 ? -28.703 -12.484 -15.602 1 91.62 75 TRP B N 1
ATOM 2826 C CA . TRP B 1 75 ? -28.672 -11.523 -16.703 1 91.62 75 TRP B CA 1
ATOM 2827 C C . TRP B 1 75 ? -28.141 -12.172 -17.969 1 91.62 75 TRP B C 1
ATOM 2829 O O . TRP B 1 75 ? -28.219 -11.578 -19.047 1 91.62 75 TRP B O 1
ATOM 2839 N N . ASN B 1 76 ? -27.656 -13.383 -17.828 1 90.12 76 ASN B N 1
ATOM 2840 C CA . ASN B 1 76 ? -27.297 -14.195 -18.984 1 90.12 76 ASN B CA 1
ATOM 2841 C C . ASN B 1 76 ? -28.453 -15.062 -19.453 1 90.12 76 ASN B C 1
ATOM 2843 O O . ASN B 1 76 ? -29.328 -15.43 -18.656 1 90.12 76 ASN B O 1
ATOM 2847 N N . ALA B 1 77 ? -28.531 -15.422 -20.703 1 88 77 ALA B N 1
ATOM 2848 C CA . ALA B 1 77 ? -29.625 -16.188 -21.312 1 88 77 ALA B CA 1
ATOM 2849 C C . ALA B 1 77 ? -29.75 -17.562 -20.656 1 88 77 ALA B C 1
ATOM 2851 O O . ALA B 1 77 ? -30.859 -18.094 -20.5 1 88 77 ALA B O 1
ATOM 2852 N N . GLU B 1 78 ? -28.656 -18.078 -20.234 1 88.81 78 GLU B N 1
ATOM 2853 C CA . GLU B 1 78 ? -28.641 -19.406 -19.656 1 88.81 78 GLU B CA 1
ATOM 2854 C C . GLU B 1 78 ? -28.766 -19.359 -18.125 1 88.81 78 GLU B C 1
ATOM 2856 O O . GLU B 1 78 ? -28.625 -20.375 -17.453 1 88.81 78 GLU B O 1
ATOM 2861 N N . GLY B 1 79 ? -29.062 -18.156 -17.672 1 89.06 79 GLY B N 1
ATOM 2862 C CA . GLY B 1 79 ? -29.141 -17.984 -16.234 1 89.06 79 GLY B CA 1
ATOM 2863 C C . GLY B 1 79 ? -30.469 -18.469 -15.648 1 89.06 79 GLY B C 1
ATOM 2864 O O . GLY B 1 79 ? -31.438 -18.672 -16.375 1 89.06 79 GLY B O 1
ATOM 2865 N N . SER B 1 80 ? -30.453 -18.875 -14.344 1 87.94 80 SER B N 1
ATOM 2866 C CA . SER B 1 80 ? -31.641 -19.328 -13.625 1 87.94 80 SER B CA 1
ATOM 2867 C C . SER B 1 80 ? -31.891 -18.484 -12.383 1 87.94 80 SER B C 1
ATOM 2869 O O . SER B 1 80 ? -30.953 -17.984 -11.758 1 87.94 80 SER B O 1
ATOM 2871 N N . TRP B 1 81 ? -33.094 -18.375 -12.062 1 91.69 81 TRP B N 1
ATOM 2872 C CA . TRP B 1 81 ? -33.469 -17.609 -10.875 1 91.69 81 TRP B CA 1
ATOM 2873 C C . TRP B 1 81 ? -33.25 -18.422 -9.609 1 91.69 81 TRP B C 1
ATOM 2875 O O . TRP B 1 81 ? -33.281 -17.891 -8.5 1 91.69 81 TRP B O 1
ATOM 2885 N N . THR B 1 82 ? -32.969 -19.719 -9.805 1 89.94 82 THR B N 1
ATOM 2886 C CA . THR B 1 82 ? -32.594 -20.531 -8.656 1 89.94 82 THR B CA 1
ATOM 2887 C C . THR B 1 82 ? -31.266 -20.062 -8.07 1 89.94 82 THR B C 1
ATOM 2889 O O . THR B 1 82 ? -31.031 -20.156 -6.867 1 89.94 82 THR B O 1
ATOM 2892 N N . HIS B 1 83 ? -30.453 -19.625 -9.008 1 94 83 HIS B N 1
ATOM 2893 C CA . HIS B 1 83 ? -29.156 -19.047 -8.664 1 94 83 HIS B CA 1
ATOM 2894 C C . HIS B 1 83 ? -28.969 -17.688 -9.305 1 94 83 HIS B C 1
ATOM 2896 O O . HIS B 1 83 ? -28.25 -17.547 -10.305 1 94 83 HIS B O 1
ATOM 2902 N N . PRO B 1 84 ? -29.453 -16.672 -8.695 1 94.25 84 PRO B N 1
ATOM 2903 C CA . PRO B 1 84 ? -29.516 -15.344 -9.305 1 94.25 84 PRO B CA 1
ATOM 2904 C C . PRO B 1 84 ? -28.156 -14.844 -9.773 1 94.25 84 PRO B C 1
ATOM 2906 O O . PRO B 1 84 ? -28.047 -14.195 -10.812 1 94.25 84 PRO B O 1
ATOM 2909 N N . LEU B 1 85 ? -27.078 -15.18 -8.969 1 96.12 85 LEU B N 1
ATOM 2910 C CA . LEU B 1 85 ? -25.75 -14.727 -9.367 1 96.12 85 LEU B CA 1
ATOM 2911 C C . LEU B 1 85 ? -24.938 -15.883 -9.93 1 96.12 85 LEU B C 1
ATOM 2913 O O . LEU B 1 85 ? -23.719 -15.773 -10.094 1 96.12 85 LEU B O 1
ATOM 2917 N N . GLY B 1 86 ? -25.656 -16.984 -10.172 1 95.31 86 GLY B N 1
ATOM 2918 C CA . GLY B 1 86 ? -25 -18.141 -10.758 1 95.31 86 GLY B CA 1
ATOM 2919 C C . GLY B 1 86 ? -24.328 -19.031 -9.727 1 95.31 86 GLY B C 1
ATOM 2920 O O . GLY B 1 86 ? -24.672 -18.984 -8.547 1 95.31 86 GLY B O 1
ATOM 2921 N N . THR B 1 87 ? -23.5 -19.984 -10.266 1 95.06 87 THR B N 1
ATOM 2922 C CA . THR B 1 87 ? -22.75 -20.922 -9.422 1 95.06 87 THR B CA 1
ATOM 2923 C C . THR B 1 87 ? -21.281 -20.938 -9.812 1 95.06 87 THR B C 1
ATOM 2925 O O . THR B 1 87 ? -20.906 -20.438 -10.867 1 95.06 87 THR B O 1
ATOM 2928 N N . ASP B 1 88 ? -20.484 -21.391 -8.867 1 93.94 88 ASP B N 1
ATOM 2929 C CA . ASP B 1 88 ? -19.047 -21.422 -9.133 1 93.94 88 ASP B CA 1
ATOM 2930 C C . ASP B 1 88 ? -18.625 -22.781 -9.688 1 93.94 88 ASP B C 1
ATOM 2932 O O . ASP B 1 88 ? -19.453 -23.547 -10.188 1 93.94 88 ASP B O 1
ATOM 2936 N N . HIS B 1 89 ? -17.344 -23.047 -9.781 1 92.12 89 HIS B N 1
ATOM 2937 C CA . HIS B 1 89 ? -16.781 -24.219 -10.438 1 92.12 89 HIS B CA 1
ATOM 2938 C C . HIS B 1 89 ? -17.141 -25.5 -9.695 1 92.12 89 HIS B C 1
ATOM 2940 O O . HIS B 1 89 ? -17.047 -26.594 -10.258 1 92.12 89 HIS B O 1
ATOM 2946 N N . LEU B 1 90 ? -17.625 -25.359 -8.422 1 93.75 90 LEU B N 1
ATOM 2947 C CA . LEU B 1 90 ? -18.047 -26.516 -7.645 1 93.75 90 LEU B CA 1
ATOM 2948 C C . LEU B 1 90 ? -19.562 -26.578 -7.555 1 93.75 90 LEU B C 1
ATOM 2950 O O . LEU B 1 90 ? -20.125 -27.422 -6.84 1 93.75 90 LEU B O 1
ATOM 2954 N N . GLY B 1 91 ? -20.188 -25.625 -8.273 1 93.81 91 GLY B N 1
ATOM 2955 C CA . GLY B 1 91 ? -21.641 -25.578 -8.273 1 93.81 91 GLY B CA 1
ATOM 2956 C C . GLY B 1 91 ? -22.219 -24.938 -7.027 1 93.81 91 GLY B C 1
ATOM 2957 O O . GLY B 1 91 ? -23.391 -25.141 -6.703 1 93.81 91 GLY B O 1
ATOM 2958 N N . ARG B 1 92 ? -21.359 -24.281 -6.277 1 95.19 92 ARG B N 1
ATOM 2959 C CA . ARG B 1 92 ? -21.844 -23.578 -5.094 1 95.19 92 ARG B CA 1
ATOM 2960 C C . ARG B 1 92 ? -22.578 -22.312 -5.477 1 95.19 92 ARG B C 1
ATOM 2962 O O . ARG B 1 92 ? -22.172 -21.594 -6.398 1 95.19 92 ARG B O 1
ATOM 2969 N N . ASP B 1 93 ? -23.625 -21.984 -4.766 1 96.06 93 ASP B N 1
ATOM 2970 C CA . ASP B 1 93 ? -24.438 -20.797 -5.043 1 96.06 93 ASP B CA 1
ATOM 2971 C C . ASP B 1 93 ? -23.641 -19.516 -4.836 1 96.06 93 ASP B C 1
ATOM 2973 O O . ASP B 1 93 ? -23.203 -19.234 -3.719 1 96.06 93 ASP B O 1
ATOM 2977 N N . TYR B 1 94 ? -23.562 -18.781 -5.828 1 96.19 94 TYR B N 1
ATOM 2978 C CA . TYR B 1 94 ? -22.625 -17.656 -5.828 1 96.19 94 TYR B CA 1
ATOM 2979 C C . TYR B 1 94 ? -23.156 -16.5 -5 1 96.19 94 TYR B C 1
ATOM 2981 O O . TYR B 1 94 ? -22.391 -15.781 -4.352 1 96.19 94 TYR B O 1
ATOM 2989 N N . LEU B 1 95 ? -24.484 -16.297 -5.008 1 96.81 95 LEU B N 1
ATOM 2990 C CA . LEU B 1 95 ? -25.078 -15.258 -4.176 1 96.81 95 LEU B CA 1
ATOM 2991 C C . LEU B 1 95 ? -24.875 -15.562 -2.695 1 96.81 95 LEU B C 1
ATOM 2993 O O . LEU B 1 95 ? -24.5 -14.672 -1.924 1 96.81 95 LEU B O 1
ATOM 2997 N N . SER B 1 96 ? -25.109 -16.766 -2.326 1 97.06 96 SER B N 1
ATOM 2998 C CA . SER B 1 96 ? -24.906 -17.172 -0.937 1 97.06 96 SER B CA 1
ATOM 2999 C C . SER B 1 96 ? -23.453 -17 -0.512 1 97.06 96 SER B C 1
ATOM 3001 O O . SER B 1 96 ? -23.188 -16.5 0.581 1 97.06 96 SER B O 1
ATOM 3003 N N . ARG B 1 97 ? -22.625 -17.344 -1.413 1 96.75 97 ARG B N 1
ATOM 3004 C CA . ARG B 1 97 ? -21.203 -17.203 -1.112 1 96.75 97 ARG B CA 1
ATOM 3005 C C . ARG B 1 97 ? -20.812 -15.734 -1.007 1 96.75 97 ARG B C 1
ATOM 3007 O O . ARG B 1 97 ? -19.984 -15.367 -0.17 1 96.75 97 ARG B O 1
ATOM 3014 N N . LEU B 1 98 ? -21.359 -14.969 -1.82 1 97.38 98 LEU B N 1
ATOM 3015 C CA . LEU B 1 98 ? -21.078 -13.539 -1.786 1 97.38 98 LEU B CA 1
ATOM 3016 C C . LEU B 1 98 ? -21.516 -12.93 -0.457 1 97.38 98 LEU B C 1
ATOM 3018 O O . LEU B 1 98 ? -20.797 -12.133 0.135 1 97.38 98 LEU B O 1
ATOM 3022 N N . LEU B 1 99 ? -22.656 -13.297 -0.014 1 97.44 99 LEU B N 1
ATOM 3023 C CA . LEU B 1 99 ? -23.188 -12.781 1.238 1 97.44 99 LEU B CA 1
ATOM 3024 C C . LEU B 1 99 ? -22.344 -13.227 2.422 1 97.44 99 LEU B C 1
ATOM 3026 O O . LEU B 1 99 ? -21.969 -12.406 3.268 1 97.44 99 LEU B O 1
ATOM 3030 N N . TYR B 1 100 ? -22 -14.422 2.439 1 96.75 100 TYR B N 1
ATOM 3031 C CA . TYR B 1 100 ? -21.172 -14.922 3.527 1 96.75 100 TYR B CA 1
ATOM 3032 C C . TYR B 1 100 ? -19.734 -14.406 3.4 1 96.75 100 TYR B C 1
ATOM 3034 O O . TYR B 1 100 ? -19.047 -14.219 4.402 1 96.75 100 TYR B O 1
ATOM 3042 N N . GLY B 1 101 ? -19.312 -14.211 2.191 1 96.69 101 GLY B N 1
ATOM 3043 C CA . GLY B 1 101 ? -18.016 -13.625 1.953 1 96.69 101 GLY B CA 1
ATOM 3044 C C . GLY B 1 101 ? -17.875 -12.227 2.525 1 96.69 101 GLY B C 1
ATOM 3045 O O . GLY B 1 101 ? -16.781 -11.828 2.951 1 96.69 101 GLY B O 1
ATOM 3046 N N . ALA B 1 102 ? -18.953 -11.562 2.51 1 97.12 102 ALA B N 1
ATOM 3047 C CA . ALA B 1 102 ? -18.969 -10.227 3.102 1 97.12 102 ALA B CA 1
ATOM 3048 C C . ALA B 1 102 ? -18.609 -10.281 4.586 1 97.12 102 ALA B C 1
ATOM 3050 O O . ALA B 1 102 ? -17.875 -9.43 5.09 1 97.12 102 ALA B O 1
ATOM 3051 N N . ARG B 1 103 ? -19.094 -11.242 5.23 1 96.5 103 ARG B N 1
ATOM 3052 C CA . ARG B 1 103 ? -18.828 -11.406 6.656 1 96.5 103 ARG B CA 1
ATOM 3053 C C . ARG B 1 103 ? -17.344 -11.617 6.914 1 96.5 103 ARG B C 1
ATOM 3055 O O . ARG B 1 103 ? -16.766 -10.977 7.797 1 96.5 103 ARG B O 1
ATOM 3062 N N . VAL B 1 104 ? -16.812 -12.453 6.129 1 96 104 VAL B N 1
ATOM 3063 C CA . VAL B 1 104 ? -15.414 -12.82 6.324 1 96 104 VAL B CA 1
ATOM 3064 C C . VAL B 1 104 ? -14.508 -11.648 5.949 1 96 104 VAL B C 1
ATOM 3066 O O . VAL B 1 104 ? -13.578 -11.312 6.688 1 96 104 VAL B O 1
ATOM 3069 N N . SER B 1 105 ? -14.773 -11.039 4.84 1 96.81 105 SER B N 1
ATOM 3070 C CA . SER B 1 105 ? -13.969 -9.906 4.398 1 96.81 105 SER B CA 1
ATOM 3071 C C . SER B 1 105 ? -14.039 -8.758 5.402 1 96.81 105 SER B C 1
ATOM 3073 O O . SER B 1 105 ? -13.023 -8.133 5.707 1 96.81 105 SER B O 1
ATOM 3075 N N . LEU B 1 106 ? -15.242 -8.531 5.902 1 97.31 106 LEU B N 1
ATOM 3076 C CA . LEU B 1 106 ? -15.406 -7.48 6.906 1 97.31 106 LEU B CA 1
ATOM 3077 C C . LEU B 1 106 ? -14.664 -7.836 8.188 1 97.31 106 LEU B C 1
ATOM 3079 O O . LEU B 1 106 ? -14.031 -6.977 8.805 1 97.31 106 LEU B O 1
ATOM 3083 N N . LEU B 1 107 ? -14.758 -9.055 8.539 1 97 107 LEU B N 1
ATOM 3084 C CA . LEU B 1 107 ? -14.086 -9.516 9.742 1 97 107 LEU B CA 1
ATOM 3085 C C . LEU B 1 107 ? -12.578 -9.352 9.617 1 97 107 LEU B C 1
ATOM 3087 O O . LEU B 1 107 ? -11.922 -8.891 10.555 1 97 107 LEU B O 1
ATOM 3091 N N . ILE B 1 108 ? -12.062 -9.695 8.531 1 97.06 108 ILE B N 1
ATOM 3092 C CA . ILE B 1 108 ? -10.625 -9.594 8.297 1 97.06 108 ILE B CA 1
ATOM 3093 C C . ILE B 1 108 ? -10.188 -8.133 8.367 1 97.06 108 ILE B C 1
ATOM 3095 O O . ILE B 1 108 ? -9.227 -7.793 9.055 1 97.06 108 ILE B O 1
ATOM 3099 N N . GLY B 1 109 ? -10.898 -7.359 7.625 1 97.5 109 GLY B N 1
ATOM 3100 C CA . GLY B 1 109 ? -10.57 -5.941 7.633 1 97.5 109 GLY B CA 1
ATOM 3101 C C . GLY B 1 109 ? -10.617 -5.328 9.023 1 97.5 109 GLY B C 1
ATOM 3102 O O . GLY B 1 109 ? -9.68 -4.637 9.43 1 97.5 109 GLY B O 1
ATOM 3103 N N . PHE B 1 110 ? -11.648 -5.637 9.75 1 97.56 110 PHE B N 1
ATOM 3104 C CA . PHE B 1 110 ? -11.844 -5.059 11.07 1 97.56 110 PHE B CA 1
ATOM 3105 C C . PHE B 1 110 ? -10.82 -5.605 12.055 1 97.56 110 PHE B C 1
ATOM 3107 O O . PHE B 1 110 ? -10.195 -4.848 12.797 1 97.56 110 PHE B O 1
ATOM 3114 N N . ALA B 1 111 ? -10.625 -6.883 12.055 1 98.38 111 ALA B N 1
ATOM 3115 C CA . ALA B 1 111 ? -9.719 -7.527 12.992 1 98.38 111 ALA B CA 1
ATOM 3116 C C . ALA B 1 111 ? -8.273 -7.105 12.734 1 98.38 111 ALA B C 1
ATOM 3118 O O . ALA B 1 111 ? -7.52 -6.832 13.68 1 98.38 111 ALA B O 1
ATOM 3119 N N . ALA B 1 112 ? -7.91 -7.086 11.492 1 98.06 112 ALA B N 1
ATOM 3120 C CA . ALA B 1 112 ? -6.551 -6.676 11.148 1 98.06 112 ALA B CA 1
ATOM 3121 C C . ALA B 1 112 ? -6.309 -5.219 11.523 1 98.06 112 ALA B C 1
ATOM 3123 O O . ALA B 1 112 ? -5.246 -4.871 12.047 1 98.06 112 ALA B O 1
ATOM 3124 N N . ALA B 1 113 ? -7.27 -4.371 11.203 1 97.94 113 ALA B N 1
ATOM 3125 C CA . ALA B 1 113 ? -7.145 -2.959 11.555 1 97.94 113 ALA B CA 1
ATOM 3126 C C . ALA B 1 113 ? -7.047 -2.779 13.062 1 97.94 113 ALA B C 1
ATOM 3128 O O . ALA B 1 113 ? -6.273 -1.948 13.547 1 97.94 113 ALA B O 1
ATOM 3129 N N . LEU B 1 114 ? -7.855 -3.539 13.773 1 98.12 114 LEU B N 1
ATOM 3130 C CA . LEU B 1 114 ? -7.836 -3.461 15.234 1 98.12 114 LEU B CA 1
ATOM 3131 C C . LEU B 1 114 ? -6.488 -3.912 15.781 1 98.12 114 LEU B C 1
ATOM 3133 O O . LEU B 1 114 ? -5.906 -3.238 16.625 1 98.12 114 LEU B O 1
ATOM 3137 N N . GLY B 1 115 ? -6.027 -5.031 15.359 1 98.5 115 GLY B N 1
ATOM 3138 C CA . GLY B 1 115 ? -4.734 -5.523 15.805 1 98.5 115 GLY B CA 1
ATOM 3139 C C . GLY B 1 115 ? -3.594 -4.578 15.484 1 98.5 115 GLY B C 1
ATOM 3140 O O . GLY B 1 115 ? -2.791 -4.242 16.359 1 98.5 115 GLY B O 1
ATOM 3141 N N . SER B 1 116 ? -3.518 -4.145 14.234 1 98.5 116 SER B N 1
ATOM 3142 C CA . SER B 1 116 ? -2.5 -3.188 13.812 1 98.5 116 SER B CA 1
ATOM 3143 C C . SER B 1 116 ? -2.643 -1.865 14.555 1 98.5 116 SER B C 1
ATOM 3145 O O . SER B 1 116 ? -1.645 -1.218 14.883 1 98.5 116 SER B O 1
ATOM 3147 N N . GLY B 1 117 ? -3.916 -1.482 14.75 1 98.38 117 GLY B N 1
ATOM 3148 C CA . GLY B 1 117 ? -4.184 -0.25 15.477 1 98.38 117 GLY B CA 1
ATOM 3149 C C . GLY B 1 117 ? -3.674 -0.278 16.906 1 98.38 117 GLY B C 1
ATOM 3150 O O . GLY B 1 117 ? -3.119 0.709 17.391 1 98.38 117 GLY B O 1
ATOM 3151 N N . VAL B 1 118 ? -3.893 -1.363 17.547 1 98.19 118 VAL B N 1
ATOM 3152 C CA . VAL B 1 118 ? -3.432 -1.507 18.922 1 98.19 118 VAL B CA 1
ATOM 3153 C C . VAL B 1 118 ? -1.907 -1.416 18.969 1 98.19 118 VAL B C 1
ATOM 3155 O O . VAL B 1 118 ? -1.349 -0.668 19.781 1 98.19 118 VAL B O 1
ATOM 3158 N N . ILE B 1 119 ? -1.261 -2.051 18.109 1 98.31 119 ILE B N 1
ATOM 3159 C CA . ILE B 1 119 ? 0.198 -2.066 18.062 1 98.31 119 ILE B CA 1
ATOM 3160 C C . ILE B 1 119 ? 0.719 -0.681 17.688 1 98.31 119 ILE B C 1
ATOM 3162 O O . ILE B 1 119 ? 1.537 -0.105 18.422 1 98.31 119 ILE B O 1
ATOM 3166 N N . GLY B 1 120 ? 0.227 -0.186 16.625 1 98.5 120 GLY B N 1
ATOM 3167 C CA . GLY B 1 120 ? 0.701 1.093 16.125 1 98.5 120 GLY B CA 1
ATOM 3168 C C . GLY B 1 120 ? 0.386 2.254 17.047 1 98.5 120 GLY B C 1
ATOM 3169 O O . GLY B 1 120 ? 1.223 3.135 17.25 1 98.5 120 GLY B O 1
ATOM 3170 N N . THR B 1 121 ? -0.825 2.262 17.547 1 98.12 121 THR B N 1
ATOM 3171 C CA . THR B 1 121 ? -1.225 3.334 18.453 1 98.12 121 THR B CA 1
ATOM 3172 C C . THR B 1 121 ? -0.384 3.307 19.734 1 98.12 121 THR B C 1
ATOM 3174 O O . THR B 1 121 ? 0.056 4.352 20.219 1 98.12 121 THR B O 1
ATOM 3177 N N . THR B 1 122 ? -0.18 2.133 20.297 1 97.88 122 THR B N 1
ATOM 3178 C CA . THR B 1 122 ? 0.644 1.998 21.484 1 97.88 122 THR B CA 1
ATOM 3179 C C . THR B 1 122 ? 2.055 2.52 21.234 1 97.88 122 THR B C 1
ATOM 3181 O O . THR B 1 122 ? 2.57 3.334 22 1 97.88 122 THR B O 1
ATOM 3184 N N . LEU B 1 123 ? 2.633 2.178 20.172 1 98.19 123 LEU B N 1
ATOM 3185 C CA . LEU B 1 123 ? 3.984 2.617 19.844 1 98.19 123 LEU B CA 1
ATOM 3186 C C . LEU B 1 123 ? 4.012 4.113 19.547 1 98.19 123 LEU B C 1
ATOM 3188 O O . LEU B 1 123 ? 4.887 4.832 20.031 1 98.19 123 LEU B O 1
ATOM 3192 N N . GLY B 1 124 ? 3.043 4.539 18.734 1 98.06 124 GLY B N 1
ATOM 3193 C CA . GLY B 1 124 ? 3 5.941 18.344 1 98.06 124 GLY B CA 1
ATOM 3194 C C . GLY B 1 124 ? 2.781 6.879 19.516 1 98.06 124 GLY B C 1
ATOM 3195 O O . GLY B 1 124 ? 3.465 7.898 19.625 1 98.06 124 GLY B O 1
ATOM 3196 N N . VAL B 1 125 ? 1.828 6.539 20.359 1 97.31 125 VAL B N 1
ATOM 3197 C CA . VAL B 1 125 ? 1.527 7.371 21.516 1 97.31 125 VAL B CA 1
ATOM 3198 C C . VAL B 1 125 ? 2.725 7.391 22.469 1 97.31 125 VAL B C 1
ATOM 3200 O O . VAL B 1 125 ? 3.082 8.445 23 1 97.31 125 VAL B O 1
ATOM 3203 N N . CYS B 1 126 ? 3.359 6.25 22.688 1 97 126 CYS B N 1
ATOM 3204 C CA . CYS B 1 126 ? 4.543 6.191 23.547 1 97 126 CYS B CA 1
ATOM 3205 C C . CYS B 1 126 ? 5.664 7.051 22.984 1 97 126 CYS B C 1
ATOM 3207 O O . CYS B 1 126 ? 6.312 7.797 23.719 1 97 126 CYS B O 1
ATOM 3209 N N . ALA B 1 127 ? 5.875 7 21.75 1 97.31 127 ALA B N 1
ATOM 3210 C CA . ALA B 1 127 ? 6.93 7.785 21.109 1 97.31 127 ALA B CA 1
ATOM 3211 C C . ALA B 1 127 ? 6.629 9.281 21.203 1 97.31 127 ALA B C 1
ATOM 3213 O O . ALA B 1 127 ? 7.516 10.078 21.484 1 97.31 127 ALA B O 1
ATOM 3214 N N . GLY B 1 128 ? 5.387 9.617 20.953 1 95.94 128 GLY B N 1
ATOM 3215 C CA . GLY B 1 128 ? 5 11.016 20.969 1 95.94 128 GLY B CA 1
ATOM 3216 C C . GLY B 1 128 ? 5.012 11.617 22.359 1 95.94 128 GLY B C 1
ATOM 3217 O O . GLY B 1 128 ? 5.305 12.805 22.531 1 95.94 128 GLY B O 1
ATOM 3218 N N . TYR B 1 129 ? 4.68 10.828 23.328 1 95.12 129 TYR B N 1
ATOM 3219 C CA . TYR B 1 129 ? 4.559 11.336 24.688 1 95.12 129 TYR B CA 1
ATOM 3220 C C . TYR B 1 129 ? 5.918 11.398 25.375 1 95.12 129 TYR B C 1
ATOM 3222 O O . TYR B 1 129 ? 6.277 12.414 25.969 1 95.12 129 TYR B O 1
ATOM 3230 N N . PHE B 1 130 ? 6.656 10.328 25.375 1 94.62 130 PHE B N 1
ATOM 3231 C CA . PHE B 1 130 ? 7.902 10.234 26.125 1 94.62 130 PHE B CA 1
ATOM 3232 C C . PHE B 1 130 ? 9.039 10.922 25.375 1 94.62 130 PHE B C 1
ATOM 3234 O O . PHE B 1 130 ? 10 11.383 26 1 94.62 130 PHE B O 1
ATOM 3241 N N . ARG B 1 131 ? 8.977 10.938 24.094 1 92.81 131 ARG B N 1
ATOM 3242 C CA . ARG B 1 131 ? 10.023 11.539 23.266 1 92.81 131 ARG B CA 1
ATOM 3243 C C . ARG B 1 131 ? 11.375 10.898 23.547 1 92.81 131 ARG B C 1
ATOM 3245 O O . ARG B 1 131 ? 11.445 9.766 24.016 1 92.81 131 ARG B O 1
ATOM 3252 N N . GLY B 1 132 ? 12.562 11.445 23.016 1 93.38 132 GLY B N 1
ATOM 3253 C CA . GLY B 1 132 ? 13.906 10.984 23.312 1 93.38 132 GLY B CA 1
ATOM 3254 C C . GLY B 1 132 ? 14.203 9.609 22.766 1 93.38 132 GLY B C 1
ATOM 3255 O O . GLY B 1 132 ? 14.016 9.352 21.562 1 93.38 132 GLY B O 1
ATOM 3256 N N . ARG B 1 133 ? 14.586 8.719 23.688 1 94.06 133 ARG B N 1
ATOM 3257 C CA . ARG B 1 133 ? 15.039 7.391 23.266 1 94.06 133 ARG B CA 1
ATOM 3258 C C . ARG B 1 133 ? 13.875 6.551 22.75 1 94.06 133 ARG B C 1
ATOM 3260 O O . ARG B 1 133 ? 14.031 5.762 21.812 1 94.06 133 ARG B O 1
ATOM 3267 N N . VAL B 1 134 ? 12.766 6.738 23.406 1 95.94 134 VAL B N 1
ATOM 3268 C CA . VAL B 1 134 ? 11.602 5.973 22.984 1 95.94 134 VAL B CA 1
ATOM 3269 C C . VAL B 1 134 ? 11.203 6.371 21.562 1 95.94 134 VAL B C 1
ATOM 3271 O O . VAL B 1 134 ? 10.906 5.512 20.734 1 95.94 134 VAL B O 1
ATOM 3274 N N . ASP B 1 135 ? 11.227 7.602 21.297 1 95.44 135 ASP B N 1
ATOM 3275 C CA . ASP B 1 135 ? 10.922 8.117 19.969 1 95.44 135 ASP B CA 1
ATOM 3276 C C . ASP B 1 135 ? 11.906 7.582 18.922 1 95.44 135 ASP B C 1
ATOM 3278 O O . ASP B 1 135 ? 11.516 7.215 17.812 1 95.44 135 ASP B O 1
ATOM 3282 N N . MET B 1 136 ? 13.125 7.469 19.375 1 91.88 136 MET B N 1
ATOM 3283 C CA . MET B 1 136 ? 14.164 6.992 18.469 1 91.88 136 MET B CA 1
ATOM 3284 C C . MET B 1 136 ? 13.953 5.523 18.125 1 91.88 136 MET B C 1
ATOM 3286 O O . MET B 1 136 ? 14.094 5.133 16.969 1 91.88 136 MET B O 1
ATOM 3290 N N . VAL B 1 137 ? 13.617 4.781 19.078 1 95.19 137 VAL B N 1
ATOM 3291 C CA . VAL B 1 137 ? 13.422 3.352 18.859 1 95.19 137 VAL B CA 1
ATOM 3292 C C . VAL B 1 137 ? 12.195 3.129 17.969 1 95.19 137 VAL B C 1
ATOM 3294 O O . VAL B 1 137 ? 12.234 2.316 17.047 1 95.19 137 VAL B O 1
ATOM 3297 N N . VAL B 1 138 ? 11.125 3.824 18.25 1 96.5 138 VAL B N 1
ATOM 3298 C CA . VAL B 1 138 ? 9.891 3.654 17.484 1 96.5 138 VAL B CA 1
ATOM 3299 C C . VAL B 1 138 ? 10.109 4.105 16.047 1 96.5 138 VAL B C 1
ATOM 3301 O O . VAL B 1 138 ? 9.672 3.439 15.109 1 96.5 138 VAL B O 1
ATOM 3304 N N . THR B 1 139 ? 10.805 5.168 15.883 1 90.25 139 THR B N 1
ATOM 3305 C CA . THR B 1 139 ? 11.094 5.668 14.547 1 90.25 139 THR B CA 1
ATOM 3306 C C . THR B 1 139 ? 11.953 4.676 13.773 1 90.25 139 THR B C 1
ATOM 3308 O O . THR B 1 139 ? 11.75 4.469 12.57 1 90.25 139 THR B O 1
ATOM 3311 N N . PHE B 1 140 ? 12.875 4.098 14.516 1 87.69 140 PHE B N 1
ATOM 3312 C CA . PHE B 1 140 ? 13.703 3.07 13.898 1 87.69 140 PHE B CA 1
ATOM 3313 C C . PHE B 1 140 ? 12.859 1.877 13.469 1 87.69 140 PHE B C 1
ATOM 3315 O O . PHE B 1 140 ? 13.016 1.371 12.352 1 87.69 140 PHE B O 1
ATOM 3322 N N . LEU B 1 141 ? 11.992 1.423 14.234 1 94.62 141 LEU B N 1
ATOM 3323 C CA . LEU B 1 141 ? 11.125 0.288 13.93 1 94.62 141 LEU B CA 1
ATOM 3324 C C . LEU B 1 141 ? 10.227 0.596 12.742 1 94.62 141 LEU B C 1
ATOM 3326 O O . LEU B 1 141 ? 9.977 -0.274 11.898 1 94.62 141 LEU B O 1
ATOM 3330 N N . VAL B 1 142 ? 9.727 1.791 12.664 1 94.31 142 VAL B N 1
ATOM 3331 C CA . VAL B 1 142 ? 8.867 2.215 11.555 1 94.31 142 VAL B CA 1
ATOM 3332 C C . VAL B 1 142 ? 9.664 2.191 10.25 1 94.31 142 VAL B C 1
ATOM 3334 O O . VAL B 1 142 ? 9.164 1.738 9.219 1 94.31 142 VAL B O 1
ATOM 3337 N N . THR B 1 143 ? 10.891 2.641 10.352 1 86.62 143 THR B N 1
ATOM 3338 C CA . THR B 1 143 ? 11.742 2.645 9.164 1 86.62 143 THR B CA 1
ATOM 3339 C C . THR B 1 143 ? 12 1.222 8.68 1 86.62 143 THR B C 1
ATOM 3341 O O . THR B 1 143 ? 11.961 0.955 7.477 1 86.62 143 THR B O 1
ATOM 3344 N N . VAL B 1 144 ? 12.227 0.384 9.57 1 88.75 144 VAL B N 1
ATOM 3345 C CA . VAL B 1 144 ? 12.445 -1.02 9.234 1 88.75 144 VAL B CA 1
ATOM 3346 C C . VAL B 1 144 ? 11.195 -1.603 8.594 1 88.75 144 VAL B C 1
ATOM 3348 O O . VAL B 1 144 ? 11.273 -2.287 7.57 1 88.75 144 VAL B O 1
ATOM 3351 N N . ARG B 1 145 ? 10.117 -1.352 9.203 1 93.69 145 ARG B N 1
ATOM 3352 C CA . ARG B 1 145 ? 8.852 -1.86 8.68 1 93.69 145 ARG B CA 1
ATOM 3353 C C . ARG B 1 145 ? 8.586 -1.325 7.277 1 93.69 145 ARG B C 1
ATOM 3355 O O . ARG B 1 145 ? 8.164 -2.074 6.391 1 93.69 145 ARG B O 1
ATOM 3362 N N . LEU B 1 146 ? 8.82 -0.093 7.051 1 88.69 146 LEU B N 1
ATOM 3363 C CA . LEU B 1 146 ? 8.578 0.535 5.758 1 88.69 146 LEU B CA 1
ATOM 3364 C C . LEU B 1 146 ? 9.508 -0.033 4.691 1 88.69 146 LEU B C 1
ATOM 3366 O O . LEU B 1 146 ? 9.18 -0.002 3.5 1 88.69 146 LEU B O 1
ATOM 3370 N N . SER B 1 147 ? 10.602 -0.6 5.105 1 88.06 147 SER B N 1
ATOM 3371 C CA . SER B 1 147 ? 11.578 -1.163 4.176 1 88.06 147 SER B CA 1
ATOM 3372 C C . SER B 1 147 ? 11.281 -2.631 3.887 1 88.06 147 SER B C 1
ATOM 3374 O O . SER B 1 147 ? 11.836 -3.211 2.953 1 88.06 147 SER B O 1
ATOM 3376 N N . THR B 1 148 ? 10.438 -3.178 4.684 1 89.88 148 THR B N 1
ATOM 3377 C CA . THR B 1 148 ? 10.109 -4.594 4.555 1 89.88 148 THR B CA 1
ATOM 3378 C C . THR B 1 148 ? 9.109 -4.816 3.42 1 89.88 148 THR B C 1
ATOM 3380 O O . THR B 1 148 ? 8.078 -4.152 3.355 1 89.88 148 THR B O 1
ATOM 3383 N N . PRO B 1 149 ? 9.367 -5.703 2.543 1 86.75 149 PRO B N 1
ATOM 3384 C CA . PRO B 1 149 ? 8.367 -6.09 1.545 1 86.75 149 PRO B CA 1
ATOM 3385 C C . PRO B 1 149 ? 7.195 -6.859 2.152 1 86.75 149 PRO B C 1
ATOM 3387 O O . PRO B 1 149 ? 7.262 -8.086 2.291 1 86.75 149 PRO B O 1
ATOM 3390 N N . VAL B 1 150 ? 6.145 -6.199 2.398 1 87.94 150 VAL B N 1
ATOM 3391 C CA . VAL B 1 150 ? 5.023 -6.695 3.186 1 87.94 150 VAL B CA 1
ATOM 3392 C C . VAL B 1 150 ? 4.434 -7.938 2.52 1 87.94 150 VAL B C 1
ATOM 3394 O O . VAL B 1 150 ? 4.156 -8.938 3.188 1 87.94 150 VAL B O 1
ATOM 3397 N N . VAL B 1 151 ? 4.242 -7.875 1.274 1 83.69 151 VAL B N 1
ATOM 3398 C CA . VAL B 1 151 ? 3.611 -8.977 0.554 1 83.69 151 VAL B CA 1
ATOM 3399 C C . VAL B 1 151 ? 4.492 -10.227 0.644 1 83.69 151 VAL B C 1
ATOM 3401 O O . VAL B 1 151 ? 3.996 -11.328 0.896 1 83.69 151 VAL B O 1
ATOM 3404 N N . LEU B 1 152 ? 5.805 -10.023 0.44 1 82.94 152 LEU B N 1
ATOM 3405 C CA . LEU B 1 152 ? 6.734 -11.148 0.473 1 82.94 152 LEU B CA 1
ATOM 3406 C C . LEU B 1 152 ? 6.777 -11.781 1.862 1 82.94 152 LEU B C 1
ATOM 3408 O O . LEU B 1 152 ? 6.812 -13 1.995 1 82.94 152 LEU B O 1
ATOM 3412 N N . VAL B 1 153 ? 6.805 -10.906 2.816 1 89.19 153 VAL B N 1
ATOM 3413 C CA . VAL B 1 153 ? 6.848 -11.398 4.188 1 89.19 153 VAL B CA 1
ATOM 3414 C C . VAL B 1 153 ? 5.547 -12.141 4.512 1 89.19 153 VAL B C 1
ATOM 3416 O O . VAL B 1 153 ? 5.57 -13.211 5.117 1 89.19 153 VAL B O 1
ATOM 3419 N N . ALA B 1 154 ? 4.453 -11.547 4.105 1 90.19 154 ALA B N 1
ATOM 3420 C CA . ALA B 1 154 ? 3.154 -12.18 4.328 1 90.19 154 ALA B CA 1
ATOM 3421 C C . ALA B 1 154 ? 3.09 -13.547 3.654 1 90.19 154 ALA B C 1
ATOM 3423 O O . ALA B 1 154 ? 2.623 -14.516 4.254 1 90.19 154 ALA B O 1
ATOM 3424 N N . LEU B 1 155 ? 3.531 -13.602 2.484 1 83.62 155 LEU B N 1
ATOM 3425 C CA . LEU B 1 155 ? 3.535 -14.859 1.749 1 83.62 155 LEU B CA 1
ATOM 3426 C C . LEU B 1 155 ? 4.406 -15.898 2.449 1 83.62 155 LEU B C 1
ATOM 3428 O O . LEU B 1 155 ? 4.027 -17.062 2.559 1 83.62 155 LEU B O 1
ATOM 3432 N N . ALA B 1 156 ? 5.617 -15.461 2.879 1 82.69 156 ALA B N 1
ATOM 3433 C CA . ALA B 1 156 ? 6.543 -16.359 3.557 1 82.69 156 ALA B CA 1
ATOM 3434 C C . ALA B 1 156 ? 5.922 -16.922 4.832 1 82.69 156 ALA B C 1
ATOM 3436 O O . ALA B 1 156 ? 6.027 -18.125 5.102 1 82.69 156 ALA B O 1
ATOM 3437 N N . VAL B 1 157 ? 5.277 -16.109 5.543 1 88.5 157 VAL B N 1
ATOM 3438 C CA . VAL B 1 157 ? 4.684 -16.531 6.809 1 88.5 157 VAL B CA 1
ATOM 3439 C C . VAL B 1 157 ? 3.525 -17.484 6.539 1 88.5 157 VAL B C 1
ATOM 3441 O O . VAL B 1 157 ? 3.424 -18.547 7.176 1 88.5 157 VAL B O 1
ATOM 3444 N N . VAL B 1 158 ? 2.705 -17.156 5.598 1 85.06 158 VAL B N 1
ATOM 3445 C CA . VAL B 1 158 ? 1.545 -17.984 5.293 1 85.06 158 VAL B CA 1
ATOM 3446 C C . VAL B 1 158 ? 2.004 -19.297 4.664 1 85.06 158 VAL B C 1
ATOM 3448 O O . VAL B 1 158 ? 1.396 -20.344 4.895 1 85.06 158 VAL B O 1
ATOM 3451 N N . ALA B 1 159 ? 3.045 -19.219 3.895 1 78.5 159 ALA B N 1
ATOM 3452 C CA . ALA B 1 159 ? 3.588 -20.438 3.297 1 78.5 159 ALA B CA 1
ATOM 3453 C C . ALA B 1 159 ? 4.113 -21.391 4.367 1 78.5 159 ALA B C 1
ATOM 3455 O O . ALA B 1 159 ? 4.035 -22.609 4.219 1 78.5 159 ALA B O 1
ATOM 3456 N N . LEU B 1 160 ? 4.688 -20.859 5.441 1 82.81 160 LEU B N 1
ATOM 3457 C CA . LEU B 1 160 ? 5.301 -21.656 6.504 1 82.81 160 LEU B CA 1
ATOM 3458 C C . LEU B 1 160 ? 4.234 -22.219 7.438 1 82.81 160 LEU B C 1
ATOM 3460 O O . LEU B 1 160 ? 4.363 -23.359 7.91 1 82.81 160 LEU B O 1
ATOM 3464 N N . PHE B 1 161 ? 3.197 -21.438 7.676 1 89.31 161 PHE B N 1
ATOM 3465 C CA . PHE B 1 161 ? 2.225 -21.828 8.688 1 89.31 161 PHE B CA 1
ATOM 3466 C C . PHE B 1 161 ? 0.921 -22.281 8.047 1 89.31 161 PHE B C 1
ATOM 3468 O O . PHE B 1 161 ? 0.032 -22.797 8.727 1 89.31 161 PHE B O 1
ATOM 3475 N N . GLY B 1 162 ? 0.846 -22.141 6.797 1 84.56 162 GLY B N 1
ATOM 3476 C CA . GLY B 1 162 ? -0.388 -22.453 6.098 1 84.56 162 GLY B CA 1
ATOM 3477 C C . GLY B 1 162 ? -1.385 -21.312 6.098 1 84.56 162 GLY B C 1
ATOM 3478 O O . GLY B 1 162 ? -1.318 -20.422 6.949 1 84.56 162 GLY B O 1
ATOM 3479 N N . GLY B 1 163 ? -2.199 -21.328 5.129 1 86.62 163 GLY B N 1
ATOM 3480 C CA . GLY B 1 163 ? -3.236 -20.328 5.039 1 86.62 163 GLY B CA 1
ATOM 3481 C C . GLY B 1 163 ? -4.434 -20.609 5.93 1 86.62 163 GLY B C 1
ATOM 3482 O O . GLY B 1 163 ? -4.863 -21.766 6.043 1 86.62 163 GLY B O 1
ATOM 3483 N N . SER B 1 164 ? -4.797 -19.719 6.805 1 92.62 164 SER B N 1
ATOM 3484 C CA . SER B 1 164 ? -6.008 -19.75 7.621 1 92.62 164 SER B CA 1
ATOM 3485 C C . SER B 1 164 ? -6.473 -18.344 7.973 1 92.62 164 SER B C 1
ATOM 3487 O O . SER B 1 164 ? -5.734 -17.375 7.785 1 92.62 164 SER B O 1
ATOM 3489 N N . LEU B 1 165 ? -7.711 -18.312 8.367 1 94.81 165 LEU B N 1
ATOM 3490 C CA . LEU B 1 165 ? -8.273 -17.031 8.734 1 94.81 165 LEU B CA 1
ATOM 3491 C C . LEU B 1 165 ? -7.469 -16.375 9.859 1 94.81 165 LEU B C 1
ATOM 3493 O O . LEU B 1 165 ? -7.145 -15.188 9.789 1 94.81 165 LEU B O 1
ATOM 3497 N N . GLU B 1 166 ? -7.078 -17.156 10.812 1 95.38 166 GLU B N 1
ATOM 3498 C CA . GLU B 1 166 ? -6.363 -16.641 11.977 1 95.38 166 GLU B CA 1
ATOM 3499 C C . GLU B 1 166 ? -4.953 -16.188 11.609 1 95.38 166 GLU B C 1
ATOM 3501 O O . GLU B 1 166 ? -4.496 -15.141 12.047 1 95.38 166 GLU B O 1
ATOM 3506 N N . VAL B 1 167 ? -4.316 -17.016 10.789 1 95.69 167 VAL B N 1
ATOM 3507 C CA . VAL B 1 167 ? -2.949 -16.688 10.391 1 95.69 167 VAL B CA 1
ATOM 3508 C C . VAL B 1 167 ? -2.939 -15.414 9.555 1 95.69 167 VAL B C 1
ATOM 3510 O O . VAL B 1 167 ? -2.094 -14.539 9.758 1 95.69 167 VAL B O 1
ATOM 3513 N N . VAL B 1 168 ? -3.898 -15.305 8.641 1 95.12 168 VAL B N 1
ATOM 3514 C CA . VAL B 1 168 ? -3.984 -14.133 7.77 1 95.12 168 VAL B CA 1
ATOM 3515 C C . VAL B 1 168 ? -4.211 -12.883 8.617 1 95.12 168 VAL B C 1
ATOM 3517 O O . VAL B 1 168 ? -3.537 -11.867 8.422 1 95.12 168 VAL B O 1
ATOM 3520 N N . ILE B 1 169 ? -5.105 -12.938 9.602 1 97.19 169 ILE B N 1
ATOM 3521 C CA . ILE B 1 169 ? -5.422 -11.797 10.453 1 97.19 169 ILE B CA 1
ATOM 3522 C C . ILE B 1 169 ? -4.191 -11.406 11.273 1 97.19 169 ILE B C 1
ATOM 3524 O O . ILE B 1 169 ? -3.867 -10.227 11.391 1 97.19 169 ILE B O 1
ATOM 3528 N N . LEU B 1 170 ? -3.51 -12.375 11.781 1 97.5 170 LEU B N 1
ATOM 3529 C CA . LEU B 1 170 ? -2.334 -12.117 12.602 1 97.5 170 LEU B CA 1
ATOM 3530 C C . LEU B 1 170 ? -1.215 -11.492 11.773 1 97.5 170 LEU B C 1
ATOM 3532 O O . LEU B 1 170 ? -0.556 -10.555 12.227 1 97.5 170 LEU B O 1
ATOM 3536 N N . VAL B 1 171 ? -1.036 -12.039 10.609 1 96.56 171 VAL B N 1
ATOM 3537 C CA . VAL B 1 171 ? 0.015 -11.555 9.719 1 96.56 171 VAL B CA 1
ATOM 3538 C C . VAL B 1 171 ? -0.281 -10.109 9.312 1 96.56 171 VAL B C 1
ATOM 3540 O O . VAL B 1 171 ? 0.601 -9.25 9.359 1 96.56 171 VAL B O 1
ATOM 3543 N N . LEU B 1 172 ? -1.489 -9.82 8.938 1 96.94 172 LEU B N 1
ATOM 3544 C CA . LEU B 1 172 ? -1.884 -8.484 8.523 1 96.94 172 LEU B CA 1
ATOM 3545 C C . LEU B 1 1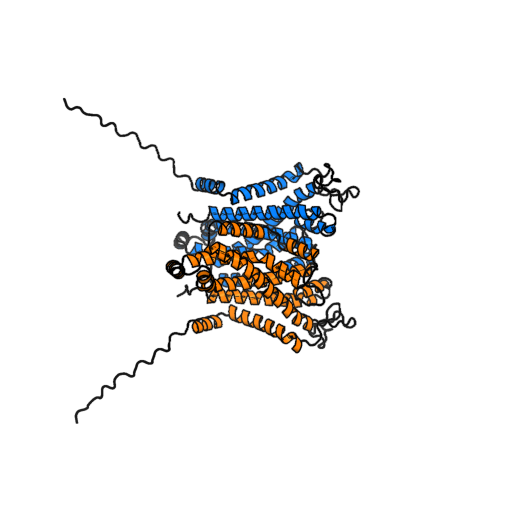72 ? -1.766 -7.5 9.688 1 96.94 172 LEU B C 1
ATOM 3547 O O . LEU B 1 172 ? -1.314 -6.367 9.508 1 96.94 172 LEU B O 1
ATOM 3551 N N . SER B 1 173 ? -2.152 -7.961 10.852 1 97.94 173 SER B N 1
ATOM 3552 C CA . SER B 1 173 ? -2.043 -7.113 12.031 1 97.94 173 SER B CA 1
ATOM 3553 C C . SER B 1 173 ? -0.591 -6.734 12.312 1 97.94 173 SER B C 1
ATOM 3555 O O . SER B 1 173 ? -0.296 -5.59 12.656 1 97.94 173 SER B O 1
ATOM 3557 N N . ALA B 1 174 ? 0.264 -7.66 12.117 1 97.12 174 ALA B N 1
ATOM 3558 C CA . ALA B 1 174 ? 1.675 -7.488 12.453 1 97.12 174 ALA B CA 1
ATOM 3559 C C . ALA B 1 174 ? 2.4 -6.676 11.383 1 97.12 174 ALA B C 1
ATOM 3561 O O . ALA B 1 174 ? 3.486 -6.145 11.633 1 97.12 174 ALA B O 1
ATOM 3562 N N . LEU B 1 175 ? 1.755 -6.5 10.258 1 96.12 175 LEU B N 1
ATOM 3563 C CA . LEU B 1 175 ? 2.479 -5.895 9.141 1 96.12 175 LEU B CA 1
ATOM 3564 C C . LEU B 1 175 ? 1.898 -4.523 8.805 1 96.12 175 LEU B C 1
ATOM 3566 O O . LEU B 1 175 ? 2.531 -3.734 8.102 1 96.12 175 LEU B O 1
ATOM 3570 N N . LEU B 1 176 ? 0.739 -4.145 9.336 1 97 176 LEU B N 1
ATOM 3571 C CA . LEU B 1 176 ? 0.07 -2.928 8.891 1 97 176 LEU B CA 1
ATOM 3572 C C . LEU B 1 176 ? -0.049 -1.924 10.039 1 97 176 LEU B C 1
ATOM 3574 O O . LEU B 1 176 ? -0.996 -1.136 10.078 1 97 176 LEU B O 1
ATOM 3578 N N . TRP B 1 177 ? 0.902 -1.881 10.922 1 97.88 177 TRP B N 1
ATOM 3579 C CA . TRP B 1 177 ? 0.778 -1.045 12.109 1 97.88 177 TRP B CA 1
ATOM 3580 C C . TRP B 1 177 ? 1.521 0.275 11.93 1 97.88 177 TRP B C 1
ATOM 3582 O O . TRP B 1 177 ? 1.356 1.202 12.727 1 97.88 177 TRP B O 1
ATOM 3592 N N . ASP B 1 178 ? 2.35 0.418 10.922 1 96.25 178 ASP B N 1
ATOM 3593 C CA . ASP B 1 178 ? 3.268 1.545 10.781 1 96.25 178 ASP B CA 1
ATOM 3594 C C . ASP B 1 178 ? 2.504 2.859 10.633 1 96.25 178 ASP B C 1
ATOM 3596 O O . ASP B 1 178 ? 2.857 3.863 11.25 1 96.25 178 ASP B O 1
ATOM 3600 N N . ARG B 1 179 ? 1.469 2.846 9.852 1 95.75 179 ARG B N 1
ATOM 3601 C CA . ARG B 1 179 ? 0.717 4.082 9.656 1 95.75 179 ARG B CA 1
ATOM 3602 C C . ARG B 1 179 ? 0.083 4.551 10.961 1 95.75 179 ARG B C 1
ATOM 3604 O O . ARG B 1 179 ? 0.036 5.75 11.242 1 95.75 179 ARG B O 1
ATOM 3611 N N . PHE B 1 180 ? -0.447 3.619 11.688 1 98 180 PHE B N 1
ATOM 3612 C CA . PHE B 1 180 ? -0.975 3.957 13 1 98 180 PHE B CA 1
ATOM 3613 C C . PHE B 1 180 ? 0.094 4.621 13.859 1 98 180 PHE B C 1
ATOM 3615 O O . PHE B 1 180 ? -0.159 5.652 14.484 1 98 180 PHE B O 1
ATOM 3622 N N . ALA B 1 181 ? 1.23 4.078 13.844 1 98.06 181 ALA B N 1
ATOM 3623 C CA . ALA B 1 181 ? 2.318 4.582 14.68 1 98.06 181 ALA B CA 1
ATOM 3624 C C . ALA B 1 181 ? 2.729 5.992 14.25 1 98.06 181 ALA B C 1
ATOM 3626 O O . ALA B 1 181 ? 2.91 6.871 15.094 1 98.06 181 ALA B O 1
ATOM 3627 N N . ILE B 1 182 ? 2.828 6.188 13.008 1 95.88 182 ILE B N 1
ATOM 3628 C CA . ILE B 1 182 ? 3.287 7.469 12.477 1 95.88 182 ILE B CA 1
ATOM 3629 C C . ILE B 1 182 ? 2.27 8.555 12.805 1 95.88 182 ILE B C 1
ATOM 3631 O O . ILE B 1 182 ? 2.631 9.609 13.344 1 95.88 182 ILE B O 1
ATOM 3635 N N . VAL B 1 183 ? 1.061 8.32 12.539 1 95.44 183 VAL B N 1
ATOM 3636 C CA . VAL B 1 183 ? 0.015 9.32 12.703 1 95.44 183 VAL B CA 1
ATOM 3637 C C . VAL B 1 183 ? -0.233 9.57 14.188 1 95.44 183 VAL B C 1
ATOM 3639 O O . VAL B 1 183 ? -0.375 10.719 14.625 1 95.44 183 VAL B O 1
ATOM 3642 N N . MET B 1 184 ? -0.252 8.492 14.93 1 97.5 184 MET B N 1
ATOM 3643 C CA . MET B 1 184 ? -0.487 8.656 16.359 1 97.5 184 MET B CA 1
ATOM 3644 C C . MET B 1 184 ? 0.693 9.352 17.031 1 97.5 184 MET B C 1
ATOM 3646 O O . MET B 1 184 ? 0.513 10.117 17.984 1 97.5 184 MET B O 1
ATOM 3650 N N . ARG B 1 185 ? 1.876 9.07 16.562 1 97.06 185 ARG B N 1
ATOM 3651 C CA . ARG B 1 185 ? 3.043 9.781 17.078 1 97.06 185 ARG B CA 1
ATOM 3652 C C . ARG B 1 185 ? 2.914 11.281 16.859 1 97.06 185 ARG B C 1
ATOM 3654 O O . ARG B 1 185 ? 3.066 12.07 17.797 1 97.06 185 ARG B O 1
ATOM 3661 N N . THR B 1 186 ? 2.627 11.656 15.703 1 94.44 186 THR B N 1
ATOM 3662 C CA . THR B 1 186 ? 2.531 13.07 15.352 1 94.44 186 THR B CA 1
ATOM 3663 C C . THR B 1 186 ? 1.383 13.742 16.094 1 94.44 186 THR B C 1
ATOM 3665 O O . THR B 1 186 ? 1.538 14.844 16.625 1 94.44 186 THR B O 1
ATOM 3668 N N . SER B 1 187 ? 0.266 13.078 16.109 1 95.69 187 SER B N 1
ATOM 3669 C CA . SER B 1 187 ? -0.896 13.617 16.797 1 95.69 187 SER B CA 1
ATOM 3670 C C . SER B 1 187 ? -0.63 13.766 18.297 1 95.69 187 SER B C 1
ATOM 3672 O O . SER B 1 187 ? -1.094 14.719 18.922 1 95.69 187 SER B O 1
ATOM 3674 N N . THR B 1 188 ? 0.053 12.828 18.844 1 96.25 188 THR B N 1
ATOM 3675 C CA . THR B 1 188 ? 0.369 12.859 20.266 1 96.25 188 THR B CA 1
ATOM 3676 C C . THR B 1 188 ? 1.342 13.992 20.578 1 96.25 188 THR B C 1
ATOM 3678 O O . THR B 1 188 ? 1.195 14.688 21.578 1 96.25 188 THR B O 1
ATOM 3681 N N . ILE B 1 189 ? 2.324 14.195 19.797 1 94.81 189 ILE B N 1
ATOM 3682 C CA . ILE B 1 189 ? 3.266 15.297 19.969 1 94.81 189 ILE B CA 1
ATOM 3683 C C . ILE B 1 189 ? 2.508 16.625 19.969 1 94.81 189 ILE B C 1
ATOM 3685 O O . ILE B 1 189 ? 2.764 17.484 20.812 1 94.81 189 ILE B O 1
ATOM 3689 N N . GLN B 1 190 ? 1.599 16.734 19.078 1 93.19 190 GLN B N 1
ATOM 3690 C CA . GLN B 1 190 ? 0.802 17.953 19 1 93.19 190 GLN B CA 1
ATOM 3691 C C . GLN B 1 190 ? -0.084 18.125 20.234 1 93.19 190 GLN B C 1
ATOM 3693 O O . GLN B 1 190 ? -0.244 19.234 20.734 1 93.19 190 GLN B O 1
ATOM 3698 N N . ALA B 1 191 ? -0.601 17.094 20.688 1 92.44 191 ALA B N 1
ATOM 3699 C CA . ALA B 1 191 ? -1.503 17.125 21.844 1 92.44 191 ALA B CA 1
ATOM 3700 C C . ALA B 1 191 ? -0.742 17.422 23.125 1 92.44 191 ALA B C 1
ATOM 3702 O O . ALA B 1 191 ? -1.259 18.109 24.016 1 92.44 191 ALA B O 1
ATOM 3703 N N . THR B 1 192 ? 0.43 16.875 23.281 1 92.62 192 THR B N 1
ATOM 3704 C CA . THR B 1 192 ? 1.212 17.016 24.5 1 92.62 192 THR B CA 1
ATOM 3705 C C . THR B 1 192 ? 1.637 18.469 24.688 1 92.62 192 THR B C 1
ATOM 3707 O O . THR B 1 192 ? 1.907 18.906 25.812 1 92.62 192 THR B O 1
ATOM 3710 N N . SER B 1 193 ? 1.631 19.219 23.594 1 90.56 193 SER B N 1
ATOM 3711 C CA . SER B 1 193 ? 2.049 20.609 23.672 1 90.56 193 SER B CA 1
ATOM 3712 C C . SER B 1 193 ? 0.874 21.531 24 1 90.56 193 SER B C 1
ATOM 3714 O O . SER B 1 193 ? 1.051 22.734 24.203 1 90.56 193 SER B O 1
ATOM 3716 N N . GLN B 1 194 ? -0.269 20.938 24.156 1 91.5 194 GLN B N 1
ATOM 3717 C CA . GLN B 1 194 ? -1.466 21.734 24.422 1 91.5 194 GLN B CA 1
ATOM 3718 C C . GLN B 1 194 ? -1.613 22.031 25.906 1 91.5 194 GLN B C 1
ATOM 3720 O O . GLN B 1 194 ? -1.143 21.266 26.75 1 91.5 194 GLN B O 1
ATOM 3725 N N . ASP B 1 195 ? -2.355 23.109 26.234 1 89.12 195 ASP B N 1
ATOM 3726 C CA . ASP B 1 195 ? -2.49 23.609 27.594 1 89.12 195 ASP B CA 1
ATOM 3727 C C . ASP B 1 195 ? -3.15 22.578 28.5 1 89.12 195 ASP B C 1
ATOM 3729 O O . ASP B 1 195 ? -2.799 22.469 29.672 1 89.12 195 ASP B O 1
ATOM 3733 N N . TYR B 1 196 ? -4.07 21.859 28 1 88.75 196 TYR B N 1
ATOM 3734 C CA . TYR B 1 196 ? -4.812 20.922 28.844 1 88.75 196 TYR B CA 1
ATOM 3735 C C . TYR B 1 196 ? -3.91 19.781 29.312 1 88.75 196 TYR B C 1
ATOM 3737 O O . TYR B 1 196 ? -4.09 19.25 30.422 1 88.75 196 TYR B O 1
ATOM 3745 N N . VAL B 1 197 ? -2.945 19.453 28.547 1 89.81 197 VAL B N 1
ATOM 3746 C CA . VAL B 1 197 ? -2.02 18.391 28.938 1 89.81 197 VAL B CA 1
ATOM 3747 C C . VAL B 1 197 ? -0.975 18.953 29.906 1 89.81 197 VAL B C 1
ATOM 3749 O O . VAL B 1 197 ? -0.636 18.297 30.891 1 89.81 197 VAL B O 1
ATOM 3752 N N . LEU B 1 198 ? -0.522 20.141 29.625 1 89.12 198 LEU B N 1
ATOM 3753 C CA . LEU B 1 198 ? 0.454 20.797 30.484 1 89.12 198 LEU B CA 1
ATOM 3754 C C . LEU B 1 198 ? -0.126 21.016 31.891 1 89.12 198 LEU B C 1
ATOM 3756 O O . LEU B 1 198 ? 0.57 20.859 32.875 1 89.12 198 LEU B O 1
ATOM 3760 N N . ALA B 1 199 ? -1.356 21.406 31.875 1 91.44 199 ALA B N 1
ATOM 3761 C CA . ALA B 1 199 ? -2.043 21.609 33.156 1 91.44 199 ALA B CA 1
ATOM 3762 C C . ALA B 1 199 ? -2.152 20.312 33.938 1 91.44 199 ALA B C 1
ATOM 3764 O O . ALA B 1 199 ? -1.96 20.297 35.156 1 91.44 199 ALA B O 1
ATOM 3765 N N . ALA B 1 200 ? -2.477 19.266 33.281 1 91.06 200 ALA B N 1
ATOM 3766 C CA . ALA B 1 200 ? -2.6 17.969 33.938 1 91.06 200 ALA B CA 1
ATOM 3767 C C . ALA B 1 200 ? -1.255 17.5 34.469 1 91.06 200 ALA B C 1
ATOM 3769 O O . ALA B 1 200 ? -1.189 16.922 35.562 1 91.06 200 ALA B O 1
ATOM 3770 N N . GLN B 1 201 ? -0.213 17.75 33.75 1 90.31 201 GLN B N 1
ATOM 3771 C CA . GLN B 1 201 ? 1.132 17.391 34.188 1 90.31 201 GLN B CA 1
ATOM 3772 C C . GLN B 1 201 ? 1.54 18.234 35.406 1 90.31 201 GLN B C 1
ATOM 3774 O O . GLN B 1 201 ? 2.156 17.703 36.344 1 90.31 201 GLN B O 1
ATOM 3779 N N . ALA B 1 202 ? 1.104 19.469 35.375 1 91.62 202 ALA B N 1
ATOM 3780 C CA . ALA B 1 202 ? 1.437 20.391 36.469 1 91.62 202 ALA B CA 1
ATOM 3781 C C . ALA B 1 202 ? 0.749 19.969 37.781 1 91.62 202 ALA B C 1
ATOM 3783 O O . ALA B 1 202 ? 1.3 20.156 38.844 1 91.62 202 ALA B O 1
ATOM 3784 N N . VAL B 1 203 ? -0.404 19.438 37.625 1 92.56 203 VAL B N 1
ATOM 3785 C CA . VAL B 1 203 ? -1.174 19.016 38.812 1 92.56 203 VAL B CA 1
ATOM 3786 C C . VAL B 1 203 ? -0.653 17.672 39.312 1 92.56 203 VAL B C 1
ATOM 3788 O O . VAL B 1 203 ? -0.927 17.281 40.438 1 92.56 203 VAL B O 1
ATOM 3791 N N . GLY B 1 204 ? 0.146 16.953 38.562 1 91.06 204 GLY B N 1
ATOM 3792 C CA . GLY B 1 204 ? 0.771 15.703 38.969 1 91.06 204 GLY B CA 1
ATOM 3793 C C . GLY B 1 204 ? -0.025 14.477 38.594 1 91.06 204 GLY B C 1
ATOM 3794 O O . GLY B 1 204 ? 0.031 13.453 39.25 1 91.06 204 GLY B O 1
ATOM 3795 N N . CYS B 1 205 ? -0.839 14.586 37.656 1 92.06 205 CYS B N 1
ATOM 3796 C CA . CYS B 1 205 ? -1.594 13.43 37.156 1 92.06 205 CYS B CA 1
ATOM 3797 C C . CYS B 1 205 ? -0.658 12.32 36.688 1 92.06 205 CYS B C 1
ATOM 3799 O O . CYS B 1 205 ? 0.42 12.594 36.156 1 92.06 205 CYS B O 1
ATOM 3801 N N . SER B 1 206 ? -1.116 11.117 36.938 1 94.81 206 SER B N 1
ATOM 3802 C CA . SER B 1 206 ? -0.314 9.977 36.5 1 94.81 206 SER B CA 1
ATOM 3803 C C . SER B 1 206 ? -0.271 9.859 35 1 94.81 206 SER B C 1
ATOM 3805 O O . SER B 1 206 ? -1.158 10.367 34.312 1 94.81 206 SER B O 1
ATOM 3807 N N . VAL B 1 207 ? 0.746 9.148 34.469 1 93 207 VAL B N 1
ATOM 3808 C CA . VAL B 1 207 ? 0.981 9.031 33.031 1 93 207 VAL B CA 1
ATOM 3809 C C . VAL B 1 207 ? -0.196 8.32 32.375 1 93 207 VAL B C 1
ATOM 3811 O O . VAL B 1 207 ? -0.749 8.805 31.375 1 93 207 VAL B O 1
ATOM 3814 N N . PRO B 1 208 ? -0.689 7.215 32.875 1 94.62 208 PRO B N 1
ATOM 3815 C CA . PRO B 1 208 ? -1.828 6.551 32.219 1 94.62 208 PRO B CA 1
ATOM 3816 C C . PRO B 1 208 ? -3.086 7.418 32.219 1 94.62 208 PRO B C 1
ATOM 3818 O O . PRO B 1 208 ? -3.865 7.367 31.266 1 94.62 208 PRO B O 1
ATOM 3821 N N . ARG B 1 209 ? -3.27 8.203 33.188 1 93.25 209 ARG B N 1
ATOM 3822 C CA . ARG B 1 209 ? -4.426 9.094 33.219 1 93.25 209 ARG B CA 1
ATOM 3823 C C . ARG B 1 209 ? -4.328 10.172 32.156 1 93.25 209 ARG B C 1
ATOM 3825 O O . ARG B 1 209 ? -5.328 10.523 31.531 1 93.25 209 ARG B O 1
ATOM 3832 N N . ILE B 1 210 ? -3.148 10.68 32.031 1 94.69 210 ILE B N 1
ATOM 3833 C CA . ILE B 1 210 ? -2.939 11.711 31.016 1 94.69 210 ILE B CA 1
ATOM 3834 C C . ILE B 1 210 ? -3.148 11.125 29.625 1 94.69 210 ILE B C 1
ATOM 3836 O O . ILE B 1 210 ? -3.842 11.719 28.797 1 94.69 210 ILE B O 1
ATOM 3840 N N . ILE B 1 211 ? -2.6 9.953 29.422 1 94.62 211 ILE B N 1
ATOM 3841 C CA . ILE B 1 211 ? -2.643 9.344 28.094 1 94.62 211 ILE B CA 1
ATOM 3842 C C . ILE B 1 211 ? -4.074 8.93 27.766 1 94.62 211 ILE B C 1
ATOM 3844 O O . ILE B 1 211 ? -4.605 9.281 26.703 1 94.62 211 ILE B O 1
ATOM 3848 N N . PHE B 1 212 ? -4.773 8.242 28.672 1 94.19 212 PHE B N 1
ATOM 3849 C CA . PHE B 1 212 ? -6.09 7.676 28.391 1 94.19 212 PHE B CA 1
ATOM 3850 C C . PHE B 1 212 ? -7.184 8.711 28.609 1 94.19 212 PHE B C 1
ATOM 3852 O O . PHE B 1 212 ? -8.25 8.641 28 1 94.19 212 PHE B O 1
ATOM 3859 N N . GLY B 1 213 ? -6.836 9.727 29.375 1 92.06 213 GLY B N 1
ATOM 3860 C CA . GLY B 1 213 ? -7.852 10.703 29.734 1 92.06 213 GLY B CA 1
ATOM 3861 C C . GLY B 1 213 ? -7.777 11.969 28.891 1 92.06 213 GLY B C 1
ATOM 3862 O O . GLY B 1 213 ? -8.797 12.602 28.625 1 92.06 213 GLY B O 1
ATOM 3863 N N . GLU B 1 214 ? -6.621 12.383 28.516 1 91.25 214 GLU B N 1
ATOM 3864 C CA . GLU B 1 214 ? -6.449 13.672 27.844 1 91.25 214 GLU B CA 1
ATOM 3865 C C . GLU B 1 214 ? -5.969 13.5 26.406 1 91.25 214 GLU B C 1
ATOM 3867 O O . GLU B 1 214 ? -6.586 14.023 25.484 1 91.25 214 GLU B O 1
ATOM 3872 N N . ILE B 1 215 ? -5.039 12.688 26.203 1 93.88 215 ILE B N 1
ATOM 3873 C CA . ILE B 1 215 ? -4.383 12.633 24.906 1 93.88 215 ILE B CA 1
ATOM 3874 C C . ILE B 1 215 ? -5.215 11.781 23.938 1 93.88 215 ILE B C 1
ATOM 3876 O O . ILE B 1 215 ? -5.629 12.258 22.891 1 93.88 215 ILE B O 1
ATOM 3880 N N . LEU B 1 216 ? -5.555 10.547 24.328 1 93.81 216 LEU B N 1
ATOM 3881 C CA . LEU B 1 216 ? -6.188 9.586 23.422 1 93.81 216 LEU B CA 1
ATOM 3882 C C . LEU B 1 216 ? -7.539 10.102 22.938 1 93.81 216 LEU B C 1
ATOM 3884 O O . LEU B 1 216 ? -7.84 10.039 21.75 1 93.81 216 LEU B O 1
ATOM 3888 N N . PRO B 1 217 ? -8.336 10.656 23.828 1 91.62 217 PRO B N 1
ATOM 3889 C CA . PRO B 1 217 ? -9.617 11.18 23.359 1 91.62 217 PRO B CA 1
ATOM 3890 C C . PRO B 1 217 ? -9.461 12.305 22.344 1 91.62 217 PRO B C 1
ATOM 3892 O O . PRO B 1 217 ? -10.32 12.477 21.469 1 91.62 217 PRO B O 1
ATOM 3895 N N . ASN B 1 218 ? -8.383 13.047 22.406 1 90.5 218 ASN B N 1
ATOM 3896 C CA . ASN B 1 218 ? -8.172 14.18 21.516 1 90.5 218 ASN B CA 1
ATOM 3897 C C . ASN B 1 218 ? -7.559 13.742 20.188 1 90.5 218 ASN B C 1
ATOM 3899 O O . ASN B 1 218 ? -7.613 14.469 19.188 1 90.5 218 ASN B O 1
ATOM 3903 N N . VAL B 1 219 ? -7 12.562 20.156 1 92.25 219 VAL B N 1
ATOM 3904 C CA . VAL B 1 219 ? -6.379 12.117 18.906 1 92.25 219 VAL B CA 1
ATOM 3905 C C . VAL B 1 219 ? -7.23 11.016 18.281 1 92.25 219 VAL B C 1
ATOM 3907 O O . VAL B 1 219 ? -6.836 10.422 17.266 1 92.25 219 VAL B O 1
ATOM 3910 N N . LEU B 1 220 ? -8.414 10.789 18.844 1 93 220 LEU B N 1
ATOM 3911 C CA . LEU B 1 220 ? -9.297 9.719 18.406 1 93 220 LEU B CA 1
ATOM 3912 C C . LEU B 1 220 ? -9.75 9.953 16.969 1 93 220 LEU B C 1
ATOM 3914 O O . LEU B 1 220 ? -9.953 8.992 16.219 1 93 220 LEU B O 1
ATOM 3918 N N . ASN B 1 221 ? -9.945 11.164 16.625 1 91.12 221 ASN B N 1
ATOM 3919 C CA . ASN B 1 221 ? -10.367 11.477 15.266 1 91.12 221 ASN B CA 1
ATOM 3920 C C . ASN B 1 221 ? -9.344 10.984 14.242 1 91.12 221 ASN B C 1
ATOM 3922 O O . ASN B 1 221 ? -9.703 10.336 13.258 1 91.12 221 ASN B O 1
ATOM 3926 N N . ASN B 1 222 ? -8.094 11.281 14.508 1 94.25 222 ASN B N 1
ATOM 3927 C CA . ASN B 1 222 ? -7.027 10.828 13.625 1 94.25 222 ASN B CA 1
ATOM 3928 C C . ASN B 1 222 ? -6.926 9.305 13.602 1 94.25 222 ASN B C 1
ATOM 3930 O O . ASN B 1 222 ? -6.629 8.711 12.562 1 94.25 222 ASN B O 1
ATOM 3934 N N . LEU B 1 223 ? -7.191 8.766 14.734 1 96 223 LEU B N 1
ATOM 3935 C CA . LEU B 1 223 ? -7.141 7.312 14.852 1 96 223 LEU B CA 1
ATOM 3936 C C . LEU B 1 223 ? -8.219 6.664 13.992 1 96 223 LEU B C 1
ATOM 3938 O O . LEU B 1 223 ? -7.965 5.672 13.312 1 96 223 LEU B O 1
ATOM 3942 N N . ILE B 1 224 ? -9.406 7.207 13.992 1 93.75 224 ILE B N 1
ATOM 3943 C CA . ILE B 1 224 ? -10.523 6.668 13.234 1 93.75 224 ILE B CA 1
ATOM 3944 C C . ILE B 1 224 ? -10.234 6.773 11.742 1 93.75 224 ILE B C 1
ATOM 3946 O O . ILE B 1 224 ? -10.484 5.832 10.984 1 93.75 224 ILE B O 1
ATOM 3950 N N . ILE B 1 225 ? -9.672 7.859 11.328 1 91.38 225 ILE B N 1
ATOM 3951 C CA . ILE B 1 225 ? -9.352 8.07 9.914 1 91.38 225 ILE B CA 1
ATOM 3952 C C . ILE B 1 225 ? -8.328 7.027 9.461 1 91.38 225 ILE B C 1
ATOM 3954 O O . ILE B 1 225 ? -8.508 6.379 8.43 1 91.38 225 ILE B O 1
ATOM 3958 N N . VAL B 1 226 ? -7.324 6.844 10.242 1 95.5 226 VAL B N 1
ATOM 3959 C CA . VAL B 1 226 ? -6.281 5.883 9.898 1 95.5 226 VAL B CA 1
ATOM 3960 C C . VAL B 1 226 ? -6.859 4.469 9.898 1 95.5 226 VAL B C 1
ATOM 3962 O O . VAL B 1 226 ? -6.512 3.645 9.047 1 95.5 226 VAL B O 1
ATOM 3965 N N . ALA B 1 227 ? -7.699 4.223 10.859 1 96.69 227 ALA B N 1
ATOM 3966 C CA . ALA B 1 227 ? -8.305 2.895 10.977 1 96.69 227 ALA B CA 1
ATOM 3967 C C . ALA B 1 227 ? -9.094 2.539 9.719 1 96.69 227 ALA B C 1
ATOM 3969 O O . ALA B 1 227 ? -9.047 1.397 9.25 1 96.69 227 ALA B O 1
ATOM 3970 N N . THR B 1 228 ? -9.844 3.477 9.203 1 93.69 228 THR B N 1
ATOM 3971 C CA . THR B 1 228 ? -10.625 3.227 7.996 1 93.69 228 THR B CA 1
ATOM 3972 C C . THR B 1 228 ? -9.711 2.926 6.812 1 93.69 228 THR B C 1
ATOM 3974 O O . THR B 1 228 ? -9.953 1.988 6.051 1 93.69 228 THR B O 1
ATOM 3977 N N . LEU B 1 229 ? -8.672 3.691 6.719 1 91.25 229 LEU B N 1
ATOM 3978 C CA . LEU B 1 229 ? -7.723 3.498 5.621 1 91.25 229 LEU B CA 1
ATOM 3979 C C . LEU B 1 229 ? -7.043 2.139 5.723 1 91.25 229 LEU B C 1
ATOM 3981 O O . LEU B 1 229 ? -6.887 1.441 4.719 1 91.25 229 LEU B O 1
ATOM 3985 N N . GLU B 1 230 ? -6.656 1.798 6.902 1 96 230 GLU B N 1
ATOM 3986 C CA . GLU B 1 230 ? -5.93 0.547 7.094 1 96 230 GLU B CA 1
ATOM 3987 C C . GLU B 1 230 ? -6.855 -0.657 6.961 1 96 230 GLU B C 1
ATOM 3989 O O . GLU B 1 230 ? -6.43 -1.729 6.527 1 96 230 GLU B O 1
ATOM 3994 N N . MET B 1 231 ? -8.078 -0.465 7.34 1 96.5 231 MET B N 1
ATOM 3995 C CA . MET B 1 231 ? -9.047 -1.53 7.105 1 96.5 231 MET B CA 1
ATOM 3996 C C . MET B 1 231 ? -9.148 -1.854 5.617 1 96.5 231 MET B C 1
ATOM 3998 O O . MET B 1 231 ? -9.109 -3.023 5.23 1 96.5 231 MET B O 1
ATOM 4002 N N . ALA B 1 232 ? -9.328 -0.833 4.867 1 94.38 232 ALA B N 1
ATOM 4003 C CA . ALA B 1 232 ? -9.367 -1.014 3.42 1 94.38 232 ALA B CA 1
ATOM 4004 C C . ALA B 1 232 ? -8.094 -1.686 2.912 1 94.38 232 ALA B C 1
ATOM 4006 O O . ALA B 1 232 ? -8.156 -2.596 2.082 1 94.38 232 ALA B O 1
ATOM 4007 N N . HIS B 1 233 ? -6.984 -1.308 3.41 1 93.38 233 HIS B N 1
ATOM 4008 C CA . HIS B 1 233 ? -5.699 -1.877 3.021 1 93.38 233 HIS B CA 1
ATOM 4009 C C . HIS B 1 233 ? -5.625 -3.359 3.373 1 93.38 233 HIS B C 1
ATOM 4011 O O . HIS B 1 233 ? -5.098 -4.16 2.598 1 93.38 233 HIS B O 1
ATOM 4017 N N . ALA B 1 234 ? -6.039 -3.656 4.508 1 96.12 234 ALA B N 1
ATOM 4018 C CA . ALA B 1 234 ? -6.02 -5.043 4.961 1 96.12 234 ALA B CA 1
ATOM 4019 C C . ALA B 1 234 ? -6.875 -5.926 4.055 1 96.12 234 ALA B C 1
ATOM 4021 O O . ALA B 1 234 ? -6.473 -7.039 3.705 1 96.12 234 ALA B O 1
ATOM 4022 N N . ILE B 1 235 ? -8.008 -5.441 3.75 1 95.81 235 ILE B N 1
ATOM 4023 C CA . ILE B 1 235 ? -8.93 -6.188 2.898 1 95.81 235 ILE B CA 1
ATOM 4024 C C . ILE B 1 235 ? -8.281 -6.453 1.544 1 95.81 235 ILE B C 1
ATOM 4026 O O . ILE B 1 235 ? -8.32 -7.578 1.041 1 95.81 235 ILE B O 1
ATOM 4030 N N . LEU B 1 236 ? -7.711 -5.52 1.042 1 92.44 236 LEU B N 1
ATOM 4031 C CA . LEU B 1 236 ? -7.098 -5.633 -0.277 1 92.44 236 LEU B CA 1
ATOM 4032 C C . LEU B 1 236 ? -5.867 -6.535 -0.228 1 92.44 236 LEU B C 1
ATOM 4034 O O . LEU B 1 236 ? -5.609 -7.293 -1.168 1 92.44 236 LEU B O 1
ATOM 4038 N N . LEU B 1 237 ? -5.09 -6.441 0.838 1 92.19 237 LEU B N 1
ATOM 4039 C CA . LEU B 1 237 ? -3.926 -7.309 0.98 1 92.19 237 LEU B CA 1
ATOM 4040 C C . LEU B 1 237 ? -4.352 -8.766 1.144 1 92.19 237 LEU B C 1
ATOM 4042 O O . LEU B 1 237 ? -3.689 -9.672 0.631 1 92.19 237 LEU B O 1
ATOM 4046 N N . GLU B 1 238 ? -5.406 -8.969 1.854 1 94 238 GLU B N 1
ATOM 4047 C CA . GLU B 1 238 ? -5.945 -10.32 1.943 1 94 238 GLU B CA 1
ATOM 4048 C C . GLU B 1 238 ? -6.34 -10.852 0.568 1 94 238 GLU B C 1
ATOM 4050 O O . GLU B 1 238 ? -6.094 -12.016 0.249 1 94 238 GLU B O 1
ATOM 4055 N N . ALA B 1 239 ? -6.992 -10.039 -0.171 1 91.69 239 ALA B N 1
ATOM 4056 C CA . ALA B 1 239 ? -7.363 -10.445 -1.525 1 91.69 239 ALA B CA 1
ATOM 4057 C C . ALA B 1 239 ? -6.129 -10.828 -2.34 1 91.69 239 ALA B C 1
ATOM 4059 O O . ALA B 1 239 ? -6.145 -11.812 -3.082 1 91.69 239 ALA B O 1
ATOM 4060 N N . ALA B 1 240 ? -5.098 -10.078 -2.188 1 88.19 240 ALA B N 1
ATOM 4061 C CA . ALA B 1 240 ? -3.85 -10.375 -2.885 1 88.19 240 ALA B CA 1
ATOM 4062 C C . ALA B 1 240 ? -3.271 -11.711 -2.436 1 88.19 240 ALA B C 1
ATOM 4064 O O . ALA B 1 240 ? -2.836 -12.516 -3.262 1 88.19 240 ALA B O 1
ATOM 4065 N N . LEU B 1 241 ? -3.262 -11.969 -1.169 1 89.94 241 LEU B N 1
ATOM 4066 C CA . LEU B 1 241 ? -2.756 -13.227 -0.623 1 89.94 241 LEU B CA 1
ATOM 4067 C C . LEU B 1 241 ? -3.604 -14.406 -1.092 1 89.94 241 LEU B C 1
ATOM 4069 O O . LEU B 1 241 ? -3.072 -15.477 -1.383 1 89.94 241 LEU B O 1
ATOM 4073 N N . SER B 1 242 ? -4.895 -14.172 -1.114 1 90.5 242 SER B N 1
ATOM 4074 C CA . SER B 1 242 ? -5.785 -15.219 -1.603 1 90.5 242 SER B CA 1
ATOM 4075 C C . SER B 1 242 ? -5.52 -15.531 -3.072 1 90.5 242 SER B C 1
ATOM 4077 O O . SER B 1 242 ? -5.551 -16.688 -3.48 1 90.5 242 SER B O 1
ATOM 4079 N N . PHE B 1 243 ? -5.297 -14.562 -3.787 1 83.94 243 PHE B N 1
ATOM 4080 C CA . PHE B 1 243 ? -4.973 -14.758 -5.195 1 83.94 243 PHE B CA 1
ATOM 4081 C C . PHE B 1 243 ? -3.697 -15.578 -5.348 1 83.94 243 PHE B C 1
ATOM 4083 O O . PHE B 1 243 ? -3.535 -16.312 -6.328 1 83.94 243 PHE B O 1
ATOM 4090 N N . LEU B 1 244 ? -2.85 -15.508 -4.371 1 81 244 LEU B N 1
ATOM 4091 C CA . LEU B 1 244 ? -1.597 -16.25 -4.387 1 81 244 LEU B CA 1
ATOM 4092 C C . LEU B 1 244 ? -1.788 -17.656 -3.803 1 81 244 LEU B C 1
ATOM 4094 O O . LEU B 1 244 ? -0.841 -18.438 -3.742 1 81 244 LEU B O 1
ATOM 4098 N N . GLY B 1 245 ? -2.967 -17.906 -3.418 1 83.56 245 GLY B N 1
ATOM 4099 C CA . GLY B 1 245 ? -3.277 -19.203 -2.852 1 83.56 245 GLY B CA 1
ATOM 4100 C C . GLY B 1 245 ? -2.922 -19.312 -1.382 1 83.56 245 GLY B C 1
ATOM 4101 O O . GLY B 1 245 ? -2.926 -20.406 -0.819 1 83.56 245 GLY B O 1
ATOM 4102 N N . LEU B 1 246 ? -2.584 -18.156 -0.772 1 85.69 246 LEU B N 1
ATOM 4103 C CA . LEU B 1 246 ? -2.076 -18.203 0.594 1 85.69 246 LEU B CA 1
ATOM 4104 C C . LEU B 1 246 ? -2.979 -17.422 1.536 1 85.69 246 LEU B C 1
ATOM 4106 O O . LEU B 1 246 ? -2.604 -17.141 2.678 1 85.69 246 LEU B O 1
ATOM 4110 N N . GLY B 1 247 ? -4.059 -16.953 1.089 1 89.94 247 GLY B N 1
ATOM 4111 C CA . GLY B 1 247 ? -5.012 -16.234 1.924 1 89.94 247 GLY B CA 1
ATOM 4112 C C . GLY B 1 247 ? -5.98 -17.156 2.641 1 89.94 247 GLY B C 1
ATOM 4113 O O . GLY B 1 247 ? -5.594 -18.219 3.129 1 89.94 247 GLY B O 1
ATOM 4114 N N . VAL B 1 248 ? -7.145 -16.734 2.74 1 91.12 248 VAL B N 1
ATOM 4115 C CA . VAL B 1 248 ? -8.219 -17.547 3.314 1 91.12 248 VAL B CA 1
ATOM 4116 C C . VAL B 1 248 ? -8.414 -18.812 2.494 1 91.12 248 VAL B C 1
ATOM 4118 O O . VAL B 1 248 ? -8.305 -18.797 1.266 1 91.12 248 VAL B O 1
ATOM 4121 N N . GLN B 1 249 ? -8.656 -19.859 3.209 1 91.56 249 GLN B N 1
ATOM 4122 C CA . GLN B 1 249 ? -8.766 -21.141 2.523 1 91.56 249 GLN B CA 1
ATOM 4123 C C . GLN B 1 249 ? -10.211 -21.641 2.508 1 91.56 249 GLN B C 1
ATOM 4125 O O . GLN B 1 249 ? -10.969 -21.375 3.445 1 91.56 249 GLN B O 1
ATOM 4130 N N . PRO B 1 250 ? -10.484 -22.312 1.36 1 89.44 250 PRO B N 1
ATOM 4131 C CA . PRO B 1 250 ? -11.789 -22.969 1.353 1 89.44 250 PRO B CA 1
ATOM 4132 C C . PRO B 1 250 ? -12 -23.891 2.555 1 89.44 250 PRO B C 1
ATOM 4134 O O . PRO B 1 250 ? -11.031 -24.406 3.113 1 89.44 250 PRO B O 1
ATOM 4137 N N . PRO B 1 251 ? -13.336 -23.984 3.029 1 90.56 251 PRO B N 1
ATOM 4138 C CA . PRO B 1 251 ? -14.594 -23.656 2.363 1 90.56 251 PRO B CA 1
ATOM 4139 C C . PRO B 1 251 ? -15.078 -22.25 2.658 1 90.56 251 PRO B C 1
ATOM 4141 O O . PRO B 1 251 ? -16.062 -21.781 2.076 1 90.56 251 PRO B O 1
ATOM 4144 N N . LEU B 1 252 ? -14.305 -21.531 3.455 1 90.81 252 LEU B N 1
ATOM 4145 C CA . LEU B 1 252 ? -14.711 -20.188 3.832 1 90.81 252 LEU B CA 1
ATOM 4146 C C . LEU B 1 252 ? -14.68 -19.25 2.627 1 90.81 252 LEU B C 1
ATOM 4148 O O . LEU B 1 252 ? -13.688 -19.219 1.891 1 90.81 252 LEU B O 1
ATOM 4152 N N . PRO B 1 253 ? -15.797 -18.562 2.541 1 93.38 253 PRO B N 1
ATOM 4153 C CA . PRO B 1 253 ? -15.781 -17.609 1.426 1 93.38 253 PRO B CA 1
ATOM 4154 C C . PRO B 1 253 ? -15.312 -16.219 1.843 1 93.38 253 PRO B C 1
ATOM 4156 O O . PRO B 1 253 ? -15.703 -15.719 2.9 1 93.38 253 PRO B O 1
ATOM 4159 N N . SER B 1 254 ? -14.367 -15.656 1.145 1 94.5 254 SER B N 1
ATOM 4160 C CA . SER B 1 254 ? -14.023 -14.234 1.161 1 94.5 254 SER B CA 1
ATOM 4161 C C . SER B 1 254 ? -14.039 -13.648 -0.246 1 94.5 254 SER B C 1
ATOM 4163 O O . SER B 1 254 ? -13.906 -14.375 -1.23 1 94.5 254 SER B O 1
ATOM 4165 N N . TRP B 1 255 ? -14.312 -12.422 -0.265 1 95.69 255 TRP B N 1
ATOM 4166 C CA . TRP B 1 255 ? -14.391 -11.82 -1.592 1 95.69 255 TRP B CA 1
ATOM 4167 C C . TRP B 1 255 ? -13.047 -11.938 -2.314 1 95.69 255 TRP B C 1
ATOM 4169 O O . TRP B 1 255 ? -13.008 -12.125 -3.533 1 95.69 255 TRP B O 1
ATOM 4179 N N . GLY B 1 256 ? -11.984 -11.836 -1.557 1 92.44 256 GLY B N 1
ATOM 4180 C CA . GLY B 1 256 ? -10.672 -12.062 -2.146 1 92.44 256 GLY B CA 1
ATOM 4181 C C . GLY B 1 256 ? -10.492 -13.477 -2.674 1 92.44 256 GLY B C 1
ATOM 4182 O O . GLY B 1 256 ? -9.984 -13.664 -3.781 1 92.44 256 GLY B O 1
ATOM 4183 N N . LEU B 1 257 ? -10.891 -14.43 -1.934 1 93.62 257 LEU B N 1
ATOM 4184 C CA . LEU B 1 257 ? -10.781 -15.82 -2.357 1 93.62 257 LEU B CA 1
ATOM 4185 C C . LEU B 1 257 ? -11.68 -16.094 -3.562 1 93.62 257 LEU B C 1
ATOM 4187 O O . LEU B 1 257 ? -11.297 -16.844 -4.465 1 93.62 257 LEU B O 1
ATOM 4191 N N . MET B 1 258 ? -12.859 -15.492 -3.516 1 94.62 258 MET B N 1
ATOM 4192 C CA . MET B 1 258 ? -13.781 -15.68 -4.629 1 94.62 258 MET B CA 1
ATOM 4193 C C . MET B 1 258 ? -13.188 -15.133 -5.926 1 94.62 258 MET B C 1
ATOM 4195 O O . MET B 1 258 ? -13.367 -15.727 -6.992 1 94.62 258 MET B O 1
ATOM 4199 N N . VAL B 1 259 ? -12.5 -14.07 -5.84 1 91.44 259 VAL B N 1
ATOM 4200 C CA . VAL B 1 259 ? -11.797 -13.523 -6.996 1 91.44 259 VAL B CA 1
ATOM 4201 C C . VAL B 1 259 ? -10.711 -14.5 -7.445 1 91.44 259 VAL B C 1
ATOM 4203 O O . VAL B 1 259 ? -10.578 -14.789 -8.633 1 91.44 259 VAL B O 1
ATOM 4206 N N . ALA B 1 260 ? -9.969 -15.023 -6.527 1 89.38 260 ALA B N 1
ATOM 4207 C CA . ALA B 1 260 ? -8.883 -15.961 -6.809 1 89.38 260 ALA B CA 1
ATOM 4208 C C . ALA B 1 260 ? -9.406 -17.203 -7.508 1 89.38 260 ALA B C 1
ATOM 4210 O O . ALA B 1 260 ? -8.781 -17.719 -8.438 1 89.38 260 ALA B O 1
ATOM 4211 N N . GLU B 1 261 ? -10.523 -17.672 -7.074 1 90.56 261 GLU B N 1
ATOM 4212 C CA . GLU B 1 261 ? -11.109 -18.891 -7.633 1 90.56 261 GLU B CA 1
ATOM 4213 C C . GLU B 1 261 ? -11.617 -18.656 -9.055 1 90.56 261 GLU B C 1
ATOM 4215 O O . GLU B 1 261 ? -11.703 -19.578 -9.852 1 90.56 261 GLU B O 1
ATOM 4220 N N . GLY B 1 262 ? -11.984 -17.438 -9.297 1 88.81 262 GLY B N 1
ATOM 4221 C CA . GLY B 1 262 ? -12.484 -17.109 -10.625 1 88.81 262 GLY B CA 1
ATOM 4222 C C . GLY B 1 262 ? -11.383 -16.938 -11.656 1 88.81 262 GLY B C 1
ATOM 4223 O O . GLY B 1 262 ? -11.656 -16.859 -12.852 1 88.81 262 GLY B O 1
ATOM 4224 N N . ARG B 1 263 ? -10.211 -16.953 -11.258 1 82.25 263 ARG B N 1
ATOM 4225 C CA . ARG B 1 263 ? -9.078 -16.672 -12.133 1 82.25 263 ARG B CA 1
ATOM 4226 C C . ARG B 1 263 ? -8.977 -17.703 -13.242 1 82.25 263 ARG B C 1
ATOM 4228 O O . ARG B 1 263 ? -8.711 -17.359 -14.398 1 82.25 263 ARG B O 1
ATOM 4235 N N . SER B 1 264 ? -9.148 -18.953 -12.898 1 80.31 264 SER B N 1
ATOM 4236 C CA . SER B 1 264 ? -9 -20.047 -13.867 1 80.31 264 SER B CA 1
ATOM 4237 C C . SER B 1 264 ? -10.07 -19.969 -14.945 1 80.31 264 SER B C 1
ATOM 4239 O O . SER B 1 264 ? -9.898 -20.531 -16.031 1 80.31 264 SER B O 1
ATOM 4241 N N . ASN B 1 265 ? -11.125 -19.266 -14.68 1 79.88 265 ASN B N 1
ATOM 4242 C CA . ASN B 1 265 ? -12.234 -19.203 -15.625 1 79.88 265 ASN B CA 1
ATOM 4243 C C . ASN B 1 265 ? -12.445 -17.781 -16.141 1 79.88 265 ASN B C 1
ATOM 4245 O O . ASN B 1 265 ? -13.547 -17.422 -16.547 1 79.88 265 ASN B O 1
ATOM 4249 N N . LEU B 1 266 ? -11.43 -17.016 -16 1 71.12 266 LEU B N 1
ATOM 4250 C CA . LEU B 1 266 ? -11.531 -15.586 -16.297 1 71.12 266 LEU B CA 1
ATOM 4251 C C . LEU B 1 266 ? -12 -15.367 -17.734 1 71.12 266 LEU B C 1
ATOM 4253 O O . LEU B 1 266 ? -12.859 -14.523 -17.984 1 71.12 266 LEU B O 1
ATOM 4257 N N . PHE B 1 267 ? -11.555 -16.125 -18.641 1 73.25 267 PHE B N 1
ATOM 4258 C CA . PHE B 1 267 ? -11.812 -15.875 -20.047 1 73.25 267 PHE B CA 1
ATOM 4259 C C . PHE B 1 267 ? -13.203 -16.359 -20.438 1 73.25 267 PHE B C 1
ATOM 4261 O O . PHE B 1 267 ? -13.844 -15.797 -21.328 1 73.25 267 PHE B O 1
ATOM 4268 N N . PHE B 1 268 ? -13.695 -17.25 -19.703 1 77.81 268 PHE B N 1
ATOM 4269 C CA . PHE B 1 268 ? -14.953 -17.859 -20.109 1 77.81 268 PHE B CA 1
ATOM 4270 C C . PHE B 1 268 ? -16.094 -17.406 -19.219 1 77.81 268 PHE B C 1
ATOM 4272 O O . PHE B 1 268 ? -17.234 -17.266 -19.672 1 77.81 268 PHE B O 1
ATOM 4279 N N . GLU B 1 269 ? -15.766 -17.141 -18 1 88.5 269 GLU B N 1
ATOM 4280 C CA . GLU B 1 269 ? -16.797 -16.734 -17.031 1 88.5 269 GLU B CA 1
ATOM 4281 C C . GLU B 1 269 ? -16.328 -15.516 -16.234 1 88.5 269 GLU B C 1
ATOM 4283 O O . GLU B 1 269 ? -16.188 -15.594 -15.008 1 88.5 269 GLU B O 1
ATOM 4288 N N . PRO B 1 270 ? -16.328 -14.383 -16.875 1 86.75 270 PRO B N 1
ATOM 4289 C CA . PRO B 1 270 ? -15.773 -13.195 -16.234 1 86.75 270 PRO B CA 1
ATOM 4290 C C . PRO B 1 270 ? -16.594 -12.719 -15.047 1 86.75 270 PRO B C 1
ATOM 4292 O O . PRO B 1 270 ? -16.094 -11.969 -14.211 1 86.75 270 PRO B O 1
ATOM 4295 N N . TRP B 1 271 ? -17.875 -13.172 -14.961 1 90.5 271 TRP B N 1
ATOM 4296 C CA . TRP B 1 271 ? -18.703 -12.734 -13.852 1 90.5 271 TRP B CA 1
ATOM 4297 C C . TRP B 1 271 ? -18.188 -13.281 -12.523 1 90.5 271 TRP B C 1
ATOM 4299 O O . TRP B 1 271 ? -18.469 -12.711 -11.469 1 90.5 271 TRP B O 1
ATOM 4309 N N . LEU B 1 272 ? -17.469 -14.344 -12.547 1 91.81 272 LEU B N 1
ATOM 4310 C CA . LEU B 1 272 ? -16.922 -14.953 -11.336 1 91.81 272 LEU B CA 1
ATOM 4311 C C . LEU B 1 272 ? -15.906 -14.023 -10.672 1 91.81 272 L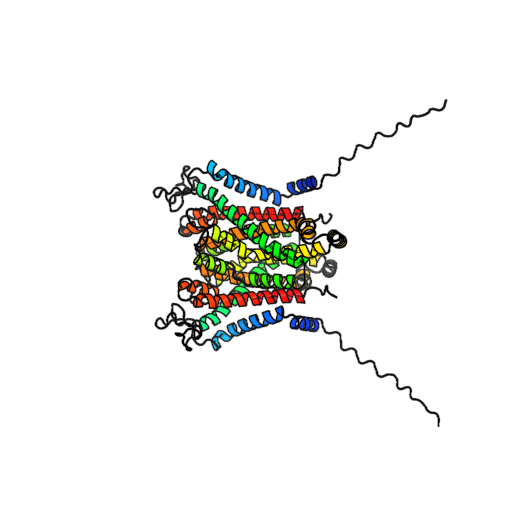EU B C 1
ATOM 4313 O O . LEU B 1 272 ? -15.758 -14.039 -9.445 1 91.81 272 LEU B O 1
ATOM 4317 N N . ILE B 1 273 ? -15.258 -13.188 -11.438 1 90.12 273 ILE B N 1
ATOM 4318 C CA . ILE B 1 273 ? -14.273 -12.25 -10.906 1 90.12 273 ILE B CA 1
ATOM 4319 C C . ILE B 1 273 ? -14.914 -10.875 -10.727 1 90.12 273 ILE B C 1
ATOM 4321 O O . ILE B 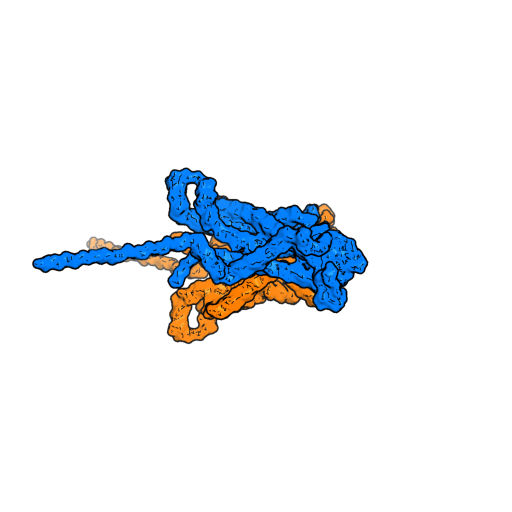1 273 ? -14.664 -10.188 -9.734 1 90.12 273 ILE B O 1
ATOM 4325 N N . ALA B 1 274 ? -15.789 -10.539 -11.617 1 91.25 274 ALA B N 1
ATOM 4326 C CA . ALA B 1 274 ? -16.375 -9.203 -11.641 1 91.25 274 ALA B CA 1
ATOM 4327 C C . ALA B 1 274 ? -17.266 -8.984 -10.414 1 91.25 274 ALA B C 1
ATOM 4329 O O . ALA B 1 274 ? -17.25 -7.906 -9.82 1 91.25 274 ALA B O 1
ATOM 4330 N N . ILE B 1 275 ? -17.969 -9.961 -10.047 1 94.5 275 ILE B N 1
ATOM 4331 C CA . ILE B 1 275 ? -18.953 -9.805 -8.984 1 94.5 275 ILE B CA 1
ATOM 4332 C C . ILE B 1 275 ? -18.25 -9.555 -7.652 1 94.5 275 ILE B C 1
ATOM 4334 O O . ILE B 1 275 ? -18.453 -8.523 -7.016 1 94.5 275 ILE B O 1
ATOM 4338 N N . PRO B 1 276 ? -17.359 -10.484 -7.25 1 95 276 PRO B N 1
ATOM 4339 C CA . PRO B 1 276 ? -16.656 -10.188 -6 1 95 276 PRO B CA 1
ATOM 4340 C C . PRO B 1 276 ? -15.719 -8.984 -6.121 1 95 276 PRO B C 1
ATOM 4342 O O . PRO B 1 276 ? -15.492 -8.273 -5.141 1 95 276 PRO B O 1
ATOM 4345 N N . GLY B 1 277 ? -15.211 -8.75 -7.312 1 92.5 277 GLY B N 1
ATOM 4346 C CA . GLY B 1 277 ? -14.383 -7.578 -7.539 1 92.5 277 GLY B CA 1
ATOM 4347 C C . GLY B 1 277 ? -15.125 -6.273 -7.309 1 92.5 277 GLY B C 1
ATOM 4348 O O . GLY B 1 277 ? -14.602 -5.363 -6.664 1 92.5 277 GLY B O 1
ATOM 4349 N N . VAL B 1 278 ? -16.266 -6.18 -7.84 1 93.88 278 VAL B N 1
ATOM 4350 C CA . VAL B 1 278 ? -17.109 -5 -7.656 1 93.88 278 VAL B CA 1
ATOM 4351 C C . VAL B 1 278 ? -17.484 -4.855 -6.188 1 93.88 278 VAL B C 1
ATOM 4353 O O . VAL B 1 278 ? -17.516 -3.746 -5.648 1 93.88 278 VAL B O 1
ATOM 4356 N N . ALA B 1 279 ? -17.797 -5.984 -5.594 1 96 279 ALA B N 1
ATOM 4357 C CA . ALA B 1 279 ? -18.109 -5.965 -4.164 1 96 279 ALA B CA 1
ATOM 4358 C C . ALA B 1 279 ? -16.938 -5.398 -3.361 1 96 279 ALA B C 1
ATOM 4360 O O . ALA B 1 279 ? -17.125 -4.555 -2.482 1 96 279 ALA B O 1
ATOM 4361 N N . LEU B 1 280 ? -15.781 -5.852 -3.703 1 95.5 280 LEU B N 1
ATOM 4362 C CA . LEU B 1 280 ? -14.57 -5.359 -3.049 1 95.5 280 LEU B CA 1
ATOM 4363 C C . LEU B 1 280 ? -14.398 -3.861 -3.281 1 95.5 280 LEU B C 1
ATOM 4365 O O . LEU B 1 280 ? -14.125 -3.109 -2.342 1 95.5 280 LEU B O 1
ATOM 4369 N N . PHE B 1 281 ? -14.586 -3.484 -4.477 1 94.06 281 PHE B N 1
ATOM 4370 C CA . PHE B 1 281 ? -14.453 -2.08 -4.844 1 94.06 281 PHE B CA 1
ATOM 4371 C C . PHE B 1 281 ? -15.43 -1.216 -4.059 1 94.06 281 PHE B C 1
ATOM 4373 O O . PHE B 1 281 ? -15.047 -0.191 -3.494 1 94.06 281 PHE B O 1
ATOM 4380 N N . LEU B 1 282 ? -16.641 -1.575 -4.031 1 95.44 282 LEU B N 1
ATOM 4381 C CA . LEU B 1 282 ? -17.688 -0.819 -3.344 1 95.44 282 LEU B CA 1
ATOM 4382 C C . LEU B 1 282 ? -17.406 -0.747 -1.847 1 95.44 282 LEU B C 1
ATOM 4384 O O . LEU B 1 282 ? -17.625 0.295 -1.222 1 95.44 282 LEU B O 1
ATOM 4388 N N . LEU B 1 283 ? -17 -1.859 -1.296 1 96.06 283 LEU B N 1
ATOM 4389 C CA . LEU B 1 283 ? -16.688 -1.892 0.128 1 96.06 283 LEU B CA 1
ATOM 4390 C C . LEU B 1 283 ? -15.547 -0.926 0.458 1 96.06 283 LEU B C 1
ATOM 4392 O O . LEU B 1 283 ? -15.664 -0.121 1.386 1 96.06 283 LEU B O 1
ATOM 4396 N N . VAL B 1 284 ? -14.539 -1.031 -0.291 1 94.5 284 VAL B N 1
ATOM 4397 C CA . VAL B 1 284 ? -13.375 -0.18 -0.06 1 94.5 284 VAL B CA 1
ATOM 4398 C C . VAL B 1 284 ? -13.75 1.282 -0.292 1 94.5 284 VAL B C 1
ATOM 4400 O O . VAL B 1 284 ? -13.328 2.164 0.463 1 94.5 284 VAL B O 1
ATOM 4403 N N . LEU B 1 285 ? -14.484 1.557 -1.309 1 93.06 285 LEU B N 1
ATOM 4404 C CA . LEU B 1 285 ? -14.984 2.902 -1.578 1 93.06 285 LEU B CA 1
ATOM 4405 C C . LEU B 1 285 ? -15.789 3.43 -0.4 1 93.06 285 LEU B C 1
ATOM 4407 O O . LEU B 1 285 ? -15.602 4.57 0.031 1 93.06 285 LEU B O 1
ATOM 4411 N N . ALA B 1 286 ? -16.656 2.631 0.048 1 95.44 286 ALA B N 1
ATOM 4412 C CA . ALA B 1 286 ? -17.5 3.021 1.175 1 95.44 286 ALA B CA 1
ATOM 4413 C C . ALA B 1 286 ? -16.656 3.357 2.402 1 95.44 286 ALA B C 1
ATOM 4415 O O . ALA B 1 286 ? -16.891 4.371 3.062 1 95.44 286 ALA B O 1
ATOM 4416 N N . ILE B 1 287 ? -15.719 2.537 2.693 1 94.44 287 ILE B N 1
ATOM 4417 C CA . ILE B 1 287 ? -14.844 2.73 3.842 1 94.44 287 ILE B CA 1
ATOM 4418 C C . ILE B 1 287 ? -14.062 4.035 3.682 1 94.44 287 ILE B C 1
ATOM 4420 O O . ILE B 1 287 ? -13.969 4.828 4.625 1 94.44 287 ILE B O 1
ATOM 4424 N N . ASN B 1 288 ? -13.594 4.309 2.529 1 90.12 288 ASN B N 1
ATOM 4425 C CA . ASN B 1 288 ? -12.836 5.523 2.266 1 90.12 288 ASN B CA 1
ATOM 4426 C C . ASN B 1 288 ? -13.719 6.766 2.367 1 90.12 288 ASN B C 1
ATOM 4428 O O . ASN B 1 288 ? -13.273 7.805 2.865 1 90.12 288 ASN B O 1
ATOM 4432 N N . LEU B 1 289 ? -14.875 6.633 1.854 1 90.12 289 LEU B N 1
ATOM 4433 C CA . LEU B 1 289 ? -15.805 7.754 1.944 1 90.12 289 LEU B CA 1
ATOM 4434 C C . LEU B 1 289 ? -16.109 8.086 3.4 1 90.12 289 LEU B C 1
ATOM 4436 O O . LEU B 1 289 ? -16.203 9.266 3.766 1 90.12 289 LEU B O 1
ATOM 4440 N N . VAL B 1 290 ? -16.266 7.062 4.141 1 90.94 290 VAL B N 1
ATOM 4441 C CA . VAL B 1 290 ? -16.516 7.266 5.566 1 90.94 290 VAL B CA 1
ATOM 4442 C C . VAL B 1 290 ? -15.305 7.953 6.207 1 90.94 290 VAL B C 1
ATOM 4444 O O . VAL B 1 290 ? -15.461 8.906 6.969 1 90.94 290 VAL B O 1
ATOM 4447 N N . GLY B 1 291 ? -14.164 7.469 5.918 1 88.62 291 GLY B N 1
ATOM 4448 C CA . GLY B 1 291 ? -12.961 8.109 6.426 1 88.62 291 GLY B CA 1
ATOM 4449 C C . GLY B 1 291 ? -12.859 9.57 6.055 1 88.62 291 GLY B C 1
ATOM 4450 O O . GLY B 1 291 ? -12.555 10.414 6.902 1 88.62 291 GLY B O 1
ATOM 4451 N N . ASP B 1 292 ? -13.078 9.914 4.859 1 84.25 292 ASP B N 1
ATOM 4452 C CA . ASP B 1 292 ? -13.062 11.297 4.387 1 84.25 292 ASP B CA 1
ATOM 4453 C C . ASP B 1 292 ? -14.125 12.125 5.102 1 84.25 292 ASP B C 1
ATOM 4455 O O . ASP B 1 292 ? -13.875 13.273 5.469 1 84.25 292 ASP B O 1
ATOM 4459 N N . GLY B 1 293 ? -15.281 11.547 5.191 1 85.5 293 GLY B N 1
ATOM 4460 C CA . GLY B 1 293 ? -16.359 12.242 5.891 1 85.5 293 GLY B CA 1
ATOM 4461 C C . GLY B 1 293 ? -16.016 12.578 7.332 1 85.5 293 GLY B C 1
ATOM 4462 O O . GLY B 1 293 ? -16.281 13.68 7.801 1 85.5 293 GLY B O 1
ATOM 4463 N N . VAL B 1 294 ? -15.43 11.641 8 1 85.88 294 VAL B N 1
ATOM 4464 C CA . VAL B 1 294 ? -15.023 11.852 9.383 1 85.88 294 VAL B CA 1
ATOM 4465 C C . VAL B 1 294 ? -13.977 12.969 9.453 1 85.88 294 VAL B C 1
ATOM 4467 O O . VAL B 1 294 ? -14.031 13.82 10.336 1 85.88 294 VAL B O 1
ATOM 4470 N N . ARG B 1 295 ? -13.102 12.906 8.531 1 82.38 295 ARG B N 1
ATOM 4471 C CA . ARG B 1 295 ? -12.078 13.945 8.461 1 82.38 295 ARG B CA 1
ATOM 4472 C C . ARG B 1 295 ? -12.703 15.32 8.266 1 82.38 295 ARG B C 1
ATOM 4474 O O . ARG B 1 295 ? -12.32 16.281 8.93 1 82.38 295 ARG B O 1
ATOM 4481 N N . ASP B 1 296 ? -13.625 15.445 7.441 1 80.62 296 ASP B N 1
ATOM 4482 C CA . ASP B 1 296 ? -14.25 16.719 7.086 1 80.62 296 ASP B CA 1
ATOM 4483 C C . ASP B 1 296 ? -15.086 17.25 8.242 1 80.62 296 ASP B C 1
ATOM 4485 O O . ASP B 1 296 ? -15.094 18.469 8.508 1 80.62 296 ASP B O 1
ATOM 4489 N N . VAL B 1 297 ? -15.781 16.359 8.82 1 78.12 297 VAL B N 1
ATOM 4490 C CA . VAL B 1 297 ? -16.703 16.781 9.859 1 78.12 297 VAL B CA 1
ATOM 4491 C C . VAL B 1 297 ? -15.922 17.156 11.117 1 78.12 297 VAL B C 1
ATOM 4493 O O . VAL B 1 297 ? -16.359 18.016 11.891 1 78.12 297 VAL B O 1
ATOM 4496 N N . THR B 1 298 ? -14.781 16.531 11.367 1 74.25 298 THR B N 1
ATOM 4497 C CA . THR B 1 298 ? -14.016 16.797 12.578 1 74.25 298 THR B CA 1
ATOM 4498 C C . THR B 1 298 ? -12.984 17.891 12.336 1 74.25 298 THR B C 1
ATOM 4500 O O . THR B 1 298 ? -12.352 18.375 13.281 1 74.25 298 THR B O 1
ATOM 4503 N N . ALA B 1 299 ? -12.688 18.188 11.023 1 64.62 299 ALA B N 1
ATOM 4504 C CA . ALA B 1 299 ? -11.773 19.281 10.734 1 64.62 299 ALA B CA 1
ATOM 4505 C C . ALA B 1 299 ? -12.281 20.594 11.336 1 64.62 299 ALA B C 1
ATOM 4507 O O . ALA B 1 299 ? -13.484 20.875 11.297 1 64.62 299 ALA B O 1
ATOM 4508 N N . PRO B 1 300 ? -11.453 21.156 12.18 1 54.91 300 PRO B N 1
ATOM 4509 C CA . PRO B 1 300 ? -11.898 22.438 12.758 1 54.91 300 PRO B CA 1
ATOM 4510 C C . PRO B 1 300 ? -12.422 23.406 11.703 1 54.91 300 PRO B C 1
ATOM 4512 O O . PRO B 1 300 ? -11.992 23.359 10.547 1 54.91 300 PRO B O 1
ATOM 4515 N N . ASP B 1 301 ? -13.648 23.828 11.766 1 46.88 301 ASP B N 1
ATOM 4516 C CA . ASP B 1 301 ? -14.305 24.859 10.977 1 46.88 301 ASP B CA 1
ATOM 4517 C C . ASP B 1 301 ? -13.305 25.906 10.492 1 46.88 301 ASP B C 1
ATOM 4519 O O . ASP B 1 301 ? -12.797 26.703 11.289 1 46.88 301 ASP B O 1
ATOM 4523 N N . GLY B 1 302 ? -12.109 25.547 9.891 1 40.69 302 GLY B N 1
ATOM 4524 C CA . GLY B 1 302 ? -11.508 26.781 9.414 1 40.69 302 GLY B CA 1
ATOM 4525 C C . GLY B 1 302 ? -12.469 27.656 8.625 1 40.69 302 GLY B C 1
ATOM 4526 O O . GLY B 1 302 ? -12.039 28.547 7.895 1 40.69 302 GLY B O 1
ATOM 4527 N N . ARG B 1 303 ? -13.477 27.25 8.047 1 37.38 303 ARG B N 1
ATOM 4528 C CA . ARG B 1 303 ? -14.141 28.25 7.219 1 37.38 303 ARG B CA 1
ATOM 4529 C C . ARG B 1 303 ? -14.398 29.531 8 1 37.38 303 ARG B C 1
ATOM 4531 O O . ARG B 1 303 ? -14.078 30.625 7.535 1 37.38 303 ARG B O 1
ATOM 4538 N N . THR B 1 304 ? -15.406 29.656 8.82 1 27.08 304 THR B N 1
ATOM 4539 C CA . THR B 1 304 ? -16.141 30.891 8.5 1 27.08 304 THR B CA 1
ATOM 4540 C C . THR B 1 304 ? -15.289 32.125 8.797 1 27.08 304 THR B C 1
ATOM 4542 O O . THR B 1 304 ? -14.438 32.094 9.695 1 27.08 304 THR B O 1
#

InterPro domains:
  IPR000515 ABC transporter type 1, transmembrane domain MetI-like [PF00528] (120-300)
  IPR000515 ABC transporter type 1, transmembrane domain MetI-like [PS50928] (102-291)
  IPR000515 ABC transporter type 1, transmembrane domain MetI-like [cd06261] (102-282)
  IPR025966 Oligopeptide transport permease C-like, N-terminal domain [PF12911] (21-73)
  IPR035906 MetI-like superfamily [G3DSA:1.10.3720.10] (92-297)
  IPR035906 MetI-like superfamily [SSF161098] (97-285)
  IPR050366 Binding-protein-dependent transport system permease [PTHR43386] (25-301)